Protein AF-A0A8X6MSG9-F1 (afdb_monomer)

Structure (mmCIF, N/CA/C/O backbone):
data_AF-A0A8X6MSG9-F1
#
_entry.id   AF-A0A8X6MSG9-F1
#
loop_
_atom_site.group_PDB
_atom_site.id
_atom_site.type_symbol
_atom_site.label_atom_id
_atom_site.label_alt_id
_atom_site.label_comp_id
_atom_site.label_asym_id
_atom_site.label_entity_id
_atom_site.label_seq_id
_atom_site.pdbx_PDB_ins_code
_atom_site.Cartn_x
_atom_site.Cartn_y
_atom_site.Cartn_z
_atom_site.occupancy
_atom_site.B_iso_or_equiv
_atom_site.auth_seq_id
_atom_site.auth_comp_id
_atom_site.auth_asym_id
_atom_site.auth_atom_id
_atom_site.pdbx_PDB_model_num
ATOM 1 N N . MET A 1 1 ? -26.545 15.794 -38.474 1.00 45.09 1 MET A N 1
ATOM 2 C CA . MET A 1 1 ? -25.992 14.425 -38.645 1.00 45.09 1 MET A CA 1
ATOM 3 C C . MET A 1 1 ? -26.317 13.505 -37.472 1.00 45.09 1 MET A C 1
ATOM 5 O O . MET A 1 1 ? -26.955 12.498 -37.731 1.00 45.09 1 MET A O 1
ATOM 9 N N . LYS A 1 2 ? -25.997 13.848 -36.207 1.00 40.12 2 LYS A N 1
ATOM 10 C CA . LYS A 1 2 ? -26.478 13.088 -35.025 1.00 40.12 2 LYS A CA 1
ATOM 11 C C . LYS A 1 2 ? -28.013 13.001 -34.936 1.00 40.12 2 LYS A C 1
ATOM 13 O O . LYS A 1 2 ? -28.530 11.943 -34.626 1.00 40.12 2 LYS A O 1
ATOM 18 N N . GLU A 1 3 ? -28.726 14.064 -35.308 1.00 49.69 3 GLU A N 1
ATOM 19 C CA . GLU A 1 3 ? -30.201 14.073 -35.383 1.00 49.69 3 GLU A CA 1
ATOM 20 C C . GLU A 1 3 ? -30.789 13.246 -36.543 1.00 49.69 3 GLU A C 1
ATOM 22 O O . GLU A 1 3 ? -31.981 12.975 -36.551 1.00 49.69 3 GLU A O 1
ATOM 27 N N . LEU A 1 4 ? -29.977 12.845 -37.533 1.00 50.94 4 LEU A N 1
ATOM 28 C CA . LEU A 1 4 ? -30.433 12.069 -38.699 1.00 50.94 4 LEU A CA 1
ATOM 29 C C . LEU A 1 4 ? -30.140 10.561 -38.567 1.00 50.94 4 LEU A C 1
ATOM 31 O O . LEU A 1 4 ? -30.465 9.798 -39.482 1.00 50.94 4 LEU A O 1
ATOM 35 N N . GLU A 1 5 ? -29.523 10.147 -37.451 1.00 64.94 5 GLU A N 1
ATOM 36 C CA . GLU A 1 5 ? -29.042 8.779 -37.183 1.00 64.94 5 GLU A CA 1
ATOM 37 C C . GLU A 1 5 ? -28.053 8.251 -38.242 1.00 64.94 5 GLU A C 1
ATOM 39 O O . GLU A 1 5 ? -28.002 7.061 -38.537 1.00 64.94 5 GLU A O 1
ATOM 44 N N . LEU A 1 6 ? -27.259 9.139 -38.853 1.00 53.81 6 LEU A N 1
ATOM 45 C CA . LEU A 1 6 ? -26.274 8.767 -39.874 1.00 53.81 6 LEU A CA 1
ATOM 46 C C . LEU A 1 6 ? -24.873 8.644 -39.270 1.00 53.81 6 LEU A C 1
ATOM 48 O O . LEU A 1 6 ? -24.395 9.572 -38.611 1.00 53.81 6 LEU A O 1
ATOM 52 N N . SER A 1 7 ? -24.191 7.538 -39.567 1.00 60.62 7 SER A N 1
ATOM 53 C CA . SER A 1 7 ? -22.793 7.311 -39.184 1.00 60.62 7 SER A CA 1
ATOM 54 C C . SER A 1 7 ? -21.848 7.580 -40.364 1.00 60.62 7 SER A C 1
ATOM 56 O O . SER A 1 7 ? -22.187 7.245 -41.503 1.00 60.62 7 SER A O 1
ATOM 58 N N . PRO A 1 8 ? -20.669 8.190 -40.135 1.00 54.91 8 PRO A N 1
ATOM 59 C CA . PRO A 1 8 ? -19.668 8.360 -41.177 1.00 54.91 8 PRO A CA 1
ATOM 60 C C . PRO A 1 8 ? -18.902 7.050 -41.375 1.00 54.91 8 PRO A C 1
ATOM 62 O O . PRO A 1 8 ? -18.200 6.590 -40.477 1.00 54.91 8 PRO A O 1
ATOM 65 N N . TYR A 1 9 ? -18.976 6.478 -42.570 1.00 54.78 9 TYR A N 1
ATOM 66 C CA . TYR A 1 9 ? -18.203 5.301 -42.949 1.00 54.78 9 TYR A CA 1
ATOM 67 C C . TYR A 1 9 ? -16.977 5.710 -43.769 1.00 54.78 9 TYR A C 1
ATOM 69 O O . TYR A 1 9 ? -17.084 6.410 -44.782 1.00 54.78 9 TYR A O 1
ATOM 77 N N . LYS A 1 10 ? -15.801 5.248 -43.330 1.00 57.44 10 LYS A N 1
ATOM 78 C CA . LYS A 1 10 ? -14.545 5.299 -44.090 1.00 57.44 10 LYS A CA 1
ATOM 79 C C . LYS A 1 10 ? -14.374 3.969 -44.821 1.00 57.44 10 LYS A C 1
ATOM 81 O O . LYS A 1 10 ? -14.613 2.917 -44.234 1.00 57.44 10 LYS A O 1
ATOM 86 N N . ILE A 1 11 ? -13.932 4.001 -46.078 1.00 52.94 11 ILE A N 1
ATOM 87 C CA . ILE A 1 11 ? -13.612 2.771 -46.814 1.00 52.94 11 ILE A CA 1
ATOM 88 C C . ILE A 1 11 ? -12.472 2.043 -46.084 1.00 52.94 11 ILE A C 1
ATOM 90 O O . ILE A 1 11 ? -11.333 2.518 -46.070 1.00 52.94 11 ILE A O 1
ATOM 94 N N . GLN A 1 12 ? -12.777 0.883 -45.503 1.00 44.88 12 GLN A N 1
ATOM 95 C CA . GLN A 1 12 ? -11.804 -0.052 -44.944 1.00 44.88 12 GLN A CA 1
ATOM 96 C C . GLN A 1 12 ? -11.732 -1.281 -45.850 1.00 44.88 12 GLN A C 1
ATOM 98 O O . GLN A 1 12 ? -12.734 -1.959 -46.070 1.00 44.88 12 GLN A O 1
ATOM 103 N N . VAL A 1 13 ? -10.546 -1.537 -46.398 1.00 50.19 13 VAL A N 1
ATOM 104 C CA . VAL A 1 13 ? -10.225 -2.779 -47.106 1.00 50.19 13 VAL A CA 1
ATOM 105 C C . VAL A 1 13 ? -9.331 -3.557 -46.160 1.00 50.19 13 VAL A C 1
ATOM 107 O O . VAL A 1 13 ? -8.194 -3.151 -45.936 1.00 50.19 13 VAL A O 1
ATOM 110 N N . THR A 1 14 ? -9.864 -4.613 -45.563 1.00 46.34 14 THR A N 1
ATOM 111 C CA . THR A 1 14 ? -9.112 -5.521 -44.699 1.00 46.34 14 THR A CA 1
ATOM 112 C C . THR A 1 14 ? -8.991 -6.863 -45.400 1.00 46.34 14 THR A C 1
ATOM 114 O O . THR A 1 14 ? -9.915 -7.299 -46.090 1.00 46.34 14 THR A O 1
ATOM 117 N N . GLN A 1 15 ? -7.839 -7.513 -45.256 1.00 49.56 15 GLN A N 1
ATOM 118 C CA . GLN A 1 15 ? -7.736 -8.923 -45.607 1.00 49.56 15 GLN A CA 1
ATOM 119 C C . GLN A 1 15 ? -8.300 -9.749 -44.441 1.00 49.56 15 GLN A C 1
ATOM 121 O O . GLN A 1 15 ? -8.051 -9.395 -43.286 1.00 49.56 15 GLN A O 1
ATOM 126 N N . PRO A 1 16 ? -9.084 -10.809 -44.699 1.00 55.53 16 PRO A N 1
ATOM 127 C CA . PRO A 1 16 ? -9.580 -11.673 -43.637 1.00 55.53 16 PRO A CA 1
ATOM 128 C C . PRO A 1 16 ? -8.399 -12.383 -42.965 1.00 55.53 16 PRO A C 1
ATOM 130 O O . PRO A 1 16 ? -7.709 -13.192 -43.588 1.00 55.53 16 PRO A O 1
ATOM 133 N N . LEU A 1 17 ? -8.155 -12.065 -41.693 1.00 67.06 17 LEU A N 1
ATOM 134 C CA . LEU A 1 17 ? -7.146 -12.743 -40.885 1.00 67.06 17 LEU A CA 1
ATOM 135 C C . LEU A 1 17 ? -7.717 -14.063 -40.363 1.00 67.06 17 LEU A C 1
ATOM 137 O O . LEU A 1 17 ? -8.848 -14.114 -39.879 1.00 67.06 17 LEU A O 1
ATOM 141 N N . LYS A 1 18 ? -6.927 -15.132 -40.470 1.00 77.50 18 LYS A N 1
ATOM 142 C CA . LYS A 1 18 ? -7.187 -16.395 -39.775 1.00 77.50 18 LYS A CA 1
ATOM 143 C C . LYS A 1 18 ? -6.597 -16.312 -38.367 1.00 77.50 18 LYS A C 1
ATOM 145 O O . LYS A 1 18 ? -5.691 -15.518 -38.135 1.00 77.50 18 LYS A O 1
ATOM 150 N N . GLU A 1 19 ? -7.080 -17.153 -37.460 1.00 73.44 19 GLU A N 1
ATOM 151 C CA . GLU A 1 19 ? -6.622 -17.212 -36.063 1.00 73.44 19 GLU A CA 1
ATOM 152 C C . GLU A 1 19 ? -5.094 -17.372 -35.947 1.00 73.44 19 GLU A C 1
ATOM 154 O O . GLU A 1 19 ? -4.453 -16.621 -35.218 1.00 73.44 19 GLU A O 1
ATOM 159 N N . ASP A 1 20 ? -4.505 -18.222 -36.794 1.00 81.00 20 ASP A N 1
ATOM 160 C CA . ASP A 1 20 ? -3.051 -18.394 -36.942 1.00 81.00 20 ASP A CA 1
ATOM 161 C C . ASP A 1 20 ? -2.309 -17.082 -37.275 1.00 81.00 20 ASP A C 1
ATOM 163 O O . ASP A 1 20 ? -1.271 -16.771 -36.695 1.00 81.00 20 ASP A O 1
ATOM 167 N N . HIS A 1 21 ? -2.863 -16.244 -38.159 1.00 79.25 21 HIS A N 1
ATOM 168 C CA . HIS A 1 21 ? -2.234 -14.966 -38.506 1.00 79.25 21 HIS A CA 1
ATOM 169 C C . HIS A 1 21 ? -2.276 -13.987 -37.328 1.00 79.25 21 HIS A C 1
ATOM 171 O O . HIS A 1 21 ? -1.327 -13.238 -37.112 1.00 79.25 21 HIS A O 1
ATOM 177 N N . THR A 1 22 ? -3.372 -13.983 -36.564 1.00 77.44 22 THR A N 1
ATOM 178 C CA . THR A 1 22 ? -3.517 -13.135 -35.374 1.00 77.44 22 THR A CA 1
ATOM 179 C C . THR A 1 22 ? -2.497 -13.517 -34.307 1.00 77.44 22 THR A C 1
ATOM 181 O O . THR A 1 22 ? -1.856 -12.632 -33.741 1.00 77.44 22 THR A O 1
ATOM 184 N N . GLN A 1 23 ? -2.302 -14.818 -34.080 1.00 85.88 23 GLN A N 1
ATOM 185 C CA . GLN A 1 23 ? -1.312 -15.319 -33.134 1.00 85.88 23 GLN A CA 1
ATOM 186 C C . GLN A 1 23 ? 0.110 -14.916 -33.545 1.00 85.88 23 GLN A C 1
ATOM 188 O O . GLN A 1 23 ? 0.790 -14.239 -32.776 1.00 85.88 23 GLN A O 1
ATOM 193 N N . ARG A 1 24 ? 0.520 -15.211 -34.787 1.00 86.44 24 ARG A N 1
ATOM 194 C CA . ARG A 1 24 ? 1.864 -14.866 -35.291 1.00 86.44 24 ARG A CA 1
ATOM 195 C C . ARG A 1 24 ? 2.153 -13.364 -35.239 1.00 86.44 24 ARG A C 1
ATOM 197 O O . ARG A 1 24 ? 3.268 -12.950 -34.938 1.00 86.44 24 ARG A O 1
ATOM 204 N N . ARG A 1 25 ? 1.146 -12.528 -35.508 1.00 85.69 25 ARG A N 1
ATOM 205 C CA . ARG A 1 25 ? 1.251 -11.064 -35.383 1.00 85.69 25 ARG A CA 1
ATOM 206 C C . ARG A 1 25 ? 1.436 -10.614 -33.934 1.00 85.69 25 ARG A C 1
ATOM 208 O O . ARG A 1 25 ? 2.217 -9.699 -33.688 1.00 85.69 25 ARG A O 1
ATOM 215 N N . SER A 1 26 ? 0.726 -11.236 -32.993 1.00 86.12 26 SER A N 1
ATOM 216 C CA 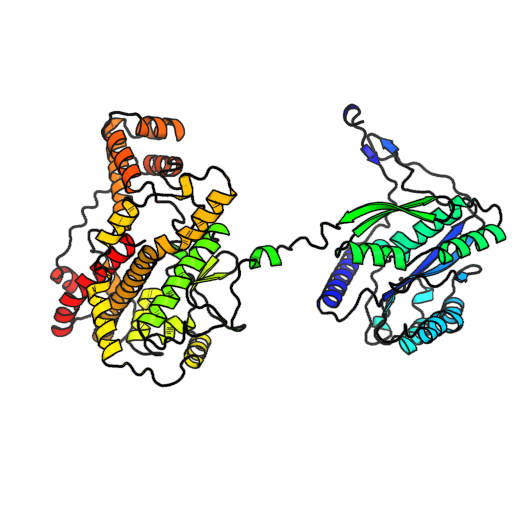. SER A 1 26 ? 0.859 -10.939 -31.562 1.00 86.12 26 SER A CA 1
ATOM 217 C C . SER A 1 26 ? 2.230 -11.346 -31.026 1.00 86.12 26 SER A C 1
ATOM 219 O O . SER A 1 26 ? 2.859 -10.564 -30.320 1.00 86.12 26 SER A O 1
ATOM 221 N N . GLU A 1 27 ? 2.705 -12.538 -31.390 1.00 90.50 27 GLU A N 1
ATOM 222 C CA . GLU A 1 27 ? 4.029 -13.048 -31.011 1.00 90.50 27 GLU A CA 1
ATOM 223 C C . GLU A 1 27 ? 5.140 -12.138 -31.545 1.00 90.50 27 GLU A C 1
ATOM 225 O O . GLU A 1 27 ? 6.017 -11.722 -30.790 1.00 90.50 27 GLU A O 1
ATOM 230 N N . PHE A 1 28 ? 5.052 -11.738 -32.818 1.00 90.19 28 PHE A N 1
ATOM 231 C CA . PHE A 1 28 ? 5.983 -10.773 -33.399 1.00 90.19 28 PHE A CA 1
ATOM 232 C C . PHE A 1 28 ? 5.979 -9.434 -32.650 1.00 90.19 28 PHE A C 1
ATOM 234 O O . PHE A 1 28 ? 7.040 -8.899 -32.335 1.00 90.19 28 PHE A O 1
ATOM 241 N N . ALA A 1 29 ? 4.798 -8.885 -32.349 1.00 86.25 29 ALA A N 1
ATOM 242 C CA . ALA A 1 29 ? 4.690 -7.603 -31.658 1.00 86.25 29 ALA A CA 1
ATOM 243 C C . ALA A 1 29 ? 5.281 -7.656 -30.238 1.00 86.25 29 ALA A C 1
ATOM 245 O O . ALA A 1 29 ? 5.968 -6.720 -29.834 1.00 86.25 29 ALA A O 1
ATOM 246 N N . GLN A 1 30 ? 5.051 -8.749 -29.502 1.00 89.75 30 GLN A N 1
ATOM 247 C CA . GLN A 1 30 ? 5.634 -8.963 -28.174 1.00 89.75 30 GLN A CA 1
ATOM 248 C C . GLN A 1 30 ? 7.158 -9.095 -28.239 1.00 89.75 30 GLN A C 1
ATOM 250 O O . GLN A 1 30 ? 7.852 -8.417 -27.486 1.00 89.75 30 GLN A O 1
ATOM 255 N N . LEU A 1 31 ? 7.675 -9.887 -29.183 1.00 89.81 31 LEU A N 1
ATOM 256 C CA . LEU A 1 31 ? 9.113 -10.058 -29.388 1.00 89.81 31 LEU A CA 1
ATOM 257 C C . LEU A 1 31 ? 9.802 -8.735 -29.743 1.00 89.81 31 LEU A C 1
ATOM 259 O O . LEU A 1 31 ? 10.837 -8.394 -29.174 1.00 89.81 31 LEU A O 1
ATOM 263 N N . MET A 1 32 ? 9.228 -7.967 -30.673 1.00 87.50 32 MET A N 1
ATOM 264 C CA . MET A 1 32 ? 9.768 -6.658 -31.044 1.00 87.50 32 MET A CA 1
ATOM 265 C C . MET A 1 32 ? 9.739 -5.685 -29.867 1.00 87.50 32 MET A C 1
ATOM 267 O O . MET A 1 32 ? 10.701 -4.948 -29.669 1.00 87.50 32 MET A O 1
ATOM 271 N N . LEU A 1 33 ? 8.670 -5.691 -29.066 1.00 85.56 33 LEU A N 1
ATOM 272 C CA . LEU A 1 33 ? 8.572 -4.847 -27.878 1.00 85.56 33 LEU A CA 1
ATOM 273 C C . LEU A 1 33 ? 9.668 -5.181 -26.856 1.00 85.56 33 LEU A C 1
ATOM 275 O O . LEU A 1 33 ? 10.352 -4.273 -26.391 1.00 85.56 33 LEU A O 1
ATOM 279 N N . GLU A 1 34 ? 9.875 -6.465 -26.562 1.00 91.12 34 GLU A N 1
ATOM 280 C CA . GLU A 1 34 ? 10.932 -6.935 -25.660 1.00 91.12 34 GLU A CA 1
ATOM 281 C C . GLU A 1 34 ? 12.324 -6.514 -26.156 1.00 91.12 34 GLU A C 1
ATOM 283 O O . GLU A 1 34 ? 13.113 -5.936 -25.404 1.00 91.12 34 GLU A O 1
ATOM 288 N N . LYS A 1 35 ? 12.620 -6.728 -27.443 1.00 87.19 35 LYS A N 1
ATOM 289 C CA . LYS A 1 35 ? 13.918 -6.373 -28.040 1.00 87.19 35 LYS A CA 1
ATOM 290 C C . LYS A 1 35 ? 14.182 -4.867 -28.073 1.00 87.19 35 LYS A C 1
ATOM 292 O O . LYS A 1 35 ? 15.325 -4.441 -27.924 1.00 87.19 35 LYS A O 1
ATOM 297 N N . LEU A 1 36 ? 13.138 -4.054 -28.235 1.00 82.50 36 LEU A N 1
ATOM 298 C CA . LEU A 1 36 ? 13.239 -2.595 -28.141 1.00 82.50 36 LEU A CA 1
ATOM 299 C C . LEU A 1 36 ? 13.467 -2.137 -26.691 1.00 82.50 36 LEU A C 1
ATOM 301 O O . LEU A 1 36 ? 14.275 -1.242 -26.453 1.00 82.50 36 LEU A O 1
ATOM 305 N N . GLN A 1 37 ? 12.789 -2.751 -25.716 1.00 78.94 37 GLN A N 1
ATOM 306 C CA . GLN A 1 37 ? 12.917 -2.405 -24.292 1.00 78.94 37 GLN A CA 1
ATOM 307 C C . GLN A 1 37 ? 14.273 -2.801 -23.702 1.00 78.94 37 GLN A C 1
ATOM 309 O O . GLN A 1 37 ? 14.857 -2.049 -22.926 1.00 78.94 37 GLN A O 1
ATOM 314 N N . THR A 1 38 ? 14.790 -3.964 -24.094 1.00 86.88 38 THR A N 1
ATOM 315 C CA . THR A 1 38 ? 16.117 -4.454 -23.686 1.00 86.88 38 THR A CA 1
ATOM 316 C C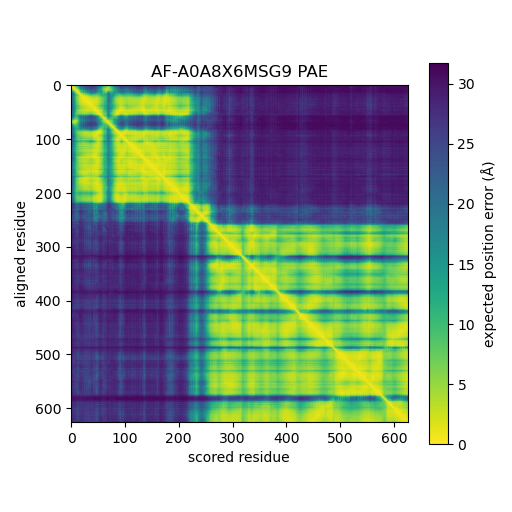 . THR A 1 38 ? 17.264 -3.718 -24.387 1.00 86.88 38 THR A C 1
ATOM 318 O O . THR A 1 38 ? 18.420 -3.865 -23.993 1.00 86.88 38 THR A O 1
ATOM 321 N N . GLY A 1 39 ? 16.960 -2.907 -25.407 1.00 85.94 39 GLY A N 1
ATOM 322 C CA . GLY A 1 39 ? 17.947 -2.188 -26.210 1.00 85.94 39 GLY A CA 1
ATOM 323 C C . GLY A 1 39 ? 18.718 -3.076 -27.191 1.00 85.94 39 GLY A C 1
ATOM 324 O O . GLY A 1 39 ? 19.706 -2.623 -27.766 1.00 85.94 39 GLY A O 1
ATOM 325 N N . GLU A 1 40 ? 18.280 -4.322 -27.394 1.00 87.31 40 GLU A N 1
ATOM 326 C CA . GLU A 1 40 ? 18.852 -5.241 -28.383 1.00 87.31 40 GLU A CA 1
ATOM 327 C C . GLU A 1 40 ? 18.622 -4.728 -29.815 1.00 87.31 40 GLU A C 1
ATOM 329 O O . GLU A 1 40 ? 19.486 -4.857 -30.685 1.00 87.31 40 GLU A O 1
ATOM 334 N N . ILE A 1 41 ? 17.472 -4.087 -30.048 1.00 87.25 41 ILE A N 1
ATOM 335 C CA . ILE A 1 41 ? 17.147 -3.399 -31.297 1.00 87.25 41 ILE A CA 1
ATOM 336 C C . ILE A 1 41 ? 16.922 -1.917 -31.019 1.00 87.25 41 ILE A C 1
ATOM 338 O O . ILE A 1 41 ? 16.169 -1.537 -30.128 1.00 87.25 41 ILE A O 1
ATOM 342 N N . ASP A 1 42 ? 17.531 -1.070 -31.845 1.00 85.75 42 ASP A N 1
ATOM 343 C CA . ASP A 1 42 ? 17.200 0.349 -31.929 1.00 85.75 42 ASP A CA 1
ATOM 344 C C . ASP A 1 42 ? 16.351 0.575 -33.183 1.00 85.75 42 ASP A C 1
ATOM 346 O O . ASP A 1 42 ? 16.818 0.348 -34.300 1.00 85.75 42 ASP A O 1
ATOM 350 N N . VAL A 1 43 ? 15.113 1.049 -33.010 1.00 80.31 43 VAL A N 1
ATOM 351 C CA . VAL A 1 43 ? 14.188 1.342 -34.120 1.00 80.31 43 VAL A CA 1
ATOM 352 C C . VAL A 1 43 ? 14.783 2.318 -35.142 1.00 80.31 43 VAL A C 1
ATOM 354 O O . VAL A 1 43 ? 14.467 2.246 -36.327 1.00 80.31 43 VAL A O 1
ATOM 357 N N . LYS A 1 44 ? 15.699 3.200 -34.716 1.00 82.88 44 LYS A N 1
ATOM 358 C CA . LYS A 1 44 ? 16.402 4.148 -35.599 1.00 82.88 44 LYS A CA 1
ATOM 359 C C . LYS A 1 44 ? 17.371 3.449 -36.554 1.00 82.88 44 LYS A C 1
ATOM 361 O O . LYS A 1 44 ? 17.765 4.006 -37.574 1.00 82.88 44 LYS A O 1
ATOM 366 N N . LYS A 1 45 ? 17.739 2.208 -36.250 1.00 88.81 45 LYS A N 1
ATOM 367 C CA . LYS A 1 45 ? 18.661 1.405 -37.049 1.00 88.81 45 LYS A CA 1
ATOM 368 C C . LYS A 1 45 ? 17.949 0.343 -37.880 1.00 88.81 45 LYS A C 1
ATOM 370 O O . LYS A 1 45 ? 18.602 -0.590 -38.327 1.00 88.81 45 LYS A O 1
ATOM 375 N N . ILE A 1 46 ? 16.640 0.464 -38.105 1.00 90.75 46 ILE A N 1
ATOM 376 C CA . ILE A 1 46 ? 15.886 -0.455 -38.967 1.00 90.75 46 ILE A CA 1
ATOM 377 C C . ILE A 1 46 ? 15.605 0.211 -40.317 1.00 90.75 46 ILE A C 1
ATOM 379 O O . ILE A 1 46 ? 15.054 1.312 -40.378 1.00 90.75 46 ILE A O 1
ATOM 383 N N . TRP A 1 47 ? 15.959 -0.482 -41.396 1.00 93.56 47 TRP A N 1
ATOM 384 C CA . TRP A 1 47 ? 15.524 -0.182 -42.754 1.00 93.56 47 TRP A CA 1
ATOM 385 C C . TRP A 1 47 ? 14.283 -0.999 -43.088 1.00 93.56 47 TRP A C 1
ATOM 387 O O . TRP A 1 47 ? 14.348 -2.222 -43.156 1.00 93.56 47 TRP A O 1
ATOM 397 N N . PHE A 1 48 ? 13.165 -0.318 -43.313 1.00 92.62 48 PHE A N 1
ATOM 398 C CA . PHE A 1 48 ? 11.919 -0.919 -43.783 1.00 92.62 48 PHE A CA 1
ATOM 399 C C . PHE A 1 48 ? 11.810 -0.759 -45.292 1.00 92.62 48 PHE A C 1
ATOM 401 O O . PHE A 1 48 ? 12.159 0.302 -45.804 1.00 92.62 48 PHE A O 1
ATOM 408 N N . SER A 1 49 ? 11.312 -1.769 -46.001 1.00 94.06 49 SER A N 1
ATOM 409 C CA . SER A 1 49 ? 11.173 -1.741 -47.460 1.00 94.06 49 SER A CA 1
ATOM 410 C C . SER A 1 49 ? 9.812 -2.257 -47.924 1.00 94.06 49 SER A C 1
ATOM 412 O O . SER A 1 49 ? 9.139 -2.985 -47.192 1.00 94.06 49 SER A O 1
ATOM 414 N N . ASP A 1 50 ? 9.375 -1.815 -49.105 1.00 91.69 50 ASP A N 1
ATOM 415 C CA . ASP A 1 50 ? 8.149 -2.289 -49.765 1.00 91.69 50 ASP A CA 1
ATOM 416 C C . ASP A 1 50 ? 8.113 -1.869 -51.247 1.00 91.69 50 ASP A C 1
ATOM 418 O O . ASP A 1 50 ? 8.794 -0.918 -51.656 1.00 91.69 50 ASP A O 1
ATOM 422 N N . GLU A 1 51 ? 7.255 -2.523 -52.036 1.00 91.56 51 GLU A N 1
ATOM 423 C CA . GLU A 1 51 ? 6.893 -2.101 -53.385 1.00 91.56 51 GLU A CA 1
ATOM 424 C C . GLU A 1 51 ? 5.463 -1.561 -53.494 1.00 91.56 51 GLU A C 1
ATOM 426 O O . GLU A 1 51 ? 4.468 -2.215 -53.182 1.00 91.56 51 GLU A O 1
ATOM 431 N N . ALA A 1 52 ? 5.321 -0.406 -54.145 1.00 88.06 52 ALA A N 1
ATOM 432 C CA . ALA A 1 52 ? 4.020 0.174 -54.437 1.00 88.06 52 ALA A CA 1
ATOM 433 C C . ALA A 1 52 ? 3.802 0.436 -55.930 1.00 88.06 52 ALA A C 1
ATOM 435 O O . ALA A 1 52 ? 4.644 0.989 -56.634 1.00 88.06 52 ALA A O 1
ATOM 436 N N . TYR A 1 53 ? 2.596 0.115 -56.413 1.00 86.38 53 TYR A N 1
ATOM 437 C CA . TYR A 1 53 ? 2.153 0.542 -57.742 1.00 86.38 53 TYR A CA 1
ATOM 438 C C . TYR A 1 53 ? 1.722 2.014 -57.756 1.00 86.38 53 TYR A C 1
ATOM 440 O O . TYR A 1 53 ? 0.848 2.417 -56.979 1.00 86.38 53 TYR A O 1
ATOM 448 N N . PHE A 1 54 ? 2.249 2.769 -58.719 1.00 83.75 54 PHE A N 1
ATOM 449 C CA . PHE A 1 54 ? 1.841 4.131 -59.063 1.00 83.75 54 PHE A CA 1
ATOM 450 C C . PHE A 1 54 ? 1.192 4.133 -60.447 1.00 83.75 54 PHE A C 1
ATOM 452 O O . PHE A 1 54 ? 1.798 3.675 -61.411 1.00 83.75 54 PHE A O 1
ATOM 459 N N . THR A 1 55 ? -0.047 4.617 -60.550 1.00 82.38 55 THR A N 1
ATOM 460 C CA . THR A 1 55 ? -0.877 4.566 -61.768 1.00 82.38 55 THR A CA 1
ATOM 461 C C . THR A 1 55 ? -1.197 5.969 -62.283 1.00 82.38 55 THR A C 1
ATOM 463 O O . THR A 1 55 ? -1.450 6.858 -61.471 1.00 82.38 55 THR A O 1
ATOM 466 N N . LEU A 1 56 ? -1.290 6.151 -63.608 1.00 77.06 56 LEU A N 1
ATOM 467 C CA . LEU A 1 56 ? -1.730 7.425 -64.214 1.00 77.06 56 LEU A CA 1
ATOM 468 C C . LEU A 1 56 ? -3.176 7.802 -63.855 1.00 77.06 56 LEU A C 1
ATOM 470 O O . LEU A 1 56 ? -3.475 8.975 -63.672 1.00 77.06 56 LEU A O 1
ATOM 474 N N . ASP A 1 57 ? -4.055 6.816 -63.661 1.00 64.69 57 ASP A N 1
ATOM 475 C CA . ASP A 1 57 ? -5.470 7.045 -63.318 1.00 64.69 57 ASP A CA 1
ATOM 476 C C . ASP A 1 57 ? -5.677 7.501 -61.849 1.00 64.69 57 ASP A C 1
ATOM 478 O O . ASP A 1 57 ? -6.807 7.583 -61.363 1.00 64.69 57 ASP A O 1
ATOM 482 N N . GLY A 1 58 ? -4.586 7.786 -61.124 1.00 56.94 58 GLY A N 1
ATOM 483 C CA . GLY A 1 58 ? -4.594 8.252 -59.739 1.00 56.94 58 GLY A CA 1
ATOM 484 C C . GLY A 1 58 ? -4.884 7.164 -58.696 1.00 56.94 58 GLY A C 1
ATOM 485 O O . GLY A 1 58 ? -5.236 6.023 -59.000 1.00 56.94 58 GLY A O 1
ATOM 486 N N . HIS A 1 59 ? -4.711 7.519 -57.419 1.00 57.50 59 HIS A N 1
ATOM 487 C CA . HIS A 1 59 ? -5.050 6.669 -56.276 1.00 57.50 59 HIS A CA 1
ATOM 488 C C . HIS A 1 59 ? -6.307 7.198 -55.574 1.00 57.50 59 HIS A C 1
ATOM 490 O O . HIS A 1 59 ? -6.474 8.403 -55.392 1.00 57.50 59 HIS A O 1
ATOM 496 N N . LEU A 1 60 ? -7.190 6.299 -55.131 1.00 53.06 60 LEU A N 1
ATOM 497 C CA . LEU A 1 60 ? -8.343 6.655 -54.298 1.00 53.06 60 LEU A CA 1
ATOM 498 C C . LEU A 1 60 ? -7.847 7.203 -52.947 1.00 53.06 60 LEU A C 1
ATOM 500 O O . LEU A 1 60 ? -7.411 6.437 -52.087 1.00 53.06 60 LEU A O 1
ATOM 504 N N . ASN A 1 61 ? -7.926 8.521 -52.744 1.00 49.44 61 ASN A N 1
ATOM 505 C CA . ASN A 1 61 ? -7.589 9.155 -51.469 1.00 49.44 61 ASN A CA 1
ATOM 506 C C . ASN A 1 61 ? -8.662 8.840 -50.409 1.00 49.44 61 ASN A C 1
ATOM 508 O O . ASN A 1 61 ? -9.637 9.571 -50.249 1.00 49.44 61 ASN A O 1
ATOM 512 N N . LYS A 1 62 ? -8.471 7.755 -49.651 1.00 51.44 62 LYS A N 1
ATOM 513 C CA . LYS A 1 62 ? -9.402 7.240 -48.623 1.00 51.44 62 LYS A CA 1
ATOM 514 C C . LYS A 1 62 ? -9.743 8.237 -47.502 1.00 51.44 62 LYS A C 1
ATOM 516 O O . LYS A 1 62 ? -10.654 7.972 -46.721 1.00 51.44 62 LYS A O 1
ATOM 521 N N . GLN A 1 63 ? -9.013 9.345 -47.375 1.00 43.12 63 GLN A N 1
ATOM 522 C CA . GLN A 1 63 ? -9.268 10.396 -46.386 1.00 43.12 63 GLN A CA 1
ATOM 523 C C . GLN A 1 63 ? -10.412 11.329 -46.826 1.00 43.12 63 GLN A C 1
ATOM 525 O O . GLN A 1 63 ? -11.160 11.810 -45.973 1.00 43.12 63 GLN A O 1
ATOM 530 N N . ASN A 1 64 ? -10.607 11.478 -48.144 1.00 40.12 64 ASN A N 1
ATOM 531 C CA . ASN A 1 64 ? -11.624 12.338 -48.760 1.00 40.12 64 ASN A CA 1
ATOM 532 C C . ASN A 1 64 ? -12.941 11.612 -49.101 1.00 40.12 64 ASN A C 1
ATOM 534 O O . ASN A 1 64 ? -13.943 12.268 -49.367 1.00 40.12 64 ASN A O 1
ATOM 538 N N . TYR A 1 65 ? -12.980 10.275 -49.061 1.00 47.88 65 TYR A N 1
ATOM 539 C CA . TYR A 1 65 ? -14.198 9.490 -49.313 1.00 47.88 65 TYR A CA 1
ATOM 540 C C . TYR A 1 65 ? -14.860 9.070 -47.993 1.00 47.88 65 TYR A C 1
ATOM 542 O O . TYR A 1 65 ? -14.535 8.024 -47.424 1.00 47.88 65 TYR A O 1
ATOM 550 N N . ARG A 1 66 ? -15.788 9.902 -47.502 1.00 56.84 66 ARG A N 1
ATOM 551 C CA . ARG A 1 66 ? -16.659 9.606 -46.352 1.00 56.84 66 ARG A CA 1
ATOM 552 C C . ARG A 1 66 ? -18.102 9.506 -46.826 1.00 56.84 66 ARG A C 1
ATOM 554 O O . ARG A 1 66 ? -18.628 10.465 -47.383 1.00 56.84 66 ARG A O 1
ATOM 561 N N . TYR A 1 67 ? -18.741 8.373 -46.566 1.00 60.94 67 TYR A N 1
ATOM 562 C CA . TYR A 1 67 ? -20.157 8.178 -46.869 1.00 60.94 67 TYR A CA 1
ATOM 563 C C . TYR A 1 67 ? -20.950 8.217 -45.574 1.00 60.94 67 TYR A C 1
ATOM 565 O O . TYR A 1 67 ? -20.556 7.604 -44.586 1.00 60.94 67 TYR A O 1
ATOM 573 N N . TRP A 1 68 ? -22.063 8.936 -45.574 1.00 55.16 68 TRP A N 1
ATOM 574 C CA . TRP A 1 68 ? -22.972 8.982 -44.437 1.00 55.16 68 TRP A CA 1
ATOM 575 C C . TRP A 1 68 ? -24.174 8.098 -44.746 1.00 55.16 68 TRP A C 1
ATOM 577 O O . TRP A 1 68 ? -24.872 8.335 -45.729 1.00 55.16 68 TRP A O 1
ATOM 587 N N . GLY A 1 69 ? -24.397 7.071 -43.932 1.00 63.44 69 GLY A N 1
ATOM 588 C CA . GLY A 1 69 ? -25.477 6.102 -44.122 1.00 63.44 69 GLY A CA 1
ATOM 589 C C . GLY A 1 69 ? -26.000 5.584 -42.786 1.00 63.44 69 GLY A C 1
ATOM 590 O O . GLY A 1 69 ? -25.360 5.784 -41.752 1.00 63.44 69 GLY A O 1
ATOM 591 N N . ARG A 1 70 ? -27.172 4.941 -42.805 1.00 58.19 70 ARG A N 1
ATOM 592 C CA . ARG A 1 70 ? -27.702 4.194 -41.646 1.00 58.19 70 ARG A CA 1
ATOM 593 C C . ARG A 1 70 ? -27.164 2.762 -41.585 1.00 58.19 70 ARG A C 1
ATOM 595 O O . ARG A 1 70 ? -27.077 2.188 -40.509 1.00 58.19 70 ARG A O 1
ATOM 602 N N . GLU A 1 71 ? -26.757 2.225 -42.733 1.00 57.28 71 GLU A N 1
ATOM 603 C CA . GLU A 1 71 ? -26.170 0.895 -42.895 1.00 57.28 71 GLU A CA 1
ATOM 604 C C . GLU A 1 71 ? -24.949 0.975 -43.825 1.00 57.28 71 GLU A C 1
ATOM 606 O O . GLU A 1 71 ? -24.780 1.943 -44.578 1.00 57.28 71 GLU A O 1
ATOM 611 N N . ARG A 1 72 ? -24.066 -0.028 -43.760 1.00 48.97 72 ARG A N 1
ATOM 612 C CA . ARG A 1 72 ? -22.834 -0.081 -44.560 1.00 48.97 72 ARG A CA 1
ATOM 613 C C . ARG A 1 72 ? -23.184 -0.248 -46.046 1.00 48.97 72 ARG A C 1
ATOM 615 O O . ARG A 1 72 ? -23.667 -1.296 -46.450 1.00 48.97 72 ARG A O 1
ATOM 622 N N . LEU A 1 73 ? -22.902 0.772 -46.857 1.00 50.59 73 LEU A N 1
ATOM 623 C CA . LEU A 1 73 ? -23.109 0.736 -48.309 1.00 50.59 73 LEU A CA 1
ATOM 624 C C . LEU A 1 73 ? -22.079 -0.174 -49.007 1.00 50.59 73 LEU A C 1
ATOM 626 O O . LEU A 1 73 ? -20.871 0.022 -48.856 1.00 50.59 73 LEU A O 1
ATOM 630 N N . GLU A 1 74 ? -22.552 -1.110 -49.830 1.00 45.72 74 GLU A N 1
ATOM 631 C CA . GLU A 1 74 ? -21.733 -1.887 -50.770 1.00 45.72 74 GLU A CA 1
ATOM 632 C C . GLU A 1 74 ? -21.700 -1.186 -52.138 1.00 45.72 74 GLU A C 1
ATOM 634 O O . GLU A 1 74 ? -22.547 -1.410 -52.999 1.00 45.72 74 GLU A O 1
ATOM 639 N N . ILE A 1 75 ? -20.735 -0.284 -52.345 1.00 46.97 75 ILE A N 1
ATOM 640 C CA . ILE A 1 75 ? -20.563 0.426 -53.624 1.00 46.97 75 ILE A CA 1
ATOM 641 C C . ILE A 1 75 ? -19.420 -0.216 -54.408 1.00 46.97 75 ILE A C 1
ATOM 643 O O . ILE A 1 75 ? -18.296 -0.317 -53.915 1.00 46.97 75 ILE A O 1
ATOM 647 N N . THR A 1 76 ? -19.691 -0.591 -55.659 1.00 38.88 76 THR A N 1
ATOM 648 C CA . THR A 1 76 ? -18.677 -1.090 -56.596 1.00 38.88 76 THR A CA 1
ATOM 649 C C . THR A 1 76 ? -18.131 0.064 -57.432 1.00 38.88 76 THR A C 1
ATOM 651 O O . THR A 1 76 ? -18.885 0.760 -58.108 1.00 38.88 76 THR A O 1
ATOM 654 N N . VAL A 1 77 ? -16.812 0.266 -57.398 1.00 44.88 77 VAL A N 1
ATOM 655 C CA . VAL A 1 77 ? -16.116 1.266 -58.221 1.00 44.88 77 VAL A CA 1
ATOM 656 C C . VAL A 1 77 ? -15.476 0.564 -59.413 1.00 44.88 77 VAL A C 1
ATOM 658 O O . VAL A 1 77 ? -14.639 -0.321 -59.236 1.00 44.88 77 VAL A O 1
ATOM 661 N N . VAL A 1 78 ? -15.841 0.980 -60.625 1.00 40.53 78 VAL A N 1
ATOM 662 C CA . VAL A 1 78 ? -15.211 0.499 -61.861 1.00 40.53 78 VAL A CA 1
ATOM 663 C C . VAL A 1 78 ? -13.833 1.147 -61.988 1.00 40.53 78 VAL A C 1
ATOM 665 O O . VAL A 1 78 ? -13.712 2.370 -62.007 1.00 40.53 78 VAL A O 1
ATOM 668 N N . ARG A 1 79 ? -12.784 0.324 -62.053 1.00 51.44 79 ARG A N 1
ATOM 669 C CA . ARG A 1 79 ? -11.410 0.748 -62.352 1.00 51.44 79 ARG A CA 1
ATOM 670 C C . ARG A 1 79 ? -11.004 0.226 -63.725 1.00 51.44 79 ARG A C 1
ATOM 672 O O . ARG A 1 79 ? -11.504 -0.808 -64.162 1.00 51.44 79 ARG A O 1
ATOM 679 N N . SER A 1 80 ? -10.070 0.914 -64.376 1.00 50.47 80 SER A N 1
ATOM 680 C CA . SER A 1 80 ? -9.410 0.385 -65.570 1.00 50.47 80 SER A CA 1
ATOM 681 C C . SER A 1 80 ? -8.746 -0.959 -65.240 1.00 50.47 80 SER A C 1
ATOM 683 O O . SER A 1 80 ? -8.037 -1.067 -64.239 1.00 50.47 80 SER A O 1
ATOM 685 N N . LEU A 1 81 ? -8.984 -1.989 -66.060 1.00 48.22 81 LEU A N 1
ATOM 686 C CA . LEU A 1 81 ? -8.393 -3.326 -65.887 1.00 48.22 81 LEU A CA 1
ATOM 687 C C . LEU A 1 81 ? -6.876 -3.337 -66.155 1.00 48.22 81 LEU A C 1
ATOM 689 O O . LEU A 1 81 ? -6.166 -4.192 -65.627 1.00 48.22 81 LEU A O 1
ATOM 693 N N . HIS A 1 82 ? -6.370 -2.374 -66.936 1.00 63.31 82 HIS A N 1
ATOM 694 C CA . HIS A 1 82 ? -4.967 -2.300 -67.358 1.00 63.31 82 HIS A CA 1
ATOM 695 C C . HIS A 1 82 ? -4.419 -0.859 -67.293 1.00 63.31 82 HIS A C 1
ATOM 697 O O . HIS A 1 82 ? -4.111 -0.270 -68.332 1.00 63.31 82 HIS A O 1
ATOM 703 N N . PRO A 1 83 ? -4.298 -0.255 -66.095 1.00 69.56 83 PRO A N 1
ATOM 704 C CA . PRO A 1 83 ? -3.746 1.087 -65.963 1.00 69.56 83 PRO A CA 1
ATOM 705 C C . PRO A 1 83 ? -2.247 1.085 -66.292 1.00 69.56 83 PRO A C 1
ATOM 707 O O . PRO A 1 83 ? -1.506 0.192 -65.868 1.00 69.56 83 PRO A O 1
ATOM 710 N N . LYS A 1 84 ? -1.784 2.117 -67.009 1.00 79.12 84 LYS A N 1
ATOM 711 C CA . LYS A 1 84 ? -0.347 2.386 -67.172 1.00 79.12 84 LYS A CA 1
ATOM 712 C C . LYS A 1 84 ? 0.239 2.735 -65.803 1.00 79.12 84 LYS A C 1
ATOM 714 O O . LYS A 1 84 ? -0.276 3.628 -65.123 1.00 79.12 84 LYS A O 1
ATOM 719 N N . LYS A 1 85 ? 1.275 2.004 -65.389 1.00 82.94 85 LYS A N 1
ATOM 720 C CA . LYS A 1 85 ? 1.786 2.033 -64.017 1.00 82.94 85 LYS A CA 1
ATOM 721 C C . LYS A 1 85 ? 3.277 1.734 -63.928 1.00 82.94 85 LYS A C 1
ATOM 723 O O . LYS A 1 85 ? 3.796 1.013 -64.774 1.00 82.94 85 LYS A O 1
ATOM 728 N N . PHE A 1 86 ? 3.904 2.216 -62.862 1.00 86.56 86 PHE A N 1
ATOM 729 C CA . PHE A 1 86 ? 5.200 1.732 -62.387 1.00 86.56 86 PHE A CA 1
ATOM 730 C C . PHE A 1 86 ? 5.012 0.933 -61.103 1.00 86.56 86 PHE A C 1
ATOM 732 O O . PHE A 1 86 ? 4.168 1.292 -60.279 1.00 86.56 86 PHE A O 1
ATOM 739 N N . LEU A 1 87 ? 5.783 -0.140 -60.944 1.00 89.62 87 LEU A N 1
ATOM 740 C CA . LEU A 1 87 ? 6.063 -0.716 -59.635 1.00 89.62 87 LEU A CA 1
ATOM 741 C C . LEU A 1 87 ? 7.325 -0.030 -59.115 1.00 89.62 87 LEU A C 1
ATOM 743 O O . LEU A 1 87 ? 8.319 0.040 -59.836 1.00 89.62 87 LEU A O 1
ATOM 747 N N . VAL A 1 88 ? 7.257 0.528 -57.914 1.00 91.06 88 VAL A N 1
ATOM 748 C CA . VAL A 1 88 ? 8.352 1.301 -57.331 1.00 91.06 88 VAL A CA 1
ATOM 749 C C . VAL A 1 88 ? 8.716 0.692 -55.995 1.00 91.06 88 VAL A C 1
ATOM 751 O O . VAL A 1 88 ? 7.833 0.539 -55.154 1.00 91.06 88 VAL A O 1
ATOM 754 N N . TRP A 1 89 ? 9.993 0.377 -55.819 1.00 94.00 89 TRP A N 1
ATOM 755 C CA . TRP A 1 89 ? 10.557 -0.041 -54.545 1.00 94.00 89 TRP A CA 1
ATOM 756 C C . TRP A 1 89 ? 11.224 1.140 -53.848 1.00 94.00 89 TRP A C 1
ATOM 758 O O . TRP A 1 89 ? 11.952 1.915 -54.481 1.00 94.00 89 TRP A O 1
ATOM 768 N N . CYS A 1 90 ? 10.975 1.263 -52.548 1.00 91.75 90 CYS A N 1
ATOM 769 C CA . CYS A 1 90 ? 11.642 2.222 -51.677 1.00 9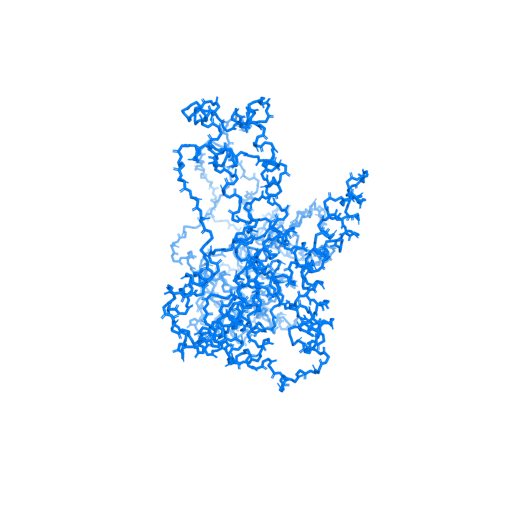1.75 90 CYS A CA 1
ATOM 770 C C . CYS A 1 90 ? 11.976 1.561 -50.338 1.00 91.75 90 CYS A C 1
ATOM 772 O O . CYS A 1 90 ? 11.248 0.682 -49.871 1.00 91.75 90 CYS A O 1
ATOM 774 N N . ALA A 1 91 ? 13.015 2.070 -49.680 1.00 92.31 91 ALA A N 1
ATOM 775 C CA . ALA A 1 91 ? 13.322 1.749 -48.294 1.00 92.31 91 ALA A CA 1
ATOM 776 C C . ALA A 1 91 ? 13.383 3.017 -47.436 1.00 92.31 91 ALA A C 1
ATOM 778 O O . ALA A 1 91 ? 13.819 4.063 -47.906 1.00 92.31 91 ALA A O 1
ATOM 779 N N . THR A 1 92 ? 12.960 2.949 -46.176 1.00 87.81 92 THR A N 1
ATOM 780 C CA . THR A 1 92 ? 12.991 4.077 -45.235 1.00 87.81 92 THR A CA 1
ATOM 781 C C . THR A 1 92 ? 13.596 3.670 -43.898 1.00 87.81 92 THR A C 1
ATOM 783 O O . THR A 1 92 ? 13.344 2.580 -43.388 1.00 87.81 92 THR A O 1
ATOM 786 N N . SER A 1 93 ? 14.361 4.582 -43.304 1.00 86.19 93 SER A N 1
ATOM 787 C CA . SER A 1 93 ? 14.853 4.500 -41.925 1.00 86.19 93 SER A CA 1
ATOM 788 C C . SER A 1 93 ? 14.854 5.894 -41.288 1.00 86.19 93 SER A C 1
ATOM 790 O O . SER A 1 93 ? 14.456 6.875 -41.923 1.00 86.19 93 SER A O 1
ATOM 792 N N . SER A 1 94 ? 15.345 6.033 -40.051 1.00 77.88 94 SER A N 1
ATOM 793 C CA . SER A 1 94 ? 15.566 7.369 -39.476 1.00 77.88 94 SER A CA 1
ATOM 794 C C . SER A 1 94 ? 16.643 8.179 -40.208 1.00 77.88 94 SER A C 1
ATOM 796 O O . SER A 1 94 ? 16.767 9.374 -39.958 1.00 77.88 94 SER A O 1
ATOM 798 N N . HIS A 1 95 ? 17.432 7.541 -41.079 1.00 78.56 95 HIS A N 1
ATOM 799 C CA . HIS A 1 95 ? 18.471 8.186 -41.883 1.00 78.56 95 HIS A CA 1
ATOM 800 C C . HIS A 1 95 ? 17.943 8.712 -43.226 1.00 78.56 95 HIS A C 1
ATOM 802 O O . HIS A 1 95 ? 18.705 9.307 -43.981 1.00 78.56 95 HIS A O 1
ATOM 808 N N . GLY A 1 96 ? 16.651 8.522 -43.514 1.00 80.94 96 GLY A N 1
ATOM 809 C CA . GLY A 1 96 ? 15.997 9.016 -44.722 1.00 80.94 96 GLY A CA 1
ATOM 810 C C . GLY A 1 96 ? 15.366 7.902 -45.552 1.00 80.94 96 GLY A C 1
ATOM 811 O O . GLY A 1 96 ? 15.110 6.799 -45.062 1.00 80.94 96 GLY A O 1
ATOM 812 N N . VAL A 1 97 ? 15.096 8.220 -46.817 1.00 85.81 97 VAL A N 1
ATOM 813 C CA . VAL A 1 97 ? 14.491 7.313 -47.797 1.00 85.81 97 VAL A CA 1
ATOM 814 C C . VAL A 1 97 ? 15.524 6.979 -48.869 1.00 85.81 97 VAL A C 1
ATOM 816 O O . VAL A 1 97 ? 16.187 7.870 -49.390 1.00 85.81 97 VAL A O 1
ATOM 819 N N . PHE A 1 98 ? 15.644 5.699 -49.204 1.00 88.62 98 PHE A N 1
ATOM 820 C CA . PHE A 1 98 ? 16.375 5.206 -50.363 1.00 88.62 98 PHE A CA 1
ATOM 821 C C . PHE A 1 98 ? 15.388 4.777 -51.455 1.00 88.62 98 PHE A C 1
ATOM 823 O O . PHE A 1 98 ? 14.348 4.174 -51.173 1.00 88.62 98 PHE A O 1
ATOM 830 N N . GLY A 1 99 ? 15.728 5.071 -52.708 1.00 88.69 99 GLY A N 1
ATOM 831 C CA . GLY A 1 99 ? 14.855 4.920 -53.870 1.00 88.69 99 GLY A CA 1
ATOM 832 C C . GLY A 1 99 ? 14.538 6.280 -54.505 1.00 88.69 99 GLY A C 1
ATOM 833 O O . GLY A 1 99 ? 15.145 7.281 -54.132 1.00 88.69 99 GLY A O 1
ATOM 834 N N . PRO A 1 100 ? 13.599 6.347 -55.463 1.00 91.62 100 PRO A N 1
ATOM 835 C CA . PRO A 1 100 ? 12.763 5.252 -55.955 1.00 91.62 100 PRO A CA 1
ATOM 836 C C . PRO A 1 100 ? 13.499 4.335 -56.944 1.00 91.62 100 PRO A C 1
ATOM 838 O O . PRO A 1 100 ? 14.093 4.812 -57.911 1.00 91.62 100 PRO A O 1
ATOM 841 N N . ILE A 1 101 ? 13.374 3.016 -56.766 1.00 92.25 101 ILE A N 1
ATOM 842 C CA . ILE A 1 101 ? 13.813 2.012 -57.748 1.00 92.25 101 ILE A CA 1
ATOM 843 C C . ILE A 1 101 ? 12.613 1.590 -58.596 1.00 92.25 101 ILE A C 1
ATOM 845 O O . ILE A 1 101 ? 11.614 1.082 -58.087 1.00 92.25 101 ILE A O 1
ATOM 849 N N . PHE A 1 102 ? 12.690 1.818 -59.907 1.00 91.00 102 PHE A N 1
ATOM 850 C CA . PHE A 1 102 ? 11.608 1.490 -60.836 1.00 91.00 102 PHE A CA 1
ATOM 851 C C . PHE A 1 102 ? 11.764 0.060 -61.352 1.00 91.00 102 PHE A C 1
ATOM 853 O O . PHE A 1 102 ? 12.736 -0.255 -62.034 1.00 91.00 102 PHE A O 1
ATOM 860 N N . ILE A 1 103 ? 10.778 -0.787 -61.065 1.00 86.75 103 ILE A N 1
ATOM 861 C CA . ILE A 1 103 ? 10.762 -2.186 -61.490 1.00 86.75 103 ILE A CA 1
ATOM 862 C C . ILE A 1 103 ? 9.930 -2.309 -62.769 1.00 86.75 103 ILE A C 1
ATOM 864 O O . ILE A 1 103 ? 8.713 -2.091 -62.772 1.00 86.75 103 ILE A O 1
ATOM 868 N N . ASP A 1 104 ? 10.588 -2.700 -63.860 1.00 79.38 104 ASP A N 1
ATOM 869 C CA . ASP A 1 104 ? 9.926 -2.979 -65.131 1.00 79.38 104 ASP A CA 1
ATOM 870 C C . ASP A 1 104 ? 9.214 -4.342 -65.082 1.00 79.38 104 ASP A C 1
ATOM 872 O O . ASP A 1 104 ? 9.832 -5.405 -65.008 1.00 79.38 104 ASP A O 1
ATOM 876 N N . GLY A 1 105 ? 7.881 -4.321 -65.148 1.00 77.56 105 GLY A N 1
ATOM 877 C CA . GLY A 1 105 ? 7.060 -5.532 -65.169 1.00 77.56 105 GLY A CA 1
ATOM 878 C C . GLY A 1 105 ? 6.757 -6.094 -63.776 1.00 77.56 105 GLY A C 1
ATOM 879 O O . GLY A 1 105 ? 6.191 -5.402 -62.931 1.00 77.56 105 GLY A O 1
ATOM 880 N N . THR A 1 106 ? 7.022 -7.387 -63.571 1.00 79.38 106 THR A N 1
ATOM 881 C CA . THR A 1 106 ? 6.778 -8.082 -62.292 1.00 79.38 106 THR A CA 1
ATOM 882 C C . THR A 1 106 ? 8.103 -8.290 -61.575 1.00 79.38 106 THR A C 1
ATOM 884 O O . THR A 1 106 ? 9.066 -8.726 -62.204 1.00 79.38 106 THR A O 1
ATOM 887 N N . LEU A 1 107 ? 8.141 -8.024 -60.269 1.00 86.19 107 LEU A N 1
ATOM 888 C CA . LEU A 1 107 ? 9.319 -8.299 -59.456 1.00 86.19 107 LEU A CA 1
ATOM 889 C C . LEU A 1 107 ? 9.606 -9.809 -59.429 1.00 86.19 107 LEU A C 1
ATOM 891 O O . LEU A 1 107 ? 8.759 -10.610 -59.032 1.00 86.19 107 LEU A O 1
ATOM 895 N N . SER A 1 108 ? 10.800 -10.193 -59.877 1.00 90.88 108 SER A N 1
ATOM 896 C CA . SER A 1 108 ? 11.332 -11.553 -59.781 1.00 90.88 108 SER A CA 1
ATOM 897 C C . SER A 1 108 ? 12.444 -11.592 -58.737 1.00 90.88 108 SER A C 1
ATOM 899 O O . SER A 1 108 ? 13.097 -10.577 -58.504 1.00 90.88 108 SER A O 1
ATOM 901 N N . ALA A 1 109 ? 12.700 -12.759 -58.142 1.00 90.69 109 ALA A N 1
ATOM 902 C CA . ALA A 1 109 ? 13.795 -12.923 -57.183 1.00 90.69 109 ALA A CA 1
ATOM 903 C C . ALA A 1 109 ? 15.157 -12.525 -57.780 1.00 90.69 109 ALA A C 1
ATOM 905 O O . ALA A 1 109 ? 15.942 -11.849 -57.128 1.00 90.69 109 ALA A O 1
ATOM 906 N N . ALA A 1 110 ? 15.402 -12.868 -59.051 1.00 90.50 110 ALA A N 1
ATOM 907 C CA . ALA A 1 110 ? 16.636 -12.513 -59.750 1.00 90.50 110 ALA A CA 1
ATOM 908 C C . ALA A 1 110 ? 16.812 -10.993 -59.893 1.00 90.50 110 ALA A C 1
ATOM 910 O O . ALA A 1 110 ? 17.897 -10.477 -59.639 1.00 90.50 110 ALA A O 1
ATOM 911 N N . ASN A 1 111 ? 15.749 -10.268 -60.262 1.00 88.81 111 ASN A N 1
ATOM 912 C CA . ASN A 1 111 ? 15.815 -8.811 -60.386 1.00 88.81 111 ASN A CA 1
ATOM 913 C C . ASN A 1 111 ? 15.885 -8.130 -59.012 1.00 88.81 111 ASN A C 1
ATOM 915 O O . ASN A 1 111 ? 16.590 -7.136 -58.885 1.00 88.81 111 ASN A O 1
ATOM 919 N N . TYR A 1 112 ? 15.196 -8.677 -58.003 1.00 93.56 112 TYR A N 1
ATOM 920 C CA . TYR A 1 112 ? 15.254 -8.197 -56.622 1.00 93.56 112 TYR A CA 1
ATOM 921 C C . TYR A 1 112 ? 16.672 -8.311 -56.055 1.00 93.56 112 TYR A C 1
ATOM 923 O O . TYR A 1 112 ? 17.278 -7.313 -55.678 1.00 93.56 112 TYR A O 1
ATOM 931 N N . ARG A 1 113 ? 17.257 -9.514 -56.123 1.00 93.25 113 ARG A N 1
ATOM 932 C CA . ARG A 1 113 ? 18.650 -9.776 -55.738 1.00 93.25 113 ARG A CA 1
ATOM 933 C C . ARG A 1 113 ? 19.622 -8.840 -56.453 1.00 93.25 113 ARG A C 1
ATOM 935 O O . ARG A 1 113 ? 20.511 -8.285 -55.823 1.00 93.25 113 ARG A O 1
ATOM 942 N N . LYS A 1 114 ? 19.437 -8.653 -57.764 1.00 91.62 114 LYS A N 1
ATOM 943 C CA . LYS A 1 114 ? 20.316 -7.814 -58.578 1.00 91.62 114 LYS A CA 1
ATOM 944 C C . LYS A 1 114 ? 20.387 -6.372 -58.067 1.00 91.62 114 LYS A C 1
ATOM 946 O O . LYS A 1 114 ? 21.488 -5.867 -57.906 1.00 91.62 114 LYS A O 1
ATOM 951 N N . PHE A 1 115 ? 19.258 -5.707 -57.807 1.00 90.25 115 PHE A N 1
ATOM 952 C CA . PHE A 1 115 ? 19.325 -4.318 -57.329 1.00 90.25 115 PHE A CA 1
ATOM 953 C C . PHE A 1 115 ? 19.748 -4.226 -55.857 1.00 90.25 115 PHE A C 1
ATOM 955 O O . PHE A 1 115 ? 20.342 -3.222 -55.464 1.00 90.25 115 PHE A O 1
ATOM 962 N N . LEU A 1 116 ? 19.480 -5.253 -55.037 1.00 94.12 116 LEU A N 1
ATOM 963 C CA . LEU A 1 116 ? 20.048 -5.315 -53.690 1.00 94.12 116 LEU A CA 1
ATOM 964 C C . LEU A 1 116 ? 21.581 -5.277 -53.763 1.00 94.12 116 LEU A C 1
ATOM 966 O O . LEU A 1 116 ? 22.182 -4.417 -53.123 1.00 94.12 116 LEU A O 1
ATOM 970 N N . ASP A 1 117 ? 22.178 -6.138 -54.594 1.00 92.81 117 ASP A N 1
ATOM 971 C CA . ASP A 1 117 ? 23.631 -6.244 -54.797 1.00 92.81 117 ASP A CA 1
ATOM 972 C C . ASP A 1 117 ? 24.241 -4.997 -55.457 1.00 92.81 117 ASP A C 1
ATOM 974 O O . ASP A 1 117 ? 25.330 -4.565 -55.084 1.00 92.81 117 ASP A O 1
ATOM 978 N N . GLU A 1 118 ? 23.575 -4.436 -56.469 1.00 92.94 118 GLU A N 1
ATOM 979 C CA . GLU A 1 118 ? 24.152 -3.387 -57.320 1.00 92.94 118 GLU A CA 1
ATOM 980 C C . GLU A 1 118 ? 23.864 -1.962 -56.825 1.00 92.94 118 GLU A C 1
ATOM 982 O O . GLU A 1 118 ? 24.635 -1.052 -57.131 1.00 92.94 118 GLU A O 1
ATOM 987 N N . GLU A 1 119 ? 22.784 -1.744 -56.065 1.00 93.06 119 GLU A N 1
ATOM 988 C CA . GLU A 1 119 ? 22.312 -0.398 -55.712 1.00 93.06 119 GLU A CA 1
ATOM 989 C C . GLU A 1 119 ? 22.135 -0.211 -54.199 1.00 93.06 119 GLU A C 1
ATOM 991 O O . GLU A 1 119 ? 22.788 0.647 -53.602 1.00 93.06 119 GLU A O 1
ATOM 996 N N . PHE A 1 120 ? 21.277 -1.009 -53.556 1.00 94.44 120 PHE A N 1
ATOM 997 C CA . PHE A 1 120 ? 20.883 -0.764 -52.162 1.00 94.44 120 PHE A CA 1
ATOM 998 C C . PHE A 1 120 ? 21.998 -1.068 -51.156 1.00 94.44 120 PHE A C 1
ATOM 1000 O O . PHE A 1 120 ? 22.340 -0.220 -50.332 1.00 94.44 120 PHE A O 1
ATOM 1007 N N . ILE A 1 121 ? 22.596 -2.258 -51.220 1.00 95.25 121 ILE A N 1
ATOM 1008 C CA . ILE A 1 121 ? 23.659 -2.660 -50.292 1.00 95.25 121 ILE A CA 1
ATOM 1009 C C . ILE A 1 121 ? 24.915 -1.789 -50.470 1.00 95.25 121 ILE A C 1
ATOM 1011 O O . ILE A 1 121 ? 25.432 -1.305 -49.457 1.00 95.25 121 ILE A O 1
ATOM 1015 N N . PRO A 1 122 ? 25.394 -1.502 -51.700 1.00 95.38 122 PRO A N 1
ATOM 1016 C CA . PRO A 1 122 ? 26.491 -0.559 -51.903 1.00 95.38 122 PRO A CA 1
ATOM 1017 C C . PRO A 1 122 ? 26.212 0.835 -51.336 1.00 95.38 122 PRO A C 1
ATOM 1019 O O . PRO A 1 122 ? 27.108 1.428 -50.736 1.00 95.38 122 PRO A O 1
ATOM 1022 N N . PHE A 1 123 ? 24.980 1.345 -51.468 1.00 93.44 123 PHE A N 1
ATOM 1023 C CA . PHE A 1 123 ? 24.584 2.609 -50.846 1.00 93.44 123 PHE A CA 1
ATOM 1024 C C . PHE A 1 123 ? 24.727 2.550 -49.322 1.00 93.44 123 PHE A C 1
ATOM 1026 O O . PHE A 1 123 ? 25.357 3.424 -48.729 1.00 93.44 123 PHE A O 1
ATOM 1033 N N . LEU A 1 124 ? 24.211 1.501 -48.678 1.00 93.81 124 LEU A N 1
ATOM 1034 C CA . LEU A 1 124 ? 24.308 1.378 -47.225 1.00 93.81 124 LEU A CA 1
ATOM 1035 C C . LEU A 1 124 ? 25.756 1.266 -46.741 1.00 93.81 124 LEU A C 1
ATOM 1037 O O . LEU A 1 124 ? 26.101 1.898 -45.744 1.00 93.81 124 LEU A O 1
ATOM 1041 N N . HIS A 1 125 ? 26.614 0.518 -47.442 1.00 92.81 125 HIS A N 1
ATOM 1042 C CA . HIS A 1 125 ? 28.048 0.466 -47.125 1.00 92.81 125 HIS A CA 1
ATOM 1043 C C . HIS A 1 125 ? 28.721 1.825 -47.304 1.00 92.81 125 HIS A C 1
ATOM 1045 O O . HIS A 1 125 ? 29.496 2.234 -46.448 1.00 92.81 125 HIS A O 1
ATOM 1051 N N . GLY A 1 126 ? 28.392 2.557 -48.373 1.00 90.50 126 GLY A N 1
ATOM 1052 C CA . GLY A 1 126 ? 28.931 3.896 -48.630 1.00 90.50 126 GLY A CA 1
ATOM 1053 C C . GLY A 1 126 ? 28.566 4.945 -47.571 1.00 90.50 126 GLY A C 1
ATOM 1054 O O . GLY A 1 126 ? 29.207 5.994 -47.515 1.00 90.50 126 GLY A O 1
ATOM 1055 N N . HIS A 1 127 ? 27.568 4.661 -46.730 1.00 87.31 127 HIS A N 1
ATOM 1056 C CA . HIS A 1 127 ? 27.082 5.540 -45.666 1.00 87.31 127 HIS A CA 1
ATOM 1057 C C . HIS A 1 127 ? 27.250 4.959 -44.246 1.00 87.31 127 HIS A C 1
ATOM 1059 O O . HIS A 1 127 ? 26.725 5.540 -43.299 1.00 87.31 127 HIS A O 1
ATOM 1065 N N . ASP A 1 128 ? 27.961 3.836 -44.080 1.00 89.94 128 ASP A N 1
ATOM 1066 C CA . ASP A 1 128 ? 28.129 3.119 -42.801 1.00 89.94 128 ASP A CA 1
ATOM 1067 C C . ASP A 1 128 ? 26.800 2.662 -42.148 1.00 89.94 128 ASP A C 1
ATOM 1069 O O . ASP A 1 128 ? 26.677 2.542 -40.927 1.00 89.94 128 ASP A O 1
ATOM 1073 N N . LEU A 1 129 ? 25.785 2.365 -42.966 1.00 91.38 129 LEU A N 1
ATOM 1074 C CA . LEU A 1 129 ? 24.420 2.016 -42.536 1.00 91.38 129 LEU A CA 1
ATOM 1075 C C . LEU A 1 129 ? 24.118 0.510 -42.583 1.00 91.38 129 LEU A C 1
ATOM 1077 O O . LEU A 1 129 ? 22.955 0.113 -42.536 1.00 91.38 129 LEU A O 1
ATOM 1081 N N . VAL A 1 130 ? 25.150 -0.334 -42.671 1.00 92.19 130 VAL A N 1
ATOM 1082 C CA . VAL A 1 130 ? 25.028 -1.804 -42.584 1.00 92.19 130 VAL A CA 1
ATOM 1083 C C . VAL A 1 130 ? 25.341 -2.297 -41.171 1.00 92.19 130 VAL A C 1
ATOM 1085 O O . VAL A 1 130 ? 24.605 -3.102 -40.592 1.00 92.19 130 VAL A O 1
ATOM 1088 N N . GLN A 1 131 ? 26.426 -1.803 -40.566 1.00 89.94 131 GLN A N 1
ATOM 1089 C CA . GLN A 1 131 ? 26.848 -2.259 -39.244 1.00 89.94 131 GLN A CA 1
ATOM 1090 C C . GLN A 1 131 ? 25.839 -1.828 -38.171 1.00 89.94 131 GLN A C 1
ATOM 1092 O O . GLN A 1 131 ? 25.485 -0.655 -38.047 1.00 89.94 131 GLN A O 1
ATOM 1097 N N . GLY A 1 132 ? 25.362 -2.796 -37.384 1.00 89.25 132 GLY A N 1
ATOM 1098 C CA . GLY A 1 132 ? 24.382 -2.562 -36.320 1.00 89.25 132 GLY A CA 1
ATOM 1099 C C . GLY A 1 132 ? 22.987 -2.153 -36.806 1.00 89.25 132 GLY A C 1
ATOM 1100 O O . GLY A 1 132 ? 22.152 -1.814 -35.970 1.00 89.25 132 GLY A O 1
ATOM 1101 N N . HIS A 1 133 ? 22.741 -2.179 -38.119 1.00 94.00 133 HIS A N 1
ATOM 1102 C CA . HIS A 1 133 ? 21.431 -1.938 -38.705 1.00 94.00 133 HIS A CA 1
ATOM 1103 C C . HIS A 1 133 ? 20.719 -3.251 -39.016 1.00 94.00 133 HIS A C 1
ATOM 1105 O O . HIS A 1 133 ? 21.356 -4.271 -39.290 1.00 94.00 133 HIS A O 1
ATOM 1111 N N . TRP A 1 134 ? 19.395 -3.190 -38.948 1.00 96.62 134 TRP A N 1
ATOM 1112 C CA . TRP A 1 134 ? 18.472 -4.254 -39.302 1.00 96.62 134 TRP A CA 1
ATOM 1113 C C . TRP A 1 134 ? 17.825 -3.951 -40.645 1.00 96.62 134 TRP A C 1
ATOM 1115 O O . TRP A 1 134 ? 17.520 -2.794 -40.937 1.00 96.62 134 TRP A O 1
ATOM 1125 N N . PHE A 1 135 ? 17.573 -4.987 -41.439 1.00 97.06 135 PHE A N 1
ATOM 1126 C CA . PHE A 1 135 ? 16.820 -4.868 -42.682 1.00 97.06 135 PHE A CA 1
ATOM 1127 C C . PHE A 1 135 ? 15.517 -5.657 -42.599 1.00 97.06 135 PHE A C 1
ATOM 1129 O O . PHE A 1 135 ? 15.502 -6.818 -42.187 1.00 97.06 135 PHE A O 1
ATOM 1136 N N . MET A 1 136 ? 14.422 -5.008 -42.982 1.00 96.06 136 MET A N 1
ATOM 1137 C CA . MET A 1 136 ? 13.080 -5.561 -42.990 1.00 96.06 136 MET A CA 1
ATOM 1138 C C . MET A 1 136 ? 12.530 -5.599 -44.419 1.00 96.06 136 MET A C 1
ATOM 1140 O O . MET A 1 136 ? 12.557 -4.595 -45.141 1.00 96.06 136 MET A O 1
ATOM 1144 N N . GLN A 1 137 ? 11.988 -6.759 -44.791 1.00 94.25 137 GLN A N 1
ATOM 1145 C CA . GLN A 1 137 ? 11.234 -6.968 -46.027 1.00 94.25 137 GLN A CA 1
ATOM 1146 C C . GLN A 1 137 ? 9.990 -7.823 -45.766 1.00 94.25 137 GLN A C 1
ATOM 1148 O O . GLN A 1 137 ? 9.942 -8.617 -44.822 1.00 94.25 137 GLN A O 1
ATOM 1153 N N . ASP A 1 138 ? 8.965 -7.648 -46.598 1.00 89.31 138 ASP A N 1
ATOM 1154 C CA . ASP A 1 138 ? 7.694 -8.348 -46.445 1.00 89.31 138 ASP A CA 1
ATOM 1155 C C . ASP A 1 138 ? 7.770 -9.839 -46.862 1.00 89.31 138 ASP A C 1
ATOM 1157 O O . ASP A 1 138 ? 8.822 -10.398 -47.182 1.00 89.31 138 ASP A O 1
ATOM 1161 N N . GLY A 1 139 ? 6.618 -10.512 -46.846 1.00 88.62 139 GLY A N 1
ATOM 1162 C CA . GLY A 1 139 ? 6.506 -11.930 -47.178 1.00 88.62 139 GLY A CA 1
ATOM 1163 C C . GLY A 1 139 ? 6.324 -12.268 -48.661 1.00 88.62 139 GLY A C 1
ATOM 1164 O O . GLY A 1 139 ? 5.878 -13.387 -48.950 1.00 88.62 139 GLY A O 1
ATOM 1165 N N . ALA A 1 140 ? 6.588 -11.354 -49.602 1.00 88.38 140 ALA A N 1
ATOM 1166 C CA . ALA A 1 140 ? 6.407 -11.626 -51.025 1.00 88.38 140 ALA A CA 1
ATOM 1167 C C . ALA A 1 140 ? 7.314 -12.770 -51.515 1.00 88.38 140 ALA A C 1
ATOM 1169 O O . ALA A 1 140 ? 8.430 -12.980 -51.044 1.00 88.38 140 ALA A O 1
ATOM 1170 N N . ARG A 1 141 ? 6.842 -13.541 -52.507 1.00 90.88 141 ARG A N 1
ATOM 1171 C CA . ARG A 1 141 ? 7.587 -14.708 -53.026 1.00 90.88 141 ARG A CA 1
ATOM 1172 C C . ARG A 1 141 ? 9.015 -14.377 -53.498 1.00 90.88 141 ARG A C 1
ATOM 1174 O O . ARG A 1 141 ? 9.892 -15.182 -53.200 1.00 90.88 141 ARG A O 1
ATOM 1181 N N . PRO A 1 142 ? 9.276 -13.255 -54.201 1.00 92.56 142 PRO A N 1
ATOM 1182 C CA . PRO A 1 142 ? 10.636 -12.873 -54.583 1.00 92.56 142 PRO A CA 1
ATOM 1183 C C . PRO A 1 142 ? 11.583 -12.657 -53.398 1.00 92.56 142 PRO A C 1
ATOM 1185 O O . PRO A 1 142 ? 12.770 -12.905 -53.544 1.00 92.56 142 PRO A O 1
ATOM 1188 N N . HIS A 1 143 ? 11.071 -12.245 -52.234 1.00 93.81 143 HIS A N 1
ATOM 1189 C CA . HIS A 1 143 ? 11.877 -11.904 -51.053 1.00 93.81 143 HIS A CA 1
ATOM 1190 C C . HIS A 1 143 ? 12.361 -13.138 -50.288 1.00 93.81 143 HIS A C 1
ATOM 1192 O O . HIS A 1 143 ? 13.302 -13.063 -49.507 1.00 93.81 143 HIS A O 1
ATOM 1198 N N . ARG A 1 144 ? 11.722 -14.286 -50.527 1.00 93.69 144 ARG A N 1
ATOM 1199 C CA . ARG A 1 144 ? 11.868 -15.509 -49.728 1.00 93.69 144 ARG A CA 1
ATOM 1200 C C . ARG A 1 144 ? 12.708 -16.600 -50.386 1.00 93.69 144 ARG A C 1
ATOM 1202 O O . ARG A 1 144 ? 12.716 -17.740 -49.931 1.00 93.69 144 ARG A O 1
ATOM 1209 N N . THR A 1 145 ? 13.330 -16.315 -51.524 1.00 94.00 145 THR A N 1
ATOM 1210 C CA . THR A 1 145 ? 14.191 -17.297 -52.194 1.00 94.00 145 THR A CA 1
ATOM 1211 C C . THR A 1 145 ? 15.538 -17.394 -51.490 1.00 94.00 145 THR A C 1
ATOM 1213 O O . THR A 1 145 ? 16.041 -16.375 -51.018 1.00 94.00 145 THR A O 1
ATOM 1216 N N . ALA A 1 146 ? 16.152 -18.582 -51.501 1.00 92.25 146 ALA A N 1
ATOM 1217 C CA . ALA A 1 146 ? 17.476 -18.809 -50.918 1.00 92.25 146 ALA A CA 1
ATOM 1218 C C . ALA A 1 146 ? 18.501 -17.768 -51.396 1.00 92.25 146 ALA A C 1
ATOM 1220 O O . ALA A 1 146 ? 19.088 -17.089 -50.566 1.00 92.25 146 ALA A O 1
ATOM 1221 N N . ASP A 1 147 ? 18.592 -17.531 -52.708 1.00 92.88 147 ASP A N 1
ATOM 1222 C CA . ASP A 1 147 ? 19.545 -16.585 -53.305 1.00 92.88 147 ASP A CA 1
ATOM 1223 C C . ASP A 1 147 ? 19.415 -15.138 -52.785 1.00 92.88 147 ASP A C 1
ATOM 1225 O O . ASP A 1 147 ? 20.393 -14.391 -52.777 1.00 92.88 147 ASP A O 1
ATOM 1229 N N . VAL A 1 148 ? 18.208 -14.718 -52.383 1.00 95.38 148 VAL A N 1
ATOM 1230 C CA . VAL A 1 148 ? 17.950 -13.377 -51.824 1.00 95.38 148 VAL A CA 1
ATOM 1231 C C . VAL A 1 148 ? 18.333 -13.339 -50.351 1.00 95.38 148 VAL A C 1
ATOM 1233 O O . VAL A 1 148 ? 18.995 -12.402 -49.912 1.00 95.38 148 VAL A O 1
ATOM 1236 N N . PHE A 1 149 ? 17.957 -14.365 -49.586 1.00 95.88 149 PHE A N 1
ATOM 1237 C CA . PHE A 1 149 ? 18.361 -14.454 -48.188 1.00 95.88 149 PHE A CA 1
ATOM 1238 C C . PHE A 1 149 ? 19.867 -14.663 -48.016 1.00 95.88 149 PHE A C 1
ATOM 1240 O O . PHE A 1 149 ? 20.414 -14.144 -47.053 1.00 95.88 149 PHE A O 1
ATOM 1247 N N . GLU A 1 150 ? 20.548 -15.345 -48.939 1.00 94.94 150 GLU A N 1
ATOM 1248 C CA . GLU A 1 150 ? 22.009 -15.485 -48.940 1.00 94.94 150 GLU A CA 1
ATOM 1249 C C . GLU A 1 150 ? 22.704 -14.123 -49.022 1.00 94.94 150 GLU A C 1
ATOM 1251 O O . GLU A 1 150 ? 23.540 -13.818 -48.172 1.00 94.94 150 GLU A O 1
ATOM 1256 N N . VAL A 1 151 ? 22.295 -13.278 -49.976 1.00 95.31 151 VAL A N 1
ATOM 1257 C CA . VAL A 1 151 ? 22.811 -11.906 -50.122 1.00 95.31 151 VAL A CA 1
ATOM 1258 C C . VAL A 1 151 ? 22.545 -11.079 -48.864 1.00 95.31 151 VAL A C 1
ATOM 1260 O O . VAL A 1 151 ? 23.435 -10.414 -48.342 1.00 95.31 151 VAL A O 1
ATOM 1263 N N . LEU A 1 152 ? 21.326 -11.130 -48.327 1.00 95.50 152 LEU A N 1
ATOM 1264 C CA . LEU A 1 152 ? 20.985 -10.371 -47.123 1.00 95.50 152 LEU A CA 1
ATOM 1265 C C . LEU A 1 152 ? 21.760 -10.860 -45.891 1.00 95.50 152 LEU A C 1
ATOM 1267 O O . LEU A 1 152 ? 22.256 -10.044 -45.113 1.00 95.50 152 LEU A O 1
ATOM 1271 N N . ASN A 1 153 ? 21.911 -12.173 -45.728 1.00 95.25 153 ASN A N 1
ATOM 1272 C CA . ASN A 1 153 ? 22.654 -12.773 -44.625 1.00 95.25 153 ASN A CA 1
ATOM 1273 C C . ASN A 1 153 ? 24.155 -12.438 -44.693 1.00 95.25 153 ASN A C 1
ATOM 1275 O O . ASN A 1 153 ? 24.766 -12.208 -43.649 1.00 95.25 153 ASN A O 1
ATOM 1279 N N . GLU A 1 154 ? 24.744 -12.347 -45.892 1.00 95.44 154 GLU A N 1
ATOM 1280 C CA . GLU A 1 154 ? 26.147 -11.941 -46.080 1.00 95.44 154 GLU A CA 1
ATOM 1281 C C . GLU A 1 154 ? 26.442 -10.565 -45.457 1.00 95.44 154 GLU A C 1
ATOM 1283 O O . GLU A 1 154 ? 27.501 -10.367 -44.859 1.00 95.44 154 GLU A O 1
ATOM 1288 N N . HIS A 1 155 ? 25.492 -9.629 -45.529 1.00 95.25 155 HIS A N 1
ATOM 1289 C CA . HIS A 1 155 ? 25.700 -8.253 -45.069 1.00 95.25 155 HIS A CA 1
ATOM 1290 C C . HIS A 1 155 ? 25.090 -7.943 -43.696 1.00 95.25 155 HIS A C 1
ATOM 1292 O O . HIS A 1 155 ? 25.687 -7.212 -42.900 1.00 95.25 155 HIS A O 1
ATOM 1298 N N . PHE A 1 156 ? 23.919 -8.497 -43.385 1.00 94.56 156 PHE A N 1
ATOM 1299 C CA . PHE A 1 156 ? 23.186 -8.199 -42.150 1.00 94.56 156 PHE A CA 1
ATOM 1300 C C . PHE A 1 156 ? 23.224 -9.334 -41.126 1.00 94.56 156 PHE A C 1
ATOM 1302 O O . PHE A 1 156 ? 22.942 -9.090 -39.953 1.00 94.56 156 PHE A O 1
ATOM 1309 N N . SER A 1 157 ? 23.623 -10.545 -41.521 1.00 94.00 157 SER A N 1
ATOM 1310 C CA . SER A 1 157 ? 23.681 -11.719 -40.641 1.00 94.00 157 SER A CA 1
ATOM 1311 C C . SER A 1 157 ? 22.341 -11.971 -39.930 1.00 94.00 157 SER A C 1
ATOM 1313 O O . SER A 1 157 ? 21.298 -12.065 -40.568 1.00 94.00 157 SER A O 1
ATOM 1315 N N . ASP A 1 158 ? 22.323 -12.042 -38.603 1.00 93.38 158 ASP A N 1
ATOM 1316 C CA . ASP A 1 158 ? 21.124 -12.226 -37.787 1.00 93.38 158 ASP A CA 1
ATOM 1317 C C . ASP A 1 158 ? 20.217 -10.985 -37.702 1.00 93.38 158 ASP A C 1
ATOM 1319 O O . ASP A 1 158 ? 19.158 -11.057 -37.084 1.00 93.38 158 ASP A O 1
ATOM 1323 N N . ARG A 1 159 ? 20.576 -9.860 -38.336 1.00 95.44 159 ARG A N 1
ATOM 1324 C CA . ARG A 1 159 ? 19.811 -8.601 -38.295 1.00 95.44 159 ARG A CA 1
ATOM 1325 C C . ARG A 1 159 ? 18.806 -8.466 -39.440 1.00 95.44 159 ARG A C 1
ATOM 1327 O O . ARG A 1 159 ? 18.660 -7.400 -40.039 1.00 95.44 159 ARG A O 1
ATOM 1334 N N . ILE A 1 160 ? 18.111 -9.553 -39.757 1.00 96.75 160 ILE A N 1
ATOM 1335 C CA . ILE A 1 160 ? 17.073 -9.590 -40.792 1.00 96.75 160 ILE A CA 1
ATOM 1336 C C . ILE A 1 160 ? 15.707 -9.827 -40.158 1.00 96.75 160 ILE A C 1
ATOM 1338 O O . ILE A 1 160 ? 15.541 -10.718 -39.327 1.00 96.75 160 ILE A O 1
ATOM 1342 N N . ILE A 1 161 ? 14.724 -9.040 -40.590 1.00 96.69 161 ILE A N 1
ATOM 1343 C CA . ILE A 1 161 ? 13.310 -9.227 -40.280 1.00 96.69 161 ILE A CA 1
ATOM 1344 C C . ILE A 1 161 ? 12.605 -9.638 -41.575 1.00 96.69 161 ILE A C 1
ATOM 1346 O O . ILE A 1 161 ? 12.399 -8.816 -42.467 1.00 96.69 161 ILE A O 1
ATOM 1350 N N . GLY A 1 162 ? 12.257 -10.916 -41.703 1.00 95.62 162 GLY A N 1
ATOM 1351 C CA . GLY A 1 162 ? 11.705 -11.459 -42.944 1.00 95.62 162 GLY A CA 1
ATOM 1352 C C . GLY A 1 162 ? 10.917 -12.741 -42.719 1.00 95.62 162 GLY A C 1
ATOM 1353 O O . GLY A 1 162 ? 11.245 -13.542 -41.846 1.00 95.62 162 GLY A O 1
ATOM 1354 N N . LEU A 1 163 ? 9.849 -12.931 -43.495 1.00 94.44 163 LEU A N 1
ATOM 1355 C CA . LEU A 1 163 ? 9.012 -14.132 -43.414 1.00 94.44 163 LEU A CA 1
ATOM 1356 C C . LEU A 1 163 ? 9.809 -15.337 -43.927 1.00 94.44 163 LEU A C 1
ATOM 1358 O O . LEU A 1 163 ? 10.351 -15.277 -45.026 1.00 94.44 163 LEU A O 1
ATOM 1362 N N . ASP A 1 164 ? 9.835 -16.422 -43.161 1.00 93.31 164 ASP A N 1
ATOM 1363 C CA . ASP A 1 164 ? 10.623 -17.642 -43.357 1.00 93.31 164 ASP A CA 1
ATOM 1364 C C . ASP A 1 164 ? 12.151 -17.486 -43.212 1.00 93.31 164 ASP A C 1
ATOM 1366 O O . ASP A 1 164 ? 12.855 -18.491 -43.290 1.00 93.31 164 ASP A O 1
ATOM 1370 N N . TYR A 1 165 ? 12.706 -16.298 -42.947 1.00 94.50 165 TYR A N 1
ATOM 1371 C CA . TYR A 1 165 ? 14.165 -16.131 -42.819 1.00 94.50 165 TYR A CA 1
ATOM 1372 C C . TYR A 1 165 ? 14.803 -17.043 -41.746 1.00 94.50 165 TYR A C 1
ATOM 1374 O O . TYR A 1 165 ? 15.753 -17.762 -42.080 1.00 94.50 165 TYR A O 1
ATOM 1382 N N . PRO A 1 166 ? 14.259 -17.131 -40.510 1.00 92.94 166 PRO A N 1
ATOM 1383 C CA . PRO A 1 166 ? 14.788 -18.024 -39.473 1.00 92.94 166 PRO A CA 1
ATOM 1384 C C . PRO A 1 166 ? 14.734 -19.519 -39.826 1.00 92.94 166 PRO A C 1
ATOM 1386 O O . PRO A 1 166 ? 15.360 -20.339 -39.157 1.00 92.94 166 PRO A O 1
ATOM 1389 N N . SER A 1 167 ? 13.979 -19.906 -40.863 1.00 90.19 167 SER A N 1
ATOM 1390 C CA . SER A 1 167 ? 13.959 -21.287 -41.364 1.00 90.19 167 SER A CA 1
ATOM 1391 C C . SER A 1 167 ? 15.116 -21.603 -42.323 1.00 90.19 167 SER A C 1
ATOM 1393 O O . SER A 1 167 ? 15.446 -22.773 -42.514 1.00 90.19 167 SER A O 1
ATOM 1395 N N . HIS A 1 168 ? 15.748 -20.575 -42.901 1.00 88.88 168 HIS A N 1
ATOM 1396 C CA . HIS A 1 168 ? 16.894 -20.697 -43.806 1.00 88.88 168 HIS A CA 1
ATOM 1397 C C . HIS A 1 168 ? 18.239 -20.490 -43.092 1.00 88.88 168 HIS A C 1
ATOM 1399 O O . HIS A 1 168 ? 19.215 -21.156 -43.434 1.00 88.88 168 HIS A O 1
ATOM 1405 N N . PHE A 1 169 ? 18.293 -19.599 -42.097 1.00 90.44 169 PHE A N 1
ATOM 1406 C CA . PHE A 1 169 ? 19.508 -19.248 -41.356 1.00 90.44 169 PHE A CA 1
ATOM 1407 C C . PHE A 1 169 ? 19.245 -19.211 -39.847 1.00 90.44 169 PHE A C 1
ATOM 1409 O O . PHE A 1 169 ? 18.138 -18.925 -39.402 1.00 90.44 169 PHE A O 1
ATOM 1416 N N . GLN A 1 170 ? 20.271 -19.490 -39.038 1.00 84.94 170 GLN A N 1
ATOM 1417 C CA . GLN A 1 170 ? 20.160 -19.411 -37.582 1.00 84.94 170 GLN A CA 1
ATOM 1418 C C . GLN A 1 170 ? 20.235 -17.944 -37.128 1.00 84.94 170 GLN A C 1
ATOM 1420 O O . GLN A 1 170 ? 21.305 -17.343 -37.166 1.00 84.94 170 GLN A O 1
ATOM 1425 N N . GLY A 1 171 ? 19.108 -17.385 -36.681 1.00 87.62 171 GLY A N 1
ATOM 1426 C CA . GLY A 1 171 ? 18.989 -15.991 -36.236 1.00 87.62 171 GLY A CA 1
ATOM 1427 C C . GLY A 1 171 ? 17.882 -15.238 -36.979 1.00 87.62 171 GLY A C 1
ATOM 1428 O O . GLY A 1 171 ? 17.071 -15.846 -37.676 1.00 87.62 171 GLY A O 1
ATOM 1429 N N . GLY A 1 172 ? 17.841 -13.912 -36.836 1.00 91.44 172 GLY A N 1
ATOM 1430 C CA . GLY A 1 172 ? 16.797 -13.084 -37.444 1.00 91.44 172 GLY A CA 1
ATOM 1431 C C . GLY A 1 172 ? 15.445 -13.152 -36.741 1.00 91.44 172 GLY A C 1
ATOM 1432 O O . GLY A 1 172 ? 15.254 -13.846 -35.742 1.00 91.44 172 GLY A O 1
ATOM 1433 N N . ILE A 1 173 ? 14.499 -12.379 -37.271 1.00 94.75 173 ILE A N 1
ATOM 1434 C CA . ILE A 1 173 ? 13.137 -12.261 -36.752 1.00 94.75 173 ILE A CA 1
ATOM 1435 C C . ILE A 1 173 ? 12.146 -12.622 -37.855 1.00 94.75 173 ILE A C 1
ATOM 1437 O O . ILE A 1 173 ? 12.185 -12.090 -38.964 1.00 94.75 173 ILE A O 1
ATOM 1441 N N . GLU A 1 174 ? 11.227 -13.522 -37.523 1.00 94.88 174 GLU A N 1
ATOM 1442 C CA . GLU A 1 174 ? 10.146 -13.960 -38.399 1.00 94.88 174 GLU A CA 1
ATOM 1443 C C . GLU A 1 174 ? 9.142 -12.815 -38.620 1.00 94.88 174 GLU A C 1
ATOM 1445 O O . GLU A 1 174 ? 8.442 -12.410 -37.689 1.00 94.88 174 GLU A O 1
ATOM 1450 N N . TRP A 1 175 ? 9.036 -12.292 -39.847 1.00 94.88 175 TRP A N 1
ATOM 1451 C CA . TRP A 1 175 ? 8.026 -11.274 -40.162 1.00 94.88 175 TRP A CA 1
ATOM 1452 C C . TRP A 1 175 ? 6.622 -11.902 -40.246 1.00 94.88 175 TRP A C 1
ATOM 1454 O O . TRP A 1 175 ? 6.433 -12.887 -40.966 1.00 94.88 175 TRP A O 1
ATOM 1464 N N . PRO A 1 176 ? 5.598 -11.351 -39.571 1.00 92.44 176 PRO A N 1
ATOM 1465 C CA . PRO A 1 176 ? 4.273 -11.949 -39.552 1.00 92.44 176 PRO A CA 1
ATOM 1466 C C . PRO A 1 176 ? 3.521 -11.710 -40.872 1.00 92.44 176 PRO A C 1
ATOM 1468 O O . PRO A 1 176 ? 3.452 -10.575 -41.358 1.00 92.44 176 PRO A O 1
ATOM 1471 N N . PRO A 1 177 ? 2.864 -12.737 -41.440 1.00 86.25 177 PRO A N 1
ATOM 1472 C CA . PRO A 1 177 ? 2.130 -12.591 -42.691 1.00 86.25 177 PRO A CA 1
ATOM 1473 C C . PRO A 1 177 ? 0.954 -11.610 -42.547 1.00 86.25 177 PRO A C 1
ATOM 1475 O O . PRO A 1 177 ? 0.324 -11.522 -41.494 1.00 86.25 177 PRO A O 1
ATOM 1478 N N . TYR A 1 178 ? 0.619 -10.911 -43.638 1.00 80.62 178 TYR A N 1
ATOM 1479 C CA . TYR A 1 178 ? -0.493 -9.948 -43.708 1.00 80.62 178 TYR A CA 1
ATOM 1480 C C . TYR A 1 178 ? -0.375 -8.768 -42.729 1.00 80.62 178 TYR A C 1
ATOM 1482 O O . TYR A 1 178 ? -1.367 -8.394 -42.100 1.00 80.62 178 TYR A O 1
ATOM 1490 N N . SER A 1 179 ? 0.815 -8.166 -42.618 1.00 83.81 179 SER A N 1
ATOM 1491 C CA . SER A 1 179 ? 1.107 -7.101 -41.637 1.00 83.81 179 SER A CA 1
ATOM 1492 C C . SER A 1 179 ? 1.529 -5.742 -42.215 1.00 83.81 179 SER A C 1
ATOM 1494 O O . SER A 1 179 ? 2.509 -5.167 -41.746 1.00 83.81 179 SER A O 1
ATOM 1496 N N . PRO A 1 180 ? 0.788 -5.174 -43.189 1.00 77.81 180 PRO A N 1
ATOM 1497 C CA . PRO A 1 180 ? 1.121 -3.861 -43.756 1.00 77.81 180 PRO A CA 1
ATOM 1498 C C . PRO A 1 180 ? 1.001 -2.717 -42.733 1.00 77.81 180 PRO A C 1
ATOM 1500 O O . PRO A 1 180 ? 1.581 -1.653 -42.891 1.00 77.81 180 PRO A O 1
ATOM 1503 N N . ASP A 1 181 ? 0.251 -2.907 -41.650 1.00 74.44 181 ASP A N 1
ATOM 1504 C CA . ASP A 1 181 ? 0.128 -1.936 -40.562 1.00 74.44 181 ASP A CA 1
ATOM 1505 C C . ASP A 1 181 ? 1.365 -1.862 -39.653 1.00 74.44 181 ASP A C 1
ATOM 1507 O O . ASP A 1 181 ? 1.486 -0.913 -38.884 1.00 74.44 181 ASP A O 1
ATOM 1511 N N . LEU A 1 182 ? 2.288 -2.822 -39.762 1.00 79.38 182 LEU A N 1
ATOM 1512 C CA . LEU A 1 182 ? 3.557 -2.828 -39.030 1.00 79.38 182 LEU A CA 1
ATOM 1513 C C . LEU A 1 182 ? 4.728 -2.290 -39.872 1.00 79.38 182 LEU A C 1
ATOM 1515 O O . LEU A 1 182 ? 5.814 -2.086 -39.335 1.00 79.38 182 LEU A O 1
ATOM 1519 N N . ASN A 1 183 ? 4.522 -2.055 -41.173 1.00 82.75 183 ASN A N 1
ATOM 1520 C CA . ASN A 1 183 ? 5.546 -1.570 -42.097 1.00 82.75 183 ASN A CA 1
ATOM 1521 C C . ASN A 1 183 ? 5.309 -0.083 -42.450 1.00 82.75 183 ASN A C 1
ATOM 1523 O O . ASN A 1 183 ? 4.308 0.236 -43.099 1.00 82.75 183 ASN A O 1
ATOM 1527 N N . PRO A 1 184 ? 6.204 0.852 -42.078 1.00 77.94 184 PRO A N 1
ATOM 1528 C CA . PRO A 1 184 ? 6.056 2.273 -42.403 1.00 77.94 184 PRO A CA 1
ATOM 1529 C C . PRO A 1 184 ? 6.028 2.558 -43.905 1.00 77.94 184 PRO A C 1
ATOM 1531 O O . PRO A 1 184 ? 5.444 3.567 -44.317 1.00 77.94 184 PRO A O 1
ATOM 1534 N N . CYS A 1 185 ? 6.597 1.683 -44.739 1.00 79.94 185 CYS A N 1
ATOM 1535 C CA . CYS A 1 185 ? 6.485 1.833 -46.184 1.00 79.94 185 CYS A CA 1
ATOM 1536 C C . CYS A 1 185 ? 5.032 1.665 -46.667 1.00 79.94 185 CYS A C 1
ATOM 1538 O O . CYS A 1 185 ? 4.553 2.466 -47.477 1.00 79.94 185 CYS A O 1
ATOM 1540 N N . ASP A 1 186 ? 4.307 0.704 -46.094 1.00 75.25 186 ASP A N 1
ATOM 1541 C CA . ASP A 1 186 ? 2.905 0.405 -46.387 1.00 75.25 186 ASP A CA 1
ATOM 1542 C C . ASP A 1 186 ? 1.942 1.441 -45.785 1.00 75.25 186 ASP A C 1
ATOM 1544 O O . ASP A 1 186 ? 1.109 2.024 -46.494 1.00 75.25 186 ASP A O 1
ATOM 1548 N N . TYR A 1 187 ? 2.020 1.677 -44.467 1.00 69.56 187 TYR A N 1
ATOM 1549 C CA . TYR A 1 187 ? 1.029 2.510 -43.774 1.00 69.56 187 TYR A CA 1
ATOM 1550 C C . TYR A 1 187 ? 1.255 4.017 -43.960 1.00 69.56 187 TYR A C 1
ATOM 1552 O O . TYR A 1 187 ? 0.320 4.795 -43.742 1.00 69.56 187 TYR A O 1
ATOM 1560 N N . TYR A 1 188 ? 2.460 4.440 -44.362 1.00 75.88 188 TYR A N 1
ATOM 1561 C CA . TYR A 1 188 ? 2.829 5.851 -44.494 1.00 75.88 188 TYR A CA 1
ATOM 1562 C C . TYR A 1 188 ? 3.443 6.202 -45.858 1.00 75.88 188 TYR A C 1
ATOM 1564 O O . TYR A 1 188 ? 2.790 6.900 -46.641 1.00 75.88 188 TYR A O 1
ATOM 1572 N N . LEU A 1 189 ? 4.666 5.743 -46.161 1.00 76.62 189 LEU A N 1
ATOM 1573 C CA . LEU A 1 189 ? 5.490 6.271 -47.264 1.00 76.62 189 LEU A CA 1
ATOM 1574 C C . LEU A 1 189 ? 4.781 6.170 -48.618 1.00 76.62 189 LEU A C 1
ATOM 1576 O O . LEU A 1 189 ? 4.649 7.160 -49.338 1.00 76.62 189 LEU A O 1
ATOM 1580 N N . SER A 1 190 ? 4.253 4.992 -48.943 1.00 78.00 190 SER A N 1
ATOM 1581 C CA . SER A 1 190 ? 3.558 4.739 -50.204 1.00 78.00 190 SER A CA 1
ATOM 1582 C C . SER A 1 190 ? 2.314 5.611 -50.376 1.00 78.00 190 SER A C 1
ATOM 1584 O O . SER A 1 190 ? 2.026 6.092 -51.474 1.00 78.00 190 SER A O 1
ATOM 1586 N N . GLY A 1 191 ? 1.556 5.835 -49.299 1.00 70.50 191 GLY A N 1
ATOM 1587 C CA . GLY A 1 191 ? 0.392 6.723 -49.307 1.00 70.50 191 GLY A CA 1
ATOM 1588 C C . GLY A 1 191 ? 0.789 8.187 -49.492 1.00 70.50 191 GLY A C 1
ATOM 1589 O O . GLY A 1 191 ? 0.189 8.895 -50.307 1.00 70.50 191 GLY A O 1
ATOM 1590 N N . TYR A 1 192 ? 1.834 8.612 -48.781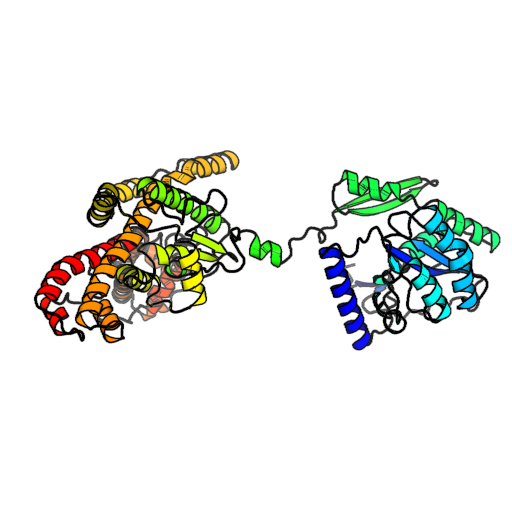 1.00 74.19 192 TYR A N 1
ATOM 1591 C CA . TYR A 1 192 ? 2.394 9.953 -48.870 1.00 74.19 192 TYR A CA 1
ATOM 1592 C C . TYR A 1 192 ? 2.882 10.274 -50.291 1.00 74.19 192 TYR A C 1
ATOM 1594 O O . TYR A 1 192 ? 2.399 11.231 -50.902 1.00 74.19 192 TYR A O 1
ATOM 1602 N N . LEU A 1 193 ? 3.742 9.429 -50.863 1.00 77.25 193 LEU A N 1
ATOM 1603 C CA . LEU A 1 193 ? 4.273 9.604 -52.216 1.00 77.25 193 LEU A CA 1
ATOM 1604 C C . LEU A 1 193 ? 3.154 9.646 -53.263 1.00 77.25 193 LEU A C 1
ATOM 1606 O O . LEU A 1 193 ? 3.147 10.515 -54.132 1.00 77.25 193 LEU A O 1
ATOM 1610 N N . LYS A 1 194 ? 2.141 8.772 -53.157 1.00 76.31 194 LYS A N 1
ATOM 1611 C CA . LYS A 1 194 ? 0.979 8.796 -54.067 1.00 76.31 194 LYS A CA 1
ATOM 1612 C C . LYS A 1 194 ? 0.206 10.108 -53.980 1.00 76.31 194 LYS A C 1
ATOM 1614 O O . LYS A 1 194 ? -0.288 10.582 -54.999 1.00 76.31 194 LYS A O 1
ATOM 1619 N N . SER A 1 195 ? 0.102 10.701 -52.790 1.00 67.81 195 SER A N 1
ATOM 1620 C CA . SER A 1 195 ? -0.556 11.999 -52.614 1.00 67.81 195 SER A CA 1
ATOM 1621 C C . SER A 1 195 ? 0.225 13.141 -53.274 1.00 67.81 195 SER A C 1
ATOM 1623 O O . SER A 1 195 ? -0.386 13.991 -53.918 1.00 67.81 195 SER A O 1
ATOM 1625 N N . LYS A 1 196 ? 1.563 13.120 -53.185 1.00 74.62 196 LYS A N 1
ATOM 1626 C CA . LYS A 1 196 ? 2.469 14.086 -53.824 1.00 74.62 196 LYS A CA 1
ATOM 1627 C C . LYS A 1 196 ? 2.415 14.000 -55.342 1.00 74.62 196 LYS A C 1
ATOM 1629 O O . LYS A 1 196 ? 2.174 14.996 -56.012 1.00 74.62 196 LYS A O 1
ATOM 1634 N N . VAL A 1 197 ? 2.548 12.787 -55.867 1.00 79.81 197 VAL A N 1
ATOM 1635 C CA . VAL A 1 197 ? 2.482 12.504 -57.305 1.00 79.81 197 VAL A CA 1
ATOM 1636 C C . VAL A 1 197 ? 1.121 12.890 -57.886 1.00 79.81 197 VAL A C 1
ATOM 1638 O O . VAL A 1 197 ? 1.040 13.372 -59.008 1.00 79.81 197 VAL A O 1
ATOM 1641 N N . LEU A 1 198 ? 0.033 12.731 -57.127 1.00 71.38 198 LEU A N 1
ATOM 1642 C CA . LEU A 1 198 ? -1.289 13.157 -57.586 1.00 71.38 198 LEU A CA 1
ATOM 1643 C C . LEU A 1 198 ? -1.405 14.687 -57.712 1.00 71.38 198 LEU A C 1
ATOM 1645 O O . LEU A 1 198 ? -2.100 15.162 -58.604 1.00 71.38 198 LEU A O 1
ATOM 1649 N N . GLN A 1 199 ? -0.727 15.463 -56.857 1.00 68.31 199 GLN A N 1
ATOM 1650 C CA . GLN A 1 199 ? -0.760 16.934 -56.907 1.00 68.31 199 GLN A CA 1
ATOM 1651 C C . GLN A 1 199 ? -0.134 17.487 -58.193 1.00 68.31 199 GLN A C 1
ATOM 1653 O O . GLN A 1 199 ? -0.617 18.488 -58.716 1.00 68.31 199 GLN A O 1
ATOM 1658 N N . THR A 1 200 ? 0.883 16.817 -58.738 1.00 76.31 200 THR A N 1
ATOM 1659 C CA . THR A 1 200 ? 1.538 17.224 -59.991 1.00 76.31 200 THR A CA 1
ATOM 1660 C C . THR A 1 200 ? 0.768 16.795 -61.242 1.00 76.31 200 THR A C 1
ATOM 1662 O O . THR A 1 200 ? 1.085 17.257 -62.333 1.00 76.31 200 THR A O 1
ATOM 1665 N N . SER A 1 201 ? -0.274 15.963 -61.088 1.00 78.19 201 SER A N 1
ATOM 1666 C CA . SER A 1 201 ? -1.181 15.517 -62.159 1.00 78.19 201 SER A CA 1
ATOM 1667 C C . SER A 1 201 ? -0.461 15.015 -63.430 1.00 78.19 201 SER A C 1
ATOM 1669 O O . SER A 1 201 ? -0.729 15.525 -64.520 1.00 78.19 201 SER A O 1
ATOM 1671 N N . PRO A 1 202 ? 0.445 14.021 -63.326 1.00 83.81 202 PRO A N 1
ATOM 1672 C CA . PRO A 1 202 ? 1.203 13.525 -64.471 1.00 83.81 202 PRO A CA 1
ATOM 1673 C C . PRO A 1 202 ? 0.279 12.900 -65.522 1.00 83.81 202 PRO A C 1
ATOM 1675 O O . PRO A 1 202 ? -0.581 12.077 -65.207 1.00 83.81 202 PRO A O 1
ATOM 1678 N N . THR A 1 203 ? 0.486 13.250 -66.790 1.00 84.38 203 THR A N 1
ATOM 1679 C CA . THR A 1 203 ? -0.377 12.821 -67.906 1.00 84.38 203 THR A CA 1
ATOM 1680 C C . THR A 1 203 ? 0.212 11.668 -68.721 1.00 84.38 203 THR A C 1
ATOM 1682 O O . THR A 1 203 ? -0.481 11.032 -69.518 1.00 84.38 203 THR A O 1
ATOM 1685 N N . ASN A 1 204 ? 1.495 11.360 -68.520 1.00 87.50 204 ASN A N 1
ATOM 1686 C CA . ASN A 1 204 ? 2.219 10.298 -69.214 1.00 87.50 204 ASN A CA 1
ATOM 1687 C C . ASN A 1 204 ? 3.270 9.626 -68.308 1.00 87.50 204 ASN A C 1
ATOM 1689 O O . ASN A 1 204 ? 3.575 10.105 -67.219 1.00 87.50 204 ASN A O 1
ATOM 1693 N N . LEU A 1 205 ? 3.802 8.472 -68.738 1.00 87.56 205 LEU A N 1
ATOM 1694 C CA . LEU A 1 205 ? 4.756 7.687 -67.939 1.00 87.56 205 LEU A CA 1
ATOM 1695 C C . LEU A 1 205 ? 6.055 8.454 -67.613 1.00 87.56 205 LEU A C 1
ATOM 1697 O O . LEU A 1 205 ? 6.466 8.404 -66.458 1.00 87.56 205 LEU A O 1
ATOM 1701 N N . PRO A 1 206 ? 6.696 9.184 -68.546 1.00 92.31 206 PRO A N 1
ATOM 1702 C CA . PRO A 1 206 ? 7.842 10.028 -68.204 1.00 92.31 206 PRO A CA 1
ATOM 1703 C C . PRO A 1 206 ? 7.545 11.054 -67.100 1.00 92.31 206 PRO A C 1
ATOM 1705 O O . PRO A 1 206 ? 8.294 11.128 -66.131 1.00 92.31 206 PRO A O 1
ATOM 1708 N N . GLU A 1 207 ? 6.429 11.781 -67.192 1.00 89.19 207 GLU A N 1
ATOM 1709 C CA . GLU A 1 207 ? 6.004 12.733 -66.153 1.00 89.19 207 GLU A CA 1
ATOM 1710 C C . GLU A 1 207 ? 5.728 12.046 -64.815 1.00 89.19 207 GLU A C 1
ATOM 1712 O O . GLU A 1 207 ? 6.119 12.558 -63.768 1.00 89.19 207 GLU A O 1
ATOM 1717 N N . LEU A 1 208 ? 5.096 10.868 -64.839 1.00 88.94 208 LEU A N 1
ATOM 1718 C CA . LEU A 1 208 ? 4.844 10.077 -63.637 1.00 88.94 208 LEU A CA 1
ATOM 1719 C C . LEU A 1 208 ? 6.156 9.652 -62.968 1.00 88.94 208 LEU A C 1
ATOM 1721 O O . LEU A 1 208 ? 6.273 9.746 -61.750 1.00 88.94 208 LEU A O 1
ATOM 1725 N N . LYS A 1 209 ? 7.146 9.223 -63.759 1.00 91.12 209 LYS A N 1
ATOM 1726 C CA . LYS A 1 209 ? 8.476 8.847 -63.268 1.00 91.12 209 LYS A CA 1
ATOM 1727 C C . LYS A 1 209 ? 9.161 10.034 -62.586 1.00 91.12 209 LYS A C 1
ATOM 1729 O O . LYS A 1 209 ? 9.574 9.905 -61.439 1.00 91.12 209 LYS A O 1
ATOM 1734 N N . THR A 1 210 ? 9.195 11.192 -63.249 1.00 91.25 210 THR A N 1
ATOM 1735 C CA . THR A 1 210 ? 9.762 12.430 -62.689 1.00 91.25 210 THR A CA 1
ATOM 1736 C C . THR A 1 210 ? 9.045 12.849 -61.407 1.00 91.25 210 THR A C 1
ATOM 1738 O O . THR A 1 210 ? 9.699 13.135 -60.411 1.00 91.25 210 THR A O 1
ATOM 1741 N N . ALA A 1 211 ? 7.709 12.825 -61.393 1.00 87.56 211 ALA A N 1
ATOM 1742 C CA . ALA A 1 211 ? 6.922 13.189 -60.219 1.00 87.56 211 ALA A CA 1
ATOM 1743 C C . ALA A 1 211 ? 7.205 12.283 -59.009 1.00 87.56 211 ALA A C 1
ATOM 1745 O O . ALA A 1 211 ? 7.246 12.772 -57.883 1.00 87.56 211 ALA A O 1
ATOM 1746 N N . ILE A 1 212 ? 7.400 10.978 -59.231 1.00 88.69 212 ILE A N 1
ATOM 1747 C CA . ILE A 1 212 ? 7.753 10.027 -58.167 1.00 88.69 212 ILE A CA 1
ATOM 1748 C C . ILE A 1 212 ? 9.151 10.334 -57.624 1.00 88.69 212 ILE A C 1
ATOM 1750 O O . ILE A 1 212 ? 9.304 10.426 -56.410 1.00 88.69 212 ILE A O 1
ATOM 1754 N N . THR A 1 213 ? 10.143 10.540 -58.496 1.00 90.75 213 THR A N 1
ATOM 1755 C CA . THR A 1 213 ? 11.514 10.892 -58.089 1.00 90.75 213 THR A CA 1
ATOM 1756 C C . THR A 1 213 ? 11.537 12.176 -57.263 1.00 90.75 213 THR A C 1
ATOM 1758 O O . THR A 1 213 ? 11.988 12.153 -56.124 1.00 90.75 213 THR A O 1
ATOM 1761 N N . THR A 1 214 ? 10.921 13.256 -57.748 1.00 86.50 214 THR A N 1
ATOM 1762 C CA . THR A 1 214 ? 10.842 14.521 -56.998 1.00 86.50 214 THR A CA 1
ATOM 1763 C C . THR A 1 214 ? 10.107 14.370 -55.660 1.00 86.50 214 THR A C 1
ATOM 1765 O O . THR A 1 214 ? 10.488 14.982 -54.664 1.00 86.50 214 THR A O 1
ATOM 1768 N N . ALA A 1 215 ? 9.055 13.549 -55.598 1.00 84.00 215 ALA A N 1
ATOM 1769 C CA . ALA A 1 215 ? 8.326 13.313 -54.353 1.00 84.00 215 ALA A CA 1
ATOM 1770 C C . ALA A 1 215 ? 9.163 12.575 -53.295 1.00 84.00 215 ALA A C 1
ATOM 1772 O O . ALA A 1 215 ? 8.941 12.794 -52.106 1.00 84.00 215 ALA A O 1
ATOM 1773 N N . VAL A 1 216 ? 10.095 11.714 -53.712 1.00 84.06 216 VAL A N 1
ATOM 1774 C CA . VAL A 1 216 ? 11.042 11.047 -52.806 1.00 84.06 216 VAL A CA 1
ATOM 1775 C C . VAL A 1 216 ? 12.142 12.016 -52.371 1.00 84.06 216 VAL A C 1
ATOM 1777 O O . VAL A 1 216 ? 12.385 12.139 -51.173 1.00 84.06 216 VAL A O 1
ATOM 1780 N N . ASP A 1 217 ? 12.720 12.776 -53.307 1.00 81.75 217 ASP A N 1
ATOM 1781 C CA . ASP A 1 217 ? 13.818 13.723 -53.042 1.00 81.75 217 ASP A CA 1
ATOM 1782 C C . ASP A 1 217 ? 13.430 14.858 -52.074 1.00 81.75 217 ASP A C 1
ATOM 1784 O O . ASP A 1 217 ? 14.282 15.465 -51.431 1.00 81.75 217 ASP A O 1
ATOM 1788 N N . THR A 1 218 ? 12.134 15.163 -51.965 1.00 75.38 218 THR A N 1
ATOM 1789 C CA . THR A 1 218 ? 11.596 16.236 -51.108 1.00 75.38 218 THR A CA 1
ATOM 1790 C C . THR A 1 218 ? 11.260 15.787 -49.682 1.00 75.38 218 THR A C 1
ATOM 1792 O O . THR A 1 218 ? 10.785 16.595 -48.881 1.00 75.38 218 THR A O 1
ATOM 1795 N N . ILE A 1 219 ? 11.480 14.514 -49.331 1.00 71.81 219 ILE A N 1
ATOM 1796 C CA . ILE A 1 219 ? 11.260 14.017 -47.967 1.00 71.81 219 ILE A CA 1
ATOM 1797 C C . ILE A 1 219 ? 12.402 14.497 -47.061 1.00 71.81 219 ILE A C 1
ATOM 1799 O O . ILE A 1 219 ? 13.459 13.878 -46.979 1.00 71.81 219 ILE A O 1
ATOM 1803 N N . ASP A 1 220 ? 12.171 15.602 -46.350 1.00 63.41 220 ASP A N 1
ATOM 1804 C CA . ASP A 1 220 ? 13.111 16.136 -45.362 1.00 63.41 220 ASP A CA 1
ATOM 1805 C C . ASP A 1 220 ? 13.051 15.346 -44.036 1.00 63.41 220 ASP A C 1
ATOM 1807 O O . ASP A 1 220 ? 12.136 15.507 -43.219 1.00 63.41 220 ASP A O 1
ATOM 1811 N N . SER A 1 221 ? 14.055 14.496 -43.797 1.00 57.19 221 SER A N 1
ATOM 1812 C CA . SER A 1 221 ? 14.252 13.769 -42.531 1.00 57.19 221 SER A CA 1
ATOM 1813 C C . SER A 1 221 ? 14.596 14.683 -41.343 1.00 57.19 221 SER A C 1
ATOM 1815 O O . SER A 1 221 ? 14.441 14.297 -40.176 1.00 57.19 221 SER A O 1
ATOM 1817 N N . GLU A 1 222 ? 15.059 15.908 -41.606 1.00 57.56 222 GLU A N 1
ATOM 1818 C CA . GLU A 1 222 ? 15.514 16.842 -40.581 1.00 57.56 222 GLU A CA 1
ATOM 1819 C C . GLU A 1 222 ? 14.339 17.534 -39.874 1.00 57.56 222 GLU A C 1
ATOM 1821 O O . GLU A 1 222 ? 14.374 17.712 -38.654 1.00 57.56 222 GLU A O 1
ATOM 1826 N N . ALA A 1 223 ? 13.259 17.862 -40.591 1.00 56.88 223 ALA A N 1
ATOM 1827 C CA . ALA A 1 223 ? 12.089 18.546 -40.035 1.00 56.88 223 ALA A CA 1
ATOM 1828 C C . ALA A 1 223 ? 11.407 17.764 -38.894 1.00 56.88 223 ALA A C 1
ATOM 1830 O O . ALA A 1 223 ? 11.168 18.324 -37.819 1.00 56.88 223 ALA A O 1
ATOM 1831 N N . CYS A 1 224 ? 11.145 16.464 -39.076 1.00 56.47 224 CYS A N 1
ATOM 1832 C CA . CYS A 1 224 ? 10.522 15.628 -38.039 1.00 56.47 224 CYS A CA 1
ATOM 1833 C C . CYS A 1 224 ? 11.429 15.493 -36.804 1.00 56.47 224 CYS A C 1
ATOM 1835 O O . CYS A 1 224 ? 10.982 15.688 -35.670 1.00 56.47 224 CYS A O 1
ATOM 1837 N N . SER A 1 225 ? 12.728 15.271 -37.033 1.00 59.34 225 SER A N 1
ATOM 1838 C CA . SER A 1 225 ? 13.746 15.180 -35.980 1.00 59.34 225 SER A CA 1
ATOM 1839 C C . SER A 1 225 ? 13.897 16.490 -35.195 1.00 59.34 225 SER A C 1
ATOM 1841 O O . SER A 1 225 ? 14.086 16.480 -33.977 1.00 59.34 225 SER A O 1
ATOM 1843 N N . ARG A 1 226 ? 13.795 17.645 -35.865 1.00 60.09 226 ARG A N 1
ATOM 1844 C CA . ARG A 1 226 ? 13.852 18.974 -35.233 1.00 60.09 226 ARG A CA 1
ATOM 1845 C C . ARG A 1 226 ? 12.636 19.242 -34.350 1.00 60.09 226 ARG A C 1
ATOM 1847 O O . ARG A 1 226 ? 12.799 19.790 -33.262 1.00 60.09 226 ARG A O 1
ATOM 1854 N N . ILE A 1 227 ? 11.443 18.838 -34.782 1.00 55.75 227 ILE A N 1
ATOM 1855 C CA . ILE A 1 227 ? 10.200 19.016 -34.018 1.00 55.75 227 ILE A CA 1
ATOM 1856 C C . ILE A 1 227 ? 10.214 18.147 -32.754 1.00 55.75 227 ILE A C 1
ATOM 1858 O O . ILE A 1 227 ? 9.917 18.646 -31.669 1.00 55.75 227 ILE A O 1
ATOM 1862 N N . GLU A 1 228 ? 10.627 16.883 -32.856 1.00 60.94 228 GLU A N 1
ATOM 1863 C CA . GLU A 1 228 ? 10.756 16.002 -31.690 1.00 60.94 228 GLU A CA 1
ATOM 1864 C C . GLU A 1 228 ? 11.815 16.517 -30.699 1.00 60.94 228 GLU A C 1
ATOM 1866 O O . GLU A 1 228 ? 11.543 16.613 -29.501 1.00 60.94 228 GLU A O 1
ATOM 1871 N N . ARG A 1 229 ? 12.991 16.949 -31.183 1.00 64.44 229 ARG A N 1
ATOM 1872 C CA . ARG A 1 229 ? 14.034 17.557 -30.330 1.00 64.44 229 ARG A CA 1
ATOM 1873 C C . ARG A 1 229 ? 13.563 18.839 -29.643 1.00 64.44 229 ARG A C 1
ATOM 1875 O O . ARG A 1 229 ? 13.912 19.063 -28.485 1.00 64.44 229 ARG A O 1
ATOM 1882 N N . PHE A 1 230 ? 12.785 19.673 -30.332 1.00 64.44 230 PHE A N 1
ATOM 1883 C CA . PHE A 1 230 ? 12.246 20.912 -29.772 1.00 64.44 230 PHE A CA 1
ATOM 1884 C C . PHE A 1 230 ? 11.242 20.639 -28.644 1.00 64.44 230 PHE A C 1
ATOM 1886 O O . PHE A 1 230 ? 11.338 21.243 -27.576 1.00 64.44 230 PHE A O 1
ATOM 1893 N N . TYR A 1 231 ? 10.311 19.702 -28.850 1.00 62.53 231 TYR A N 1
ATOM 1894 C CA . TYR A 1 231 ? 9.283 19.360 -27.860 1.00 62.53 231 TYR A CA 1
ATOM 1895 C C . TYR A 1 231 ? 9.718 18.311 -26.827 1.00 62.53 231 TYR A C 1
ATOM 1897 O O . TYR A 1 231 ? 8.962 18.052 -25.888 1.00 62.53 231 TYR A O 1
ATOM 1905 N N . LYS A 1 232 ? 10.903 17.703 -26.990 1.00 66.19 232 LYS A N 1
ATOM 1906 C CA . LYS A 1 232 ? 11.467 16.646 -26.126 1.00 66.19 232 LYS A CA 1
ATOM 1907 C C . LYS A 1 232 ? 10.484 15.505 -25.824 1.00 66.19 232 LYS A C 1
ATOM 1909 O O . LYS A 1 232 ? 10.493 14.943 -24.735 1.00 66.19 232 LYS A O 1
ATOM 1914 N N . SER A 1 233 ? 9.592 15.215 -26.763 1.00 59.03 233 SER A N 1
ATOM 1915 C CA . SER A 1 233 ? 8.532 14.214 -26.640 1.00 59.03 233 SER A CA 1
ATOM 1916 C C . SER A 1 233 ? 8.068 13.804 -28.029 1.00 59.03 233 SER A C 1
ATOM 1918 O O . SER A 1 233 ? 8.094 14.628 -28.947 1.00 59.03 233 SER A O 1
ATOM 1920 N N . SER A 1 234 ? 7.623 12.557 -28.185 1.00 69.56 234 SER A N 1
ATOM 1921 C CA . SER A 1 234 ? 7.090 12.066 -29.456 1.00 69.56 234 SER A CA 1
ATOM 1922 C C . SER A 1 234 ? 5.840 12.848 -29.861 1.00 69.56 234 SER A C 1
ATOM 1924 O O . SER A 1 234 ? 4.970 13.155 -29.035 1.00 69.56 234 SER A O 1
ATOM 1926 N N . ARG A 1 235 ? 5.757 13.199 -31.148 1.00 71.25 235 ARG A N 1
ATOM 1927 C CA . ARG A 1 235 ? 4.727 14.096 -31.684 1.00 71.25 235 ARG A CA 1
ATOM 1928 C C . ARG A 1 235 ? 3.908 13.415 -32.772 1.00 71.25 235 ARG A C 1
ATOM 1930 O O . ARG A 1 235 ? 4.463 12.843 -33.699 1.00 71.25 235 ARG A O 1
ATOM 1937 N N . ASP A 1 236 ? 2.595 13.560 -32.672 1.00 72.00 236 ASP A N 1
ATOM 1938 C CA . ASP A 1 236 ? 1.661 13.424 -33.784 1.00 72.00 236 ASP A CA 1
ATOM 1939 C C . ASP A 1 236 ? 1.633 14.767 -34.532 1.00 72.00 236 ASP A C 1
ATOM 1941 O O . ASP A 1 236 ? 1.342 15.812 -33.937 1.00 72.00 236 ASP A O 1
ATOM 1945 N N . ILE A 1 237 ? 2.037 14.774 -35.802 1.00 70.31 237 ILE A N 1
ATOM 1946 C CA . ILE A 1 237 ? 2.270 15.994 -36.583 1.00 70.31 237 ILE A CA 1
ATOM 1947 C C . ILE A 1 237 ? 1.335 16.001 -37.789 1.00 70.31 237 ILE A C 1
ATOM 1949 O O . ILE A 1 237 ? 1.422 15.143 -38.663 1.00 70.31 237 ILE A O 1
ATOM 1953 N N . GLU A 1 238 ? 0.497 17.031 -37.874 1.00 67.62 238 GLU A N 1
ATOM 1954 C CA . GLU A 1 238 ? -0.228 17.366 -39.094 1.00 67.62 238 GLU A CA 1
ATOM 1955 C C . GLU A 1 238 ? 0.546 18.433 -39.854 1.00 67.62 238 GLU A C 1
ATOM 1957 O O . GLU A 1 238 ? 0.988 19.443 -39.298 1.00 67.62 238 GLU A O 1
ATOM 1962 N N . TRP A 1 239 ? 0.698 18.228 -41.149 1.00 67.81 239 TRP A N 1
ATOM 1963 C CA . TRP A 1 239 ? 1.490 19.097 -41.995 1.00 67.81 239 TRP A CA 1
ATOM 1964 C C . TRP A 1 239 ? 0.887 19.160 -43.394 1.00 67.81 239 TRP A C 1
ATOM 1966 O O . TRP A 1 239 ? 0.108 18.299 -43.806 1.00 67.81 239 TRP A O 1
ATOM 1976 N N . GLY A 1 240 ? 1.211 20.229 -44.107 1.00 45.03 240 GLY A N 1
ATOM 1977 C CA . GLY A 1 240 ? 0.777 20.487 -45.470 1.00 45.03 240 GLY A CA 1
ATOM 1978 C C . GLY A 1 240 ? 1.943 20.988 -46.305 1.00 45.03 240 GLY A C 1
ATOM 1979 O O . GLY A 1 240 ? 2.988 21.347 -45.773 1.00 45.03 240 GLY A O 1
ATOM 1980 N N . ILE A 1 241 ? 1.764 21.007 -47.622 1.00 50.38 241 ILE A N 1
ATOM 1981 C CA . ILE A 1 241 ? 2.740 21.594 -48.541 1.00 50.38 241 ILE A CA 1
ATOM 1982 C C . ILE A 1 241 ? 2.031 22.633 -49.389 1.00 50.38 241 ILE A C 1
ATOM 1984 O O . ILE A 1 241 ? 0.955 22.363 -49.926 1.00 50.38 241 ILE A O 1
ATOM 1988 N N . LEU A 1 242 ? 2.656 23.796 -49.511 1.00 54.72 242 LEU A N 1
ATOM 1989 C CA . LEU A 1 242 ? 2.232 24.879 -50.383 1.00 54.72 242 LEU A CA 1
ATOM 1990 C C . LEU A 1 242 ? 3.477 25.428 -51.082 1.00 54.72 242 LEU A C 1
ATOM 1992 O O . LEU A 1 242 ? 4.444 25.754 -50.405 1.00 54.72 242 LEU A O 1
ATOM 1996 N N . ASN A 1 243 ? 3.443 25.538 -52.414 1.00 56.91 243 ASN A N 1
ATOM 1997 C CA . ASN A 1 243 ? 4.560 26.042 -53.228 1.00 56.91 243 ASN A CA 1
ATOM 1998 C C . ASN A 1 243 ? 5.900 25.345 -52.923 1.00 56.91 243 ASN A C 1
ATOM 2000 O O . ASN A 1 243 ? 6.903 26.012 -52.697 1.00 56.91 243 ASN A O 1
ATOM 2004 N N . ASP A 1 244 ? 5.889 24.012 -52.867 1.00 46.91 244 ASP A N 1
ATOM 2005 C CA . ASP A 1 244 ? 7.063 23.172 -52.579 1.00 46.91 244 ASP A CA 1
ATOM 2006 C C . ASP A 1 244 ? 7.714 23.376 -51.195 1.00 46.91 244 ASP A C 1
ATOM 2008 O O . ASP A 1 244 ? 8.751 22.786 -50.906 1.00 46.91 244 ASP A O 1
ATOM 2012 N N . GLU A 1 245 ? 7.072 24.119 -50.289 1.00 44.31 245 GLU A N 1
ATOM 2013 C CA . GLU A 1 245 ? 7.503 24.272 -48.897 1.00 44.31 245 GLU A CA 1
ATOM 2014 C C . GLU A 1 245 ? 6.610 23.475 -47.931 1.00 44.31 245 GLU A C 1
ATOM 2016 O O . GLU A 1 245 ? 5.386 23.415 -48.091 1.00 44.31 245 GLU A O 1
ATOM 2021 N N . ILE A 1 246 ? 7.219 22.874 -46.900 1.00 55.19 246 ILE A N 1
ATOM 2022 C CA . ILE A 1 246 ? 6.522 22.133 -45.836 1.00 55.19 246 ILE A CA 1
ATOM 2023 C C . ILE A 1 246 ? 6.061 23.098 -44.742 1.00 55.19 246 ILE A C 1
ATOM 2025 O O . ILE A 1 246 ? 6.858 23.803 -44.127 1.00 55.19 246 ILE A O 1
ATOM 2029 N N . TYR A 1 247 ? 4.769 23.051 -44.430 1.00 58.03 247 TYR A N 1
ATOM 2030 C CA . TYR A 1 247 ? 4.143 23.797 -43.345 1.00 58.03 247 TYR A CA 1
ATOM 2031 C C . TYR A 1 247 ? 3.640 22.834 -42.275 1.00 58.03 247 TYR A C 1
ATOM 2033 O O . TYR A 1 247 ? 2.861 21.924 -42.558 1.00 58.03 247 TYR A O 1
ATOM 2041 N N . ILE A 1 248 ? 4.034 23.060 -41.023 1.00 63.28 248 ILE A N 1
ATOM 2042 C CA . ILE A 1 248 ? 3.467 22.340 -39.881 1.00 63.28 248 ILE A CA 1
ATOM 2043 C C . ILE A 1 248 ? 2.138 22.996 -39.525 1.00 63.28 248 ILE A C 1
ATOM 2045 O O . ILE A 1 248 ? 2.097 24.154 -39.118 1.00 63.28 248 ILE A O 1
ATOM 2049 N N . LEU A 1 249 ? 1.051 22.254 -39.701 1.00 67.06 249 LEU A N 1
ATOM 2050 C CA . LEU A 1 249 ? -0.307 22.735 -39.463 1.00 67.06 249 LEU A CA 1
ATOM 2051 C C . LEU A 1 249 ? -0.747 22.438 -38.027 1.00 67.06 249 LEU A C 1
ATOM 2053 O O . LEU A 1 249 ? -1.484 23.219 -37.428 1.00 67.06 249 LEU A O 1
ATOM 2057 N N . GLN A 1 250 ? -0.261 21.333 -37.454 1.00 63.53 250 GLN A N 1
ATOM 2058 C CA . GLN A 1 250 ? -0.512 20.963 -36.070 1.00 63.53 250 GLN A CA 1
ATOM 2059 C C . GLN A 1 250 ? 0.604 20.062 -35.533 1.00 63.53 250 GLN A C 1
ATOM 2061 O O . GLN A 1 250 ? 1.154 19.230 -36.243 1.00 63.53 250 GLN A O 1
ATOM 2066 N N . SER A 1 251 ? 0.918 20.184 -34.245 1.00 73.50 251 SER A N 1
ATOM 2067 C CA . SER A 1 251 ? 1.775 19.230 -33.540 1.00 73.50 251 SER A CA 1
ATOM 2068 C C . SER A 1 251 ? 1.158 18.933 -32.180 1.00 73.50 251 SER A C 1
ATOM 2070 O O . SER A 1 251 ? 0.921 19.854 -31.396 1.00 73.50 251 SER A O 1
ATOM 2072 N N . ARG A 1 252 ? 0.893 17.660 -31.891 1.00 75.12 252 ARG A N 1
ATOM 2073 C CA . ARG A 1 252 ? 0.289 17.176 -30.645 1.00 75.12 252 ARG A CA 1
ATOM 2074 C C . ARG A 1 252 ? 1.199 16.128 -29.998 1.00 75.12 252 ARG A C 1
ATOM 2076 O O . ARG A 1 252 ? 1.853 15.385 -30.718 1.00 75.12 252 ARG A O 1
ATOM 2083 N N . PRO A 1 253 ? 1.295 16.063 -28.662 1.00 63.12 253 PRO A N 1
ATOM 2084 C CA . PRO A 1 253 ? 2.019 14.978 -28.007 1.00 63.12 253 PRO A CA 1
ATOM 2085 C C . PRO A 1 253 ? 1.296 13.650 -28.251 1.00 63.12 253 PRO A C 1
ATOM 2087 O O . PRO A 1 253 ? 0.066 13.597 -28.188 1.00 63.12 253 PRO A O 1
ATOM 2090 N N . VAL A 1 254 ? 2.048 12.579 -28.507 1.00 69.56 254 VAL A N 1
ATOM 2091 C CA . VAL A 1 254 ? 1.488 11.222 -28.525 1.00 69.56 254 VAL A CA 1
ATOM 2092 C C . VAL A 1 254 ? 1.183 10.826 -27.081 1.00 69.56 254 VAL A C 1
ATOM 2094 O O . VAL A 1 254 ? 2.086 10.530 -26.305 1.00 69.56 254 VAL A O 1
ATOM 2097 N N . THR A 1 255 ? -0.093 10.845 -26.701 1.00 58.91 255 THR A N 1
ATOM 2098 C CA . THR A 1 255 ? -0.518 10.711 -25.296 1.00 58.91 255 THR A CA 1
ATOM 2099 C C . THR A 1 255 ? -0.313 9.316 -24.706 1.00 58.91 255 THR A C 1
ATOM 2101 O O . THR A 1 255 ? -0.244 9.190 -23.491 1.00 58.91 255 THR A O 1
ATOM 2104 N N . ASN A 1 256 ? -0.178 8.283 -25.544 1.00 57.72 256 ASN A N 1
ATOM 2105 C CA . ASN A 1 256 ? 0.016 6.898 -25.095 1.00 57.72 256 ASN A CA 1
ATOM 2106 C C . ASN A 1 256 ? 1.493 6.482 -25.027 1.00 57.72 256 ASN A C 1
ATOM 2108 O O . ASN A 1 256 ? 1.804 5.435 -24.480 1.00 57.72 256 ASN A O 1
ATOM 2112 N N . ALA A 1 257 ? 2.413 7.271 -25.592 1.00 53.56 257 ALA A N 1
ATOM 2113 C CA . ALA A 1 257 ? 3.843 6.955 -25.535 1.00 53.56 257 ALA A CA 1
ATOM 2114 C C . ALA A 1 257 ? 4.448 7.253 -24.149 1.00 53.56 257 ALA A C 1
ATOM 2116 O O . ALA A 1 257 ? 5.541 6.797 -23.838 1.00 53.56 257 ALA A O 1
ATOM 2117 N N . SER A 1 258 ? 3.742 8.044 -23.335 1.00 54.97 258 SER A N 1
ATOM 2118 C CA . SER A 1 258 ? 4.131 8.446 -21.976 1.00 54.97 258 SER A CA 1
ATOM 2119 C C . SER A 1 258 ? 3.059 8.105 -20.941 1.00 54.97 258 SER A C 1
ATOM 2121 O O . SER A 1 258 ? 3.139 8.583 -19.814 1.00 54.97 258 SER A O 1
ATOM 2123 N N . SER A 1 259 ? 2.017 7.358 -21.325 1.00 59.38 259 SER A N 1
ATOM 2124 C CA . SER A 1 259 ? 1.052 6.865 -20.349 1.00 59.38 259 SER A CA 1
ATOM 2125 C C . SER A 1 259 ? 1.761 5.839 -19.483 1.00 59.38 259 SER A C 1
ATOM 2127 O O . SER A 1 259 ? 2.222 4.826 -20.010 1.00 59.38 259 SER A O 1
ATOM 2129 N N . GLU A 1 260 ? 1.841 6.119 -18.187 1.00 66.31 260 GLU A N 1
ATOM 2130 C CA . GLU A 1 260 ? 2.247 5.139 -17.188 1.00 66.31 260 GLU A CA 1
ATOM 2131 C C . GLU A 1 260 ? 1.404 3.881 -17.400 1.00 66.31 260 GLU A C 1
ATOM 2133 O O . GLU A 1 260 ? 0.172 3.938 -17.481 1.00 66.31 260 GLU A O 1
ATOM 2138 N N . THR A 1 261 ? 2.072 2.751 -17.596 1.00 76.81 261 THR A N 1
ATOM 2139 C CA . THR A 1 261 ? 1.393 1.468 -17.667 1.00 76.81 261 THR A CA 1
ATOM 2140 C C . THR A 1 261 ? 0.874 1.115 -16.276 1.00 76.81 261 THR A C 1
ATOM 2142 O O . THR A 1 261 ? 1.266 1.694 -15.258 1.00 76.81 261 THR A O 1
ATOM 2145 N N . ASP A 1 262 ? 0.024 0.094 -16.204 1.00 77.00 262 ASP A N 1
ATOM 2146 C CA . ASP A 1 262 ? -0.388 -0.472 -14.922 1.00 77.00 262 ASP A CA 1
ATOM 2147 C C . ASP A 1 262 ? 0.810 -0.869 -14.045 1.00 77.00 262 ASP A C 1
ATOM 2149 O O . ASP A 1 262 ? 0.662 -0.936 -12.826 1.00 77.00 262 ASP A O 1
ATOM 2153 N N . PHE A 1 263 ? 1.976 -1.158 -14.639 1.00 78.44 263 PHE A N 1
ATOM 2154 C CA . PHE A 1 263 ? 3.196 -1.422 -13.890 1.00 78.44 263 PHE A CA 1
ATOM 2155 C C . PHE A 1 263 ? 3.695 -0.154 -13.191 1.00 78.44 263 PHE A C 1
ATOM 2157 O O . PHE A 1 263 ? 3.779 -0.171 -11.966 1.00 78.44 263 PHE A O 1
ATOM 2164 N N . GLU A 1 264 ? 3.966 0.946 -13.905 1.00 79.38 264 GLU A N 1
ATOM 2165 C CA . GLU A 1 264 ? 4.459 2.173 -13.264 1.00 79.38 264 GLU A CA 1
ATOM 2166 C C . GLU A 1 264 ? 3.467 2.699 -12.218 1.00 79.38 264 GLU A C 1
ATOM 2168 O O . GLU A 1 264 ? 3.878 3.012 -11.106 1.00 79.38 264 GLU A O 1
ATOM 2173 N N . ILE A 1 265 ? 2.159 2.673 -12.501 1.00 79.88 265 ILE A N 1
ATOM 2174 C CA . ILE A 1 265 ? 1.125 3.135 -11.555 1.00 79.88 265 ILE A CA 1
ATOM 2175 C C . ILE A 1 265 ? 1.101 2.283 -10.275 1.00 79.88 265 ILE A C 1
ATOM 2177 O O . ILE A 1 265 ? 0.901 2.796 -9.173 1.00 79.88 265 ILE A O 1
ATOM 2181 N N . LYS A 1 266 ? 1.275 0.959 -10.386 1.00 78.69 266 LYS A N 1
ATOM 2182 C CA . LYS A 1 266 ? 1.252 0.067 -9.212 1.00 78.69 266 LYS A CA 1
ATOM 2183 C C . LYS A 1 266 ? 2.497 0.200 -8.339 1.00 78.69 266 LYS A C 1
ATOM 2185 O O . LYS A 1 266 ? 2.376 -0.040 -7.141 1.00 78.69 266 LYS A O 1
ATOM 2190 N N . HIS A 1 267 ? 3.633 0.567 -8.932 1.00 85.25 267 HIS A N 1
ATOM 2191 C CA . HIS A 1 267 ? 4.935 0.630 -8.262 1.00 85.25 267 HIS A CA 1
ATOM 2192 C C . HIS A 1 267 ? 5.417 2.068 -8.009 1.00 85.25 267 HIS A C 1
ATOM 2194 O O . HIS A 1 267 ? 6.526 2.254 -7.519 1.00 85.25 267 HIS A O 1
ATOM 2200 N N . GLU A 1 268 ? 4.607 3.090 -8.316 1.00 86.19 268 GLU A N 1
ATOM 2201 C CA . GLU A 1 268 ? 4.959 4.514 -8.172 1.00 86.19 268 GLU A CA 1
ATOM 2202 C C . GLU A 1 268 ? 5.478 4.849 -6.764 1.00 86.19 268 GLU A C 1
ATOM 2204 O O . GLU A 1 268 ? 6.412 5.635 -6.598 1.00 86.19 268 GLU A O 1
ATOM 2209 N N . PHE A 1 269 ? 4.887 4.217 -5.748 1.00 88.81 269 PHE A N 1
ATOM 2210 C CA . PHE A 1 269 ? 5.218 4.425 -4.342 1.00 88.81 269 PHE A CA 1
ATOM 2211 C C . PHE A 1 269 ? 6.080 3.315 -3.744 1.00 88.81 269 PHE A C 1
ATOM 2213 O O . PHE A 1 269 ? 6.273 3.320 -2.533 1.00 88.81 269 PHE A O 1
ATOM 2220 N N . ASP A 1 270 ? 6.586 2.368 -4.534 1.00 89.38 270 ASP A N 1
ATOM 2221 C CA . ASP A 1 270 ? 7.373 1.263 -3.993 1.00 89.38 270 ASP A CA 1
ATOM 2222 C C . ASP A 1 270 ? 8.705 1.759 -3.428 1.00 89.38 270 ASP A C 1
ATOM 2224 O O . ASP A 1 270 ? 9.439 2.541 -4.042 1.00 89.38 2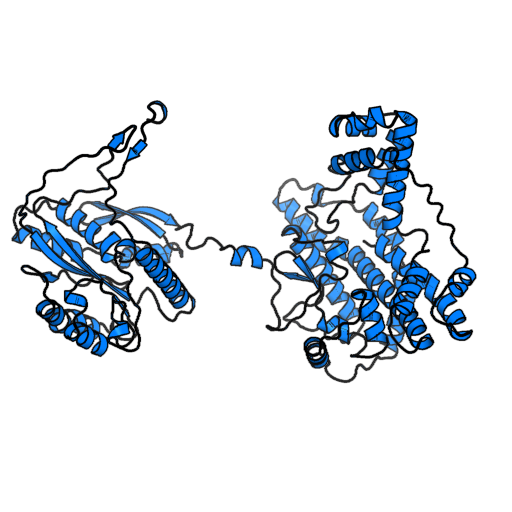70 ASP A O 1
ATOM 2228 N N . ALA A 1 271 ? 9.039 1.290 -2.228 1.00 85.94 271 ALA A N 1
ATOM 2229 C CA . ALA A 1 271 ? 10.336 1.568 -1.641 1.00 85.94 271 ALA A CA 1
ATOM 2230 C C . ALA A 1 271 ? 11.452 0.851 -2.425 1.00 85.94 271 ALA A C 1
ATOM 2232 O O . ALA A 1 271 ? 11.264 -0.268 -2.906 1.00 85.94 271 ALA A O 1
ATOM 2233 N N . PRO A 1 272 ? 12.658 1.440 -2.522 1.00 81.25 272 PRO A N 1
ATOM 2234 C CA . PRO A 1 272 ? 13.774 0.773 -3.176 1.00 81.25 272 PRO A CA 1
ATOM 2235 C C . PRO A 1 272 ? 14.144 -0.511 -2.425 1.00 81.25 272 PRO A C 1
ATOM 2237 O O . PRO A 1 272 ? 14.427 -0.486 -1.223 1.00 81.25 272 PRO A O 1
ATOM 2240 N N . LEU A 1 273 ? 14.193 -1.627 -3.151 1.00 78.06 273 LEU A N 1
ATOM 2241 C CA . LEU A 1 273 ? 14.692 -2.892 -2.625 1.00 78.06 273 LEU A CA 1
ATOM 2242 C C . LEU A 1 273 ? 16.212 -2.835 -2.465 1.00 78.06 273 LEU A C 1
ATOM 2244 O O . LEU A 1 273 ? 16.934 -2.357 -3.341 1.00 78.06 273 LEU A O 1
ATOM 2248 N N . ARG A 1 274 ? 16.715 -3.355 -1.342 1.00 75.06 274 ARG A N 1
ATOM 2249 C CA . ARG A 1 274 ? 18.160 -3.489 -1.112 1.00 75.06 274 ARG A CA 1
ATOM 2250 C C . ARG A 1 274 ? 18.762 -4.621 -1.953 1.00 75.06 274 ARG A C 1
ATOM 2252 O O . ARG A 1 274 ? 19.898 -4.508 -2.406 1.00 75.06 274 ARG A O 1
ATOM 2259 N N . CYS A 1 275 ? 18.018 -5.711 -2.122 1.00 76.44 275 CYS A N 1
ATOM 2260 C CA . CYS A 1 275 ? 18.332 -6.850 -2.981 1.00 76.44 275 CYS A CA 1
ATOM 2261 C C . CYS A 1 275 ? 17.036 -7.583 -3.371 1.00 76.44 275 CYS A C 1
ATOM 2263 O O . CYS A 1 275 ? 15.974 -7.306 -2.819 1.00 76.44 275 CYS A O 1
ATOM 2265 N N . GLU A 1 276 ? 17.136 -8.534 -4.300 1.00 73.31 276 GLU A N 1
ATOM 2266 C CA . GLU A 1 276 ? 15.996 -9.316 -4.812 1.00 73.31 276 GLU A CA 1
ATOM 2267 C C . GLU A 1 276 ? 15.335 -10.222 -3.756 1.00 73.31 276 GLU A C 1
ATOM 2269 O O . GLU A 1 276 ? 14.180 -10.600 -3.910 1.00 73.31 276 GLU A O 1
ATOM 2274 N N . HIS A 1 277 ? 16.046 -10.543 -2.670 1.00 78.25 277 HIS A N 1
ATOM 2275 C CA . HIS A 1 277 ? 15.621 -11.495 -1.635 1.00 78.25 277 HIS A CA 1
ATOM 2276 C C . HIS A 1 277 ? 15.316 -10.797 -0.294 1.00 78.25 277 HIS A C 1
ATOM 2278 O O . HIS A 1 277 ? 15.715 -11.270 0.770 1.00 78.25 277 HIS A O 1
ATOM 2284 N N . GLU A 1 278 ? 14.666 -9.630 -0.329 1.00 84.69 278 GLU A N 1
ATOM 2285 C CA . GLU A 1 278 ? 14.169 -8.975 0.889 1.00 84.69 278 GLU A CA 1
ATOM 2286 C C . GLU A 1 278 ? 12.824 -9.570 1.331 1.00 84.69 278 GLU A C 1
ATOM 2288 O O . GLU A 1 278 ? 11.950 -9.871 0.518 1.00 84.69 278 GLU A O 1
ATOM 2293 N N . TYR A 1 279 ? 12.644 -9.701 2.646 1.00 89.62 279 TYR A N 1
ATOM 2294 C CA . TYR A 1 279 ? 11.435 -10.263 3.245 1.00 89.62 279 TYR A CA 1
ATOM 2295 C C . TYR A 1 279 ? 10.620 -9.170 3.927 1.00 89.62 279 TYR A C 1
ATOM 2297 O O . TYR A 1 279 ? 11.128 -8.439 4.786 1.00 89.62 279 TYR A O 1
ATOM 2305 N N . PHE A 1 280 ? 9.331 -9.118 3.600 1.00 90.06 280 PHE A N 1
ATOM 2306 C CA . PHE A 1 280 ? 8.390 -8.137 4.130 1.00 90.06 280 PHE A CA 1
ATOM 2307 C C . PHE A 1 280 ? 7.189 -8.816 4.781 1.00 90.06 280 PHE A C 1
ATOM 2309 O O . PHE A 1 280 ? 6.811 -9.934 4.434 1.00 90.06 280 PHE A O 1
ATOM 2316 N N . THR A 1 281 ? 6.576 -8.133 5.742 1.00 90.31 281 THR A N 1
ATOM 2317 C CA . THR A 1 281 ? 5.390 -8.625 6.443 1.00 90.31 281 THR A CA 1
ATOM 2318 C C . THR A 1 281 ? 4.343 -7.538 6.609 1.00 90.31 281 THR A C 1
ATOM 2320 O O . THR A 1 281 ? 4.663 -6.362 6.762 1.00 90.31 281 THR A O 1
ATOM 2323 N N . VAL A 1 282 ? 3.081 -7.951 6.658 1.00 90.81 282 VAL A N 1
ATOM 2324 C CA . VAL A 1 282 ? 1.960 -7.115 7.109 1.00 90.81 282 VAL A CA 1
ATOM 2325 C C . VAL A 1 282 ? 1.581 -7.406 8.565 1.00 90.81 282 VAL A C 1
ATOM 2327 O O . VAL A 1 282 ? 0.563 -6.918 9.045 1.00 90.81 282 VAL A O 1
ATOM 2330 N N . ALA A 1 283 ? 2.362 -8.211 9.294 1.00 88.25 283 ALA A N 1
ATOM 2331 C CA . ALA A 1 283 ? 2.122 -8.471 10.712 1.00 88.25 283 ALA A CA 1
ATOM 2332 C C . ALA A 1 283 ? 2.065 -7.150 11.501 1.00 88.25 283 ALA A C 1
ATOM 2334 O O . ALA A 1 283 ? 2.880 -6.256 11.275 1.00 88.25 283 ALA A O 1
ATOM 2335 N N . ASN A 1 284 ? 1.086 -7.019 12.400 1.00 82.50 284 ASN A N 1
ATOM 2336 C CA . ASN A 1 284 ? 0.698 -5.795 13.123 1.00 82.50 284 ASN A CA 1
ATOM 2337 C C . ASN A 1 284 ? 0.212 -4.619 12.248 1.00 82.50 284 ASN A C 1
ATOM 2339 O O . ASN A 1 284 ? -0.744 -3.946 12.625 1.00 82.50 284 ASN A O 1
ATOM 2343 N N . VAL A 1 285 ? 0.806 -4.377 11.077 1.00 85.50 285 VAL A N 1
ATOM 2344 C CA . VAL A 1 285 ? 0.413 -3.288 10.163 1.00 85.50 285 VAL A CA 1
ATOM 2345 C C . VAL A 1 285 ? -0.933 -3.549 9.497 1.00 85.50 285 VAL A C 1
ATOM 2347 O O . VAL A 1 285 ? -1.758 -2.644 9.414 1.00 85.50 285 VAL A O 1
ATOM 2350 N N . GLY A 1 286 ? -1.205 -4.789 9.095 1.00 83.25 286 GLY A N 1
ATOM 2351 C CA . GLY A 1 286 ? -2.446 -5.175 8.427 1.00 83.25 286 GLY A CA 1
ATOM 2352 C C . GLY A 1 286 ? -3.699 -5.018 9.294 1.00 83.25 286 GLY A C 1
ATOM 2353 O O . GLY A 1 286 ? -4.796 -4.952 8.750 1.00 83.25 286 GLY A O 1
ATOM 2354 N N . GLU A 1 287 ? -3.556 -4.921 10.623 1.00 81.56 287 GLU A N 1
ATOM 2355 C CA . GLU A 1 287 ? -4.667 -4.623 11.539 1.00 81.56 287 GLU A CA 1
ATOM 2356 C C . GLU A 1 287 ? -5.170 -3.183 11.354 1.00 81.56 287 GLU A C 1
ATOM 2358 O O . GLU A 1 287 ? -6.372 -2.947 11.249 1.00 81.56 287 GLU A O 1
ATOM 2363 N N . VAL A 1 288 ? -4.246 -2.220 11.292 1.00 78.75 288 VAL A N 1
ATOM 2364 C CA . VAL A 1 288 ? -4.558 -0.780 11.239 1.00 78.75 288 VAL A CA 1
ATOM 2365 C C . VAL A 1 288 ? -4.611 -0.234 9.809 1.00 78.75 288 VAL A C 1
ATOM 2367 O O . VAL A 1 288 ? -5.302 0.750 9.539 1.00 78.75 288 VAL A O 1
ATOM 2370 N N . MET A 1 289 ? -3.929 -0.903 8.877 1.00 85.12 289 MET A N 1
ATOM 2371 C CA . MET A 1 289 ? -3.859 -0.578 7.451 1.00 85.12 289 MET A CA 1
ATOM 2372 C C . MET A 1 289 ? -4.169 -1.820 6.594 1.00 85.12 289 MET A C 1
ATOM 2374 O O . MET A 1 289 ? -3.285 -2.354 5.923 1.00 85.12 289 MET A O 1
ATOM 2378 N N . PRO A 1 290 ? -5.413 -2.335 6.621 1.00 85.62 290 PRO A N 1
ATOM 2379 C CA . PRO A 1 290 ? -5.772 -3.509 5.836 1.00 85.62 290 PRO A CA 1
ATOM 2380 C C . PRO A 1 290 ? -5.862 -3.196 4.334 1.00 85.62 290 PRO A C 1
ATOM 2382 O O . PRO A 1 290 ? -6.786 -2.510 3.875 1.00 85.62 290 PRO A O 1
ATOM 2385 N N . GLY A 1 291 ? -4.961 -3.799 3.556 1.00 88.19 291 GLY A N 1
ATOM 2386 C CA . GLY A 1 291 ? -4.900 -3.689 2.097 1.00 88.19 291 GLY A CA 1
ATOM 2387 C C . GLY A 1 291 ? -4.225 -2.401 1.622 1.00 88.19 291 GLY A C 1
ATOM 2388 O O . GLY A 1 291 ? -3.415 -1.816 2.333 1.00 88.19 291 GLY A O 1
ATOM 2389 N N . ALA A 1 292 ? -4.572 -1.960 0.410 1.00 90.12 292 ALA A N 1
ATOM 2390 C CA . ALA A 1 292 ? -3.957 -0.782 -0.191 1.00 90.12 292 ALA A CA 1
ATOM 2391 C C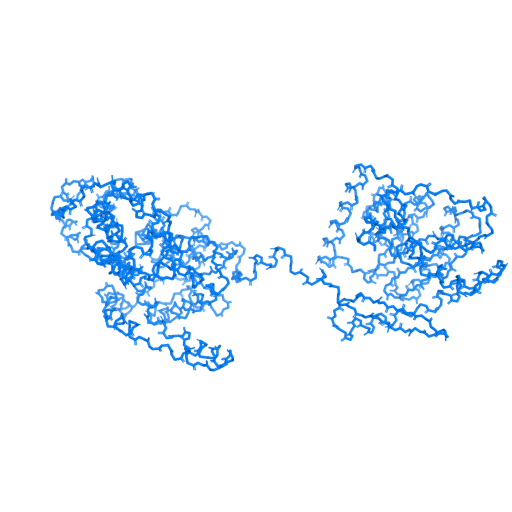 . ALA A 1 292 ? -4.313 0.516 0.561 1.00 90.12 292 ALA A C 1
ATOM 2393 O O . ALA A 1 292 ? -5.491 0.806 0.805 1.00 90.12 292 ALA A O 1
ATOM 2394 N N . THR A 1 293 ? -3.281 1.299 0.857 1.00 91.88 293 THR A N 1
ATOM 2395 C CA . THR A 1 293 ? -3.298 2.641 1.437 1.00 91.88 293 THR A CA 1
ATOM 2396 C C . THR A 1 293 ? -3.302 3.682 0.320 1.00 91.88 293 THR A C 1
ATOM 2398 O O . THR A 1 293 ? -2.690 3.496 -0.732 1.00 91.88 293 THR A O 1
ATOM 2401 N N . SER A 1 294 ? -4.003 4.796 0.522 1.00 93.06 294 SER A N 1
ATOM 2402 C CA . SER A 1 294 ? -4.015 5.885 -0.452 1.00 93.06 294 SER A CA 1
ATOM 2403 C C . SER A 1 294 ? -2.627 6.526 -0.636 1.00 93.06 294 SER A C 1
ATOM 2405 O O . SER A 1 294 ? -1.854 6.569 0.321 1.00 93.06 294 SER A O 1
ATOM 2407 N N . PRO A 1 295 ? -2.323 7.119 -1.809 1.00 91.56 295 PRO A N 1
ATOM 2408 C CA . PRO A 1 295 ? -1.068 7.849 -2.032 1.00 91.56 295 PRO A CA 1
ATOM 2409 C C . PRO A 1 295 ? -0.765 8.908 -0.963 1.00 91.56 295 PRO A C 1
ATOM 2411 O O . PRO A 1 295 ? 0.357 9.019 -0.477 1.00 91.56 295 PRO A O 1
ATOM 2414 N N . LEU A 1 296 ? -1.789 9.656 -0.530 1.00 89.06 296 LEU A N 1
ATOM 2415 C CA . LEU A 1 296 ? -1.644 10.645 0.540 1.00 89.06 296 LEU A CA 1
ATOM 2416 C C . LEU A 1 296 ? -1.353 9.980 1.894 1.00 89.06 296 LEU A C 1
ATOM 2418 O O . LEU A 1 296 ? -0.533 10.486 2.656 1.00 89.06 296 LEU A O 1
ATOM 2422 N N . GLY A 1 297 ? -1.999 8.847 2.183 1.00 90.75 297 GLY A N 1
ATOM 2423 C CA . GLY A 1 297 ? -1.717 8.043 3.369 1.00 90.75 297 GLY A CA 1
ATOM 2424 C C . GLY A 1 297 ? -0.278 7.530 3.380 1.00 90.75 297 GLY A C 1
ATOM 2425 O O . GLY A 1 297 ? 0.419 7.725 4.371 1.00 90.75 297 GLY A O 1
ATOM 2426 N N . ILE A 1 298 ? 0.197 6.958 2.269 1.00 91.94 298 ILE A N 1
ATOM 2427 C CA . ILE A 1 298 ? 1.579 6.475 2.123 1.00 91.94 298 ILE A CA 1
ATOM 2428 C C . ILE A 1 298 ? 2.575 7.611 2.368 1.00 91.94 298 ILE A C 1
ATOM 2430 O O . ILE A 1 298 ? 3.512 7.442 3.148 1.00 91.94 298 ILE A O 1
ATOM 2434 N N . GLU A 1 299 ? 2.356 8.775 1.756 1.00 87.62 299 GLU A N 1
ATOM 2435 C CA . GLU A 1 299 ? 3.245 9.933 1.873 1.00 87.62 299 GLU A CA 1
ATOM 2436 C C . GLU A 1 299 ? 3.334 10.460 3.316 1.00 87.62 299 GLU A C 1
ATOM 2438 O O . GLU A 1 299 ? 4.426 10.755 3.811 1.00 87.62 299 GLU A O 1
ATOM 2443 N N . VAL A 1 300 ? 2.199 10.561 4.017 1.00 86.38 300 VAL A N 1
ATOM 2444 C CA . VAL A 1 300 ? 2.154 11.017 5.417 1.00 86.38 300 VAL A CA 1
ATOM 2445 C C . VAL A 1 300 ? 2.798 9.985 6.340 1.00 86.38 300 VAL A C 1
ATOM 2447 O O . VAL A 1 300 ? 3.710 10.314 7.099 1.00 86.38 300 VAL A O 1
ATOM 2450 N N . LEU A 1 301 ? 2.370 8.724 6.246 1.00 87.62 301 LEU A N 1
ATOM 2451 C CA . LEU A 1 301 ? 2.822 7.655 7.133 1.00 87.62 301 LEU A CA 1
ATOM 2452 C C . LEU A 1 301 ? 4.312 7.376 6.960 1.00 87.62 301 LEU A C 1
ATOM 2454 O O . LEU A 1 301 ? 5.044 7.328 7.948 1.00 87.62 301 LEU A O 1
ATOM 2458 N N . THR A 1 302 ? 4.789 7.248 5.720 1.00 86.75 302 THR A N 1
ATOM 2459 C CA . THR A 1 302 ? 6.202 6.953 5.457 1.00 86.75 302 THR A CA 1
ATOM 2460 C C . THR A 1 302 ? 7.089 8.033 6.059 1.00 86.75 302 THR A C 1
ATOM 2462 O O . THR A 1 302 ? 8.067 7.703 6.726 1.00 86.75 302 THR A O 1
ATOM 2465 N N . LYS A 1 303 ? 6.741 9.318 5.917 1.00 84.00 303 LYS A N 1
ATOM 2466 C CA . LYS A 1 303 ? 7.525 10.420 6.495 1.00 84.00 303 LYS A CA 1
ATOM 2467 C C . LYS A 1 303 ? 7.513 10.407 8.020 1.00 84.00 303 LYS A C 1
ATOM 2469 O O . LYS A 1 303 ? 8.588 10.425 8.622 1.00 84.00 303 LYS A O 1
ATOM 2474 N N . SER A 1 304 ? 6.334 10.339 8.639 1.00 85.44 304 SER A N 1
ATOM 2475 C CA . SER A 1 304 ? 6.211 10.391 10.099 1.00 85.44 304 SER A CA 1
ATOM 2476 C C . SER A 1 304 ? 6.886 9.192 10.772 1.00 85.44 304 SER A C 1
ATOM 2478 O O . SER A 1 304 ? 7.709 9.367 11.672 1.00 85.44 304 SER A O 1
ATOM 2480 N N . PHE A 1 305 ? 6.636 7.969 10.291 1.00 86.31 305 PHE A N 1
ATOM 2481 C CA . PHE A 1 305 ? 7.267 6.770 10.851 1.00 86.31 305 PHE A CA 1
ATOM 2482 C C . PHE A 1 305 ? 8.772 6.721 10.575 1.00 86.31 305 PHE A C 1
ATOM 2484 O O . PHE A 1 305 ? 9.537 6.393 11.480 1.00 86.31 305 PHE A O 1
ATOM 2491 N N . SER A 1 306 ? 9.230 7.094 9.375 1.00 81.44 306 SER A N 1
ATOM 2492 C CA . SER A 1 306 ? 10.666 7.083 9.049 1.00 81.44 306 SER A CA 1
ATOM 2493 C C . SER A 1 306 ? 11.476 8.031 9.923 1.00 81.44 306 SER A C 1
ATOM 2495 O O . SER A 1 306 ? 12.573 7.675 10.358 1.00 81.44 306 SER A O 1
ATOM 2497 N N . ASN A 1 307 ? 10.962 9.237 10.175 1.00 80.75 307 ASN A N 1
ATOM 2498 C CA . ASN A 1 307 ? 11.639 10.226 11.010 1.00 80.75 307 ASN A CA 1
ATOM 2499 C C . ASN A 1 307 ? 11.790 9.716 12.446 1.00 80.75 307 ASN A C 1
ATOM 2501 O O . ASN A 1 307 ? 12.891 9.736 13.003 1.00 80.75 307 ASN A O 1
ATOM 2505 N N . VAL A 1 308 ? 10.699 9.198 13.014 1.00 85.38 308 VAL A N 1
ATOM 2506 C CA . VAL A 1 308 ? 10.673 8.667 14.380 1.00 85.38 308 VAL A CA 1
ATOM 2507 C C . VAL A 1 308 ? 11.558 7.433 14.522 1.00 85.38 308 VAL A C 1
ATOM 2509 O O . VAL A 1 308 ? 12.363 7.375 15.448 1.00 85.38 308 VAL A O 1
ATOM 2512 N N . LEU A 1 309 ? 11.477 6.478 13.595 1.00 80.69 309 LEU A N 1
ATOM 2513 C CA . LEU A 1 309 ? 12.283 5.257 13.633 1.00 80.69 309 LEU A CA 1
ATOM 2514 C C . LEU A 1 309 ? 13.787 5.554 13.562 1.00 80.69 309 LEU A C 1
ATOM 2516 O O . LEU A 1 309 ? 14.558 5.040 14.373 1.00 80.69 309 LEU A O 1
ATOM 2520 N N . LYS A 1 310 ? 14.212 6.446 12.655 1.00 77.19 310 LYS A N 1
ATOM 2521 C CA . LYS A 1 310 ? 15.616 6.885 12.559 1.00 77.19 310 LYS A CA 1
ATOM 2522 C C . LYS A 1 310 ? 16.081 7.576 13.837 1.00 77.19 310 LYS A C 1
ATOM 2524 O O . LYS A 1 310 ? 17.190 7.323 14.310 1.00 77.19 310 LYS A O 1
ATOM 2529 N N . ARG A 1 311 ? 15.232 8.434 14.410 1.00 79.44 311 ARG A N 1
ATOM 2530 C CA . ARG A 1 311 ? 15.510 9.115 15.675 1.00 79.44 311 ARG A CA 1
ATOM 2531 C C . ARG A 1 311 ? 15.666 8.116 16.821 1.00 79.44 311 ARG A C 1
ATOM 2533 O O . ARG A 1 311 ? 16.666 8.185 17.528 1.00 79.44 311 ARG A O 1
ATOM 2540 N N . GLN A 1 312 ? 14.738 7.173 16.974 1.00 76.81 312 GLN A N 1
ATOM 2541 C CA . GLN A 1 312 ? 14.799 6.139 18.010 1.00 76.81 312 GLN A CA 1
ATOM 2542 C C . GLN A 1 312 ? 16.052 5.274 17.877 1.00 76.81 312 GLN A C 1
ATOM 2544 O O . GLN A 1 312 ? 16.705 4.996 18.881 1.00 76.81 312 GLN A O 1
ATOM 2549 N N . ALA A 1 313 ? 16.417 4.882 16.655 1.00 72.69 313 ALA A N 1
ATOM 2550 C CA . ALA A 1 313 ? 17.628 4.109 16.408 1.00 72.69 313 ALA A CA 1
ATOM 2551 C C . ALA A 1 313 ? 18.890 4.865 16.848 1.00 72.69 313 ALA A C 1
ATOM 2553 O O . ALA A 1 313 ? 19.728 4.320 17.566 1.00 72.69 313 ALA A O 1
ATOM 2554 N N . PHE A 1 314 ? 18.987 6.148 16.487 1.00 72.25 314 PHE A N 1
ATOM 2555 C CA . PHE A 1 314 ? 20.089 7.011 16.906 1.00 72.25 314 PHE A CA 1
ATOM 2556 C C . PHE A 1 314 ? 20.123 7.209 18.430 1.00 72.25 314 PHE A C 1
ATOM 2558 O O . PHE A 1 314 ? 21.162 7.028 19.065 1.00 72.25 314 PHE A O 1
ATOM 2565 N N . GLU A 1 315 ? 18.985 7.554 19.039 1.00 71.31 315 GLU A N 1
ATOM 2566 C CA . GLU A 1 315 ? 18.886 7.870 20.465 1.00 71.31 315 GLU A CA 1
ATOM 2567 C C . GLU A 1 315 ? 19.131 6.654 21.351 1.00 71.31 315 GLU A C 1
ATOM 2569 O O . GLU A 1 315 ? 19.835 6.778 22.355 1.00 71.31 315 GLU A O 1
ATOM 2574 N N . LYS A 1 316 ? 18.598 5.476 20.997 1.00 68.88 316 LYS A N 1
ATOM 2575 C CA . LYS A 1 316 ? 18.751 4.256 21.800 1.00 68.88 316 LYS A CA 1
ATOM 2576 C C . LYS A 1 316 ? 20.191 3.753 21.815 1.00 68.88 316 LYS A C 1
ATOM 2578 O O . LYS A 1 316 ? 20.551 3.023 22.737 1.00 68.88 316 LYS A O 1
ATOM 2583 N N . GLY A 1 317 ? 21.047 4.204 20.893 1.00 55.78 317 GLY A N 1
ATOM 2584 C CA . GLY A 1 317 ? 22.451 3.788 20.829 1.00 55.78 317 GLY A CA 1
ATOM 2585 C C . GLY A 1 317 ? 22.607 2.291 20.563 1.00 55.78 317 GLY A C 1
ATOM 2586 O O . GLY A 1 317 ? 23.706 1.753 20.682 1.00 55.78 317 GLY A O 1
ATOM 2587 N N . ILE A 1 318 ? 21.509 1.619 20.201 1.00 52.78 318 ILE A N 1
ATOM 2588 C CA . ILE A 1 318 ? 21.585 0.359 19.494 1.00 52.78 318 ILE A CA 1
ATOM 2589 C C . ILE A 1 318 ? 22.272 0.755 18.195 1.00 52.78 318 ILE A C 1
ATOM 2591 O O . ILE A 1 318 ? 21.770 1.590 17.443 1.00 52.78 318 ILE A O 1
ATOM 2595 N N . VAL A 1 319 ? 23.456 0.205 17.962 1.00 50.66 319 VAL A N 1
ATOM 2596 C CA . VAL A 1 319 ? 24.050 0.111 16.630 1.00 50.66 319 VAL A CA 1
ATOM 2597 C C . VAL A 1 319 ? 23.115 -0.828 15.862 1.00 50.66 319 VAL A C 1
ATOM 2599 O O . VAL A 1 319 ? 23.399 -2.002 15.673 1.00 50.66 319 VAL A O 1
ATOM 2602 N N . ASP A 1 320 ? 21.900 -0.348 15.602 1.00 49.81 320 ASP A N 1
ATOM 2603 C CA . ASP A 1 320 ? 20.833 -1.119 15.013 1.00 49.81 320 ASP A CA 1
ATOM 2604 C C . ASP A 1 320 ? 21.130 -1.115 13.530 1.00 49.81 320 ASP A C 1
ATOM 2606 O O . ASP A 1 320 ? 21.000 -0.083 12.861 1.00 49.81 320 ASP A O 1
ATOM 2610 N N . ASN A 1 321 ? 21.598 -2.254 13.031 1.00 50.38 321 ASN A N 1
ATOM 2611 C CA . ASN A 1 321 ? 21.890 -2.419 11.617 1.00 50.38 321 ASN A CA 1
ATOM 2612 C C . ASN A 1 321 ? 20.648 -2.130 10.748 1.00 50.38 321 ASN A C 1
ATOM 2614 O O . ASN A 1 321 ? 20.837 -1.877 9.559 1.00 50.38 321 ASN A O 1
ATOM 2618 N N . LEU A 1 322 ? 19.423 -2.082 11.321 1.00 49.94 322 LEU A N 1
ATOM 2619 C CA . LEU A 1 322 ? 18.231 -1.541 10.655 1.00 49.94 322 LEU A CA 1
ATOM 2620 C C . LEU A 1 322 ? 18.511 -0.164 10.042 1.00 49.94 322 LEU A C 1
ATOM 2622 O O . LEU A 1 322 ? 18.461 0.008 8.830 1.00 49.94 322 LEU A O 1
ATOM 2626 N N . PHE A 1 323 ? 18.840 0.832 10.859 1.00 54.81 323 PHE A N 1
ATOM 2627 C CA . PHE A 1 323 ? 18.661 2.237 10.469 1.00 54.81 323 PHE A CA 1
ATOM 2628 C C . PHE A 1 323 ? 19.963 2.974 10.139 1.00 54.81 323 PHE A C 1
ATOM 2630 O O . PHE A 1 323 ? 19.961 4.192 9.955 1.00 54.81 323 PHE A O 1
ATOM 2637 N N . GLN A 1 324 ? 21.087 2.258 10.048 1.00 52.16 324 GLN A N 1
ATOM 2638 C CA . GLN A 1 324 ? 22.379 2.842 9.664 1.00 52.16 324 GLN A CA 1
ATOM 2639 C C . GLN A 1 324 ? 22.557 3.013 8.158 1.00 52.16 324 GLN A C 1
ATOM 2641 O O . GLN A 1 324 ? 23.444 3.752 7.719 1.00 52.16 324 GLN A O 1
ATOM 2646 N N . SER A 1 325 ? 21.738 2.332 7.357 1.00 60.53 325 SER A N 1
ATOM 2647 C CA . SER A 1 325 ? 21.812 2.454 5.909 1.00 60.53 325 SER A CA 1
ATOM 2648 C C . SER A 1 325 ? 21.458 3.879 5.484 1.00 60.53 325 SER A C 1
ATOM 2650 O O . SER A 1 325 ? 20.325 4.335 5.621 1.00 60.53 325 SER A O 1
ATOM 2652 N N . LYS A 1 326 ? 22.442 4.593 4.929 1.00 59.56 326 LYS A N 1
ATOM 2653 C CA . LYS A 1 326 ? 22.233 5.929 4.350 1.00 59.56 326 LYS A CA 1
ATOM 2654 C C . LYS A 1 326 ? 21.394 5.892 3.071 1.00 59.56 326 LYS A C 1
ATOM 2656 O O . LYS A 1 326 ? 20.829 6.915 2.702 1.00 59.56 326 LYS A O 1
ATOM 2661 N N . TYR A 1 327 ? 21.354 4.741 2.400 1.00 63.06 327 TYR A N 1
ATOM 2662 C CA . TYR A 1 327 ? 20.835 4.603 1.036 1.00 63.06 327 TYR A CA 1
ATOM 2663 C C . TYR A 1 327 ? 19.525 3.817 0.952 1.00 63.06 327 TYR A C 1
ATOM 2665 O O . TYR A 1 327 ? 18.818 3.935 -0.040 1.00 63.06 327 TYR A O 1
ATOM 2673 N N . PHE A 1 328 ? 19.186 3.047 1.988 1.00 70.38 328 PHE A N 1
ATOM 2674 C CA . PHE A 1 328 ? 17.984 2.213 2.019 1.00 70.38 328 PHE A CA 1
ATOM 2675 C C . PHE A 1 328 ? 17.229 2.450 3.315 1.00 70.38 328 PHE A C 1
ATOM 2677 O O . PHE A 1 328 ? 17.816 2.396 4.395 1.00 70.38 328 PHE A O 1
ATOM 2684 N N . LEU A 1 329 ? 15.934 2.710 3.192 1.00 70.75 329 LEU A N 1
ATOM 2685 C CA . LEU A 1 329 ? 15.038 2.822 4.328 1.00 70.75 329 LEU A CA 1
ATOM 2686 C C . LEU A 1 329 ? 14.685 1.409 4.826 1.00 70.75 329 LEU A C 1
ATOM 2688 O O . LEU A 1 329 ? 14.532 0.492 4.027 1.00 70.75 329 LEU A O 1
ATOM 2692 N N . THR A 1 330 ? 14.571 1.230 6.138 1.00 74.56 330 THR A N 1
ATOM 2693 C CA . THR A 1 330 ? 14.134 -0.019 6.786 1.00 74.56 330 THR A CA 1
ATOM 2694 C C . THR A 1 330 ? 12.994 0.275 7.748 1.00 74.56 330 THR A C 1
ATOM 2696 O O . THR A 1 330 ? 12.750 1.434 8.091 1.00 74.56 330 THR A O 1
ATOM 2699 N N . GLY A 1 331 ? 12.324 -0.764 8.244 1.00 81.31 331 GLY A N 1
ATOM 2700 C CA . GLY A 1 331 ? 11.140 -0.601 9.078 1.00 81.31 331 GLY A CA 1
ATOM 2701 C C . GLY A 1 331 ? 9.890 -0.614 8.213 1.00 81.31 331 GLY A C 1
ATOM 2702 O O . GLY A 1 331 ? 9.681 -1.591 7.504 1.00 81.31 331 GLY A O 1
ATOM 2703 N N . ILE A 1 332 ? 9.062 0.431 8.289 1.00 87.25 332 ILE A N 1
ATOM 2704 C CA . ILE A 1 332 ? 7.765 0.487 7.600 1.00 87.25 332 ILE A CA 1
ATOM 2705 C C . ILE A 1 332 ? 7.937 1.093 6.200 1.00 87.25 332 ILE A C 1
ATOM 2707 O O . ILE A 1 332 ? 8.336 2.251 6.079 1.00 87.25 332 ILE A O 1
ATOM 2711 N N . LEU A 1 333 ? 7.624 0.318 5.161 1.00 88.38 333 LEU A N 1
ATOM 2712 C CA . LEU A 1 333 ? 7.848 0.641 3.752 1.00 88.38 333 LEU A CA 1
ATOM 2713 C C . LEU A 1 333 ? 6.608 0.344 2.892 1.00 88.38 333 LEU A C 1
ATOM 2715 O O . LEU A 1 333 ? 5.947 -0.670 3.121 1.00 88.38 333 LEU A O 1
ATOM 2719 N N . PRO A 1 334 ? 6.295 1.189 1.899 1.00 92.00 334 PRO A N 1
ATOM 2720 C CA . PRO A 1 334 ? 5.259 0.909 0.907 1.00 92.00 334 PRO A CA 1
ATOM 2721 C C . PRO A 1 334 ? 5.727 -0.052 -0.201 1.00 92.00 334 PRO A C 1
ATOM 2723 O O . PRO A 1 334 ? 6.818 0.112 -0.741 1.00 92.00 334 PRO A O 1
ATOM 2726 N N . PHE A 1 335 ? 4.871 -1.012 -0.566 1.00 90.25 335 PHE A N 1
ATOM 2727 C CA . PHE A 1 335 ? 4.983 -1.849 -1.769 1.00 90.25 335 PHE A CA 1
ATOM 2728 C C . PHE A 1 335 ? 3.595 -2.174 -2.325 1.00 90.25 335 PHE A C 1
ATOM 2730 O O . PHE A 1 335 ? 2.709 -2.585 -1.570 1.00 90.25 335 PHE A O 1
ATOM 2737 N N . TYR A 1 336 ? 3.376 -2.015 -3.629 1.00 89.06 336 TYR A N 1
ATOM 2738 C CA . TYR A 1 336 ? 2.077 -2.187 -4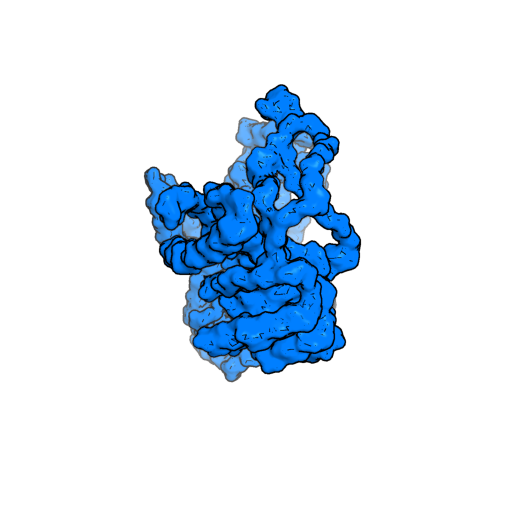.289 1.00 89.06 336 TYR A CA 1
ATOM 2739 C C . TYR A 1 336 ? 0.953 -1.417 -3.582 1.00 89.06 336 TYR A C 1
ATOM 2741 O O . TYR A 1 336 ? -0.142 -1.942 -3.365 1.00 89.06 336 TYR A O 1
ATOM 2749 N N . ASN A 1 337 ? 1.241 -0.191 -3.144 1.00 90.12 337 ASN A N 1
ATOM 2750 C CA . ASN A 1 337 ? 0.369 0.632 -2.300 1.00 90.12 337 ASN A CA 1
ATOM 2751 C C . ASN A 1 337 ? -0.004 0.028 -0.929 1.00 90.12 337 ASN A C 1
ATOM 2753 O O . ASN A 1 337 ? -0.910 0.528 -0.275 1.00 90.12 337 ASN A O 1
ATOM 2757 N N . ASN A 1 338 ? 0.654 -1.030 -0.456 1.00 91.31 338 ASN A N 1
ATOM 2758 C CA . ASN A 1 338 ? 0.453 -1.593 0.882 1.00 91.31 338 ASN A CA 1
ATOM 2759 C C . ASN A 1 338 ? 1.615 -1.186 1.788 1.00 91.31 338 ASN A C 1
ATOM 2761 O O . ASN A 1 338 ? 2.768 -1.226 1.370 1.00 91.31 338 ASN A O 1
ATOM 2765 N N . MET A 1 339 ? 1.330 -0.856 3.046 1.00 91.00 339 MET A N 1
ATOM 2766 C CA . MET A 1 339 ? 2.385 -0.647 4.039 1.00 91.00 339 MET A CA 1
ATOM 2767 C C . MET A 1 339 ? 2.851 -2.005 4.578 1.00 91.00 339 MET A C 1
ATOM 2769 O O . MET A 1 339 ? 2.034 -2.837 4.972 1.00 91.00 339 MET A O 1
ATOM 2773 N N . MET A 1 340 ? 4.160 -2.233 4.606 1.00 91.12 340 MET A N 1
ATOM 2774 C CA . MET A 1 340 ? 4.786 -3.479 5.057 1.00 91.12 340 MET A CA 1
ATOM 2775 C C . MET A 1 340 ? 5.967 -3.188 5.985 1.00 91.12 340 MET A C 1
ATOM 2777 O O . MET A 1 340 ? 6.474 -2.072 6.008 1.00 91.12 340 MET A O 1
ATOM 2781 N N . ILE A 1 341 ? 6.418 -4.179 6.755 1.00 88.31 341 ILE A N 1
ATOM 2782 C CA . ILE A 1 341 ? 7.593 -4.078 7.632 1.00 88.31 341 ILE A CA 1
ATOM 2783 C C . ILE A 1 341 ? 8.709 -5.003 7.141 1.00 88.31 341 ILE A C 1
ATOM 2785 O O . ILE A 1 341 ? 8.428 -6.139 6.757 1.00 88.31 341 ILE A O 1
ATOM 2789 N N . THR A 1 342 ? 9.968 -4.556 7.194 1.00 87.25 342 THR A N 1
ATOM 2790 C CA . THR A 1 342 ? 11.136 -5.415 6.927 1.00 87.25 342 THR A CA 1
ATOM 2791 C C . THR A 1 342 ? 11.292 -6.506 7.994 1.00 87.25 342 THR A C 1
ATOM 2793 O O . THR A 1 342 ? 11.278 -6.232 9.192 1.00 87.25 342 THR A O 1
ATOM 2796 N N . VAL A 1 343 ? 11.427 -7.770 7.579 1.00 89.19 343 VAL A N 1
ATOM 2797 C CA . VAL A 1 343 ? 11.424 -8.923 8.502 1.00 89.19 343 VAL A CA 1
ATOM 2798 C C . VAL A 1 343 ? 12.810 -9.206 9.071 1.00 89.19 343 VAL A C 1
ATOM 2800 O O . VAL A 1 343 ? 12.950 -9.375 10.282 1.00 89.19 343 VAL A O 1
ATOM 2803 N N . ALA A 1 344 ? 13.832 -9.263 8.213 1.00 84.31 344 ALA A N 1
ATOM 2804 C CA . ALA A 1 344 ? 15.162 -9.751 8.575 1.00 84.31 344 ALA A CA 1
ATOM 2805 C C . ALA A 1 344 ? 15.743 -9.015 9.785 1.00 84.31 344 ALA A C 1
ATOM 2807 O O . ALA A 1 344 ? 16.252 -9.634 10.721 1.00 84.31 344 ALA A O 1
ATOM 2808 N N . GLU A 1 345 ? 15.616 -7.693 9.812 1.00 78.62 345 GLU A N 1
ATOM 2809 C CA . GLU A 1 345 ? 16.185 -6.938 10.907 1.00 78.62 345 GLU A CA 1
ATOM 2810 C C . GLU A 1 345 ? 15.365 -7.004 12.208 1.00 78.62 345 GLU A C 1
ATOM 2812 O O . GLU A 1 345 ? 15.929 -6.914 13.300 1.00 78.62 345 GLU A O 1
ATOM 2817 N N . MET A 1 346 ? 14.053 -7.254 12.125 1.00 80.44 346 MET A N 1
ATOM 2818 C CA . MET A 1 346 ? 13.251 -7.559 13.315 1.00 80.44 346 MET A CA 1
ATOM 2819 C C . MET A 1 346 ? 13.709 -8.859 13.983 1.00 80.44 346 MET A C 1
ATOM 2821 O O . MET A 1 346 ? 13.723 -8.936 15.213 1.00 80.44 346 MET A O 1
ATOM 2825 N N . LEU A 1 347 ? 14.103 -9.864 13.192 1.00 83.25 347 LEU A N 1
ATOM 2826 C CA . LEU A 1 347 ? 14.537 -11.169 13.702 1.00 83.25 347 LEU A CA 1
ATOM 2827 C C . LEU A 1 347 ? 15.828 -11.087 14.514 1.00 83.25 347 LEU A C 1
ATOM 2829 O O . LEU A 1 347 ? 15.963 -11.757 15.536 1.00 83.25 347 LEU A O 1
ATOM 2833 N N . ILE A 1 348 ? 16.771 -10.256 14.076 1.00 79.19 348 ILE A N 1
ATOM 2834 C CA . ILE A 1 348 ? 18.105 -10.165 14.685 1.00 79.19 348 ILE A CA 1
ATOM 2835 C C . ILE A 1 348 ? 18.192 -9.149 15.824 1.00 79.19 348 ILE A C 1
ATOM 2837 O O . ILE A 1 348 ? 19.231 -9.067 16.482 1.00 79.19 348 ILE A O 1
ATOM 2841 N N . ARG A 1 349 ? 17.113 -8.403 16.097 1.00 77.25 349 ARG A N 1
ATOM 2842 C CA . ARG A 1 349 ? 17.066 -7.335 17.109 1.00 77.25 349 ARG A CA 1
ATOM 2843 C C . ARG A 1 349 ? 17.568 -7.770 18.492 1.00 77.25 349 ARG A C 1
ATOM 2845 O O . ARG A 1 349 ? 18.183 -6.981 19.202 1.00 77.25 349 ARG A O 1
ATOM 2852 N N . TYR A 1 350 ? 17.315 -9.025 18.866 1.00 77.44 350 TYR A N 1
ATOM 2853 C CA . TYR A 1 350 ? 17.740 -9.629 20.138 1.00 77.44 350 TYR A CA 1
ATOM 2854 C C . TYR A 1 350 ? 18.701 -10.814 19.932 1.00 77.44 350 TYR A C 1
ATOM 2856 O O . TYR A 1 350 ? 18.713 -11.769 20.719 1.00 77.44 350 TYR A O 1
ATOM 2864 N N . GLY A 1 351 ? 19.497 -10.752 18.862 1.00 77.75 351 GLY A N 1
ATOM 2865 C CA . GLY A 1 351 ? 20.314 -11.855 18.362 1.00 77.75 351 GLY A CA 1
ATOM 2866 C C . GLY A 1 351 ? 19.491 -12.876 17.575 1.00 77.75 351 GLY A C 1
ATOM 2867 O O . GLY A 1 351 ? 18.271 -12.913 17.680 1.00 77.75 351 GLY A O 1
ATOM 2868 N N . LEU A 1 352 ? 20.156 -13.725 16.793 1.00 80.69 352 LEU A N 1
ATOM 2869 C CA . LEU A 1 352 ? 19.494 -14.776 16.019 1.00 80.69 352 LEU A CA 1
ATOM 2870 C C . LEU A 1 352 ? 19.304 -16.038 16.875 1.00 80.69 352 LEU A C 1
ATOM 2872 O O . LEU A 1 352 ? 20.219 -16.454 17.584 1.00 80.69 352 LEU A O 1
ATOM 2876 N N . ASN A 1 353 ? 18.128 -16.666 16.799 1.00 79.25 353 ASN A N 1
ATOM 2877 C CA . ASN A 1 353 ? 17.805 -17.943 17.457 1.00 79.25 353 ASN A CA 1
ATOM 2878 C C . ASN A 1 353 ? 17.921 -17.978 18.997 1.00 79.25 353 ASN A C 1
ATOM 2880 O O . ASN A 1 353 ? 17.869 -19.053 19.598 1.00 79.25 353 ASN A O 1
ATOM 2884 N N . THR A 1 354 ? 17.998 -16.825 19.664 1.00 78.56 354 THR A N 1
ATOM 2885 C CA . THR A 1 354 ? 17.963 -16.723 21.133 1.00 78.56 354 THR A CA 1
ATOM 2886 C C . THR A 1 354 ? 16.530 -16.893 21.669 1.00 78.56 354 THR A C 1
ATOM 2888 O O . THR A 1 354 ? 15.579 -16.547 20.960 1.00 78.56 354 THR A O 1
ATOM 2891 N N . PRO A 1 355 ? 16.317 -17.341 22.924 1.00 75.69 355 PRO A N 1
ATOM 2892 C CA . PRO A 1 355 ? 14.978 -17.381 23.527 1.00 75.69 355 PRO A CA 1
ATOM 2893 C C . PRO A 1 355 ? 14.236 -16.036 23.456 1.00 75.69 355 PRO A C 1
ATOM 2895 O O . PRO A 1 355 ? 13.050 -16.002 23.139 1.00 75.69 355 PRO A O 1
ATOM 2898 N N . ARG A 1 356 ? 14.958 -14.918 23.642 1.00 76.06 356 ARG A N 1
ATOM 2899 C CA . ARG A 1 356 ? 14.411 -13.560 23.496 1.00 76.06 356 ARG A CA 1
ATOM 2900 C C . ARG A 1 356 ? 13.962 -13.265 22.065 1.00 76.06 356 ARG A C 1
ATOM 2902 O O . ARG A 1 356 ? 12.838 -12.816 21.874 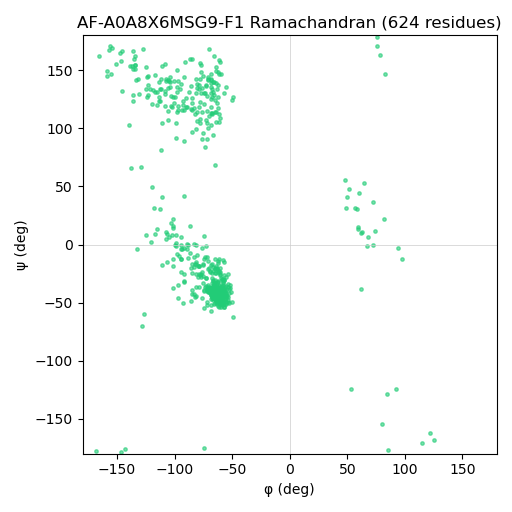1.00 76.06 356 ARG A O 1
ATOM 2909 N N . SER A 1 357 ? 14.785 -13.574 21.060 1.00 80.19 357 SER A N 1
ATOM 2910 C CA . SER A 1 357 ? 14.402 -13.397 19.649 1.00 80.19 357 SER A CA 1
ATOM 2911 C C . SER A 1 357 ? 13.168 -14.222 19.277 1.00 80.19 357 SER A C 1
ATOM 2913 O O . SER A 1 357 ? 12.271 -13.719 18.610 1.00 80.19 357 SER A O 1
ATOM 2915 N N . LYS A 1 358 ? 13.055 -15.452 19.798 1.00 83.50 358 LYS A N 1
ATOM 2916 C CA . LYS A 1 358 ? 11.896 -16.332 19.599 1.00 83.50 358 LYS A CA 1
ATOM 2917 C C . LYS A 1 358 ? 10.631 -15.791 20.261 1.00 83.50 358 LYS A C 1
ATOM 2919 O O . LYS A 1 358 ? 9.585 -15.745 19.621 1.00 83.50 358 LYS A O 1
ATOM 2924 N N . GLY A 1 359 ? 10.733 -15.319 21.504 1.00 81.19 359 GLY A N 1
ATOM 2925 C CA . GLY A 1 359 ? 9.620 -14.666 22.192 1.00 81.19 359 GLY A CA 1
ATOM 2926 C C . GLY A 1 359 ? 9.163 -13.378 21.496 1.00 81.19 359 GLY A C 1
ATOM 2927 O O . GLY A 1 359 ? 7.964 -13.129 21.405 1.00 81.19 359 GLY A O 1
ATOM 2928 N N . PHE A 1 360 ? 10.098 -12.587 20.958 1.00 84.44 360 PHE A N 1
ATOM 2929 C CA . PHE A 1 360 ? 9.785 -11.385 20.179 1.00 84.44 360 PHE A CA 1
ATOM 2930 C C . PHE A 1 360 ? 9.154 -11.713 18.816 1.00 84.44 360 PHE A C 1
ATOM 2932 O O . PHE A 1 360 ? 8.179 -11.080 18.425 1.00 84.44 360 PHE A O 1
ATOM 2939 N N . MET A 1 361 ? 9.644 -12.740 18.111 1.00 86.75 361 MET A N 1
ATOM 2940 C CA . MET A 1 361 ? 9.008 -13.224 16.880 1.00 86.75 361 MET A CA 1
ATOM 2941 C C . MET A 1 361 ? 7.547 -13.590 17.125 1.00 86.75 361 MET A C 1
ATOM 2943 O O . MET A 1 361 ? 6.665 -13.119 16.420 1.00 86.75 361 MET A O 1
ATOM 2947 N N . ILE A 1 362 ? 7.269 -14.376 18.162 1.00 84.12 362 ILE A N 1
ATOM 2948 C CA . ILE A 1 362 ? 5.895 -14.772 18.470 1.00 84.12 362 ILE A CA 1
ATOM 2949 C C . ILE A 1 362 ? 5.035 -13.554 18.825 1.00 84.12 362 ILE A C 1
ATOM 2951 O O . ILE A 1 362 ? 3.885 -13.486 18.399 1.00 84.12 362 ILE A O 1
ATOM 2955 N N . SER A 1 363 ? 5.566 -12.573 19.560 1.00 83.50 363 SER A N 1
ATOM 2956 C CA . SER A 1 363 ? 4.780 -11.390 19.929 1.00 83.50 363 SER A CA 1
ATOM 2957 C C . SER A 1 363 ? 4.422 -10.496 18.735 1.00 83.50 363 SER A C 1
ATOM 2959 O O . SER A 1 363 ? 3.409 -9.802 18.795 1.00 83.50 363 SER A O 1
ATOM 2961 N N . VAL A 1 364 ? 5.202 -10.543 17.650 1.00 84.25 364 VAL A N 1
ATOM 2962 C CA . VAL A 1 364 ? 4.951 -9.793 16.408 1.00 84.25 364 VAL A CA 1
ATOM 2963 C C . VAL A 1 364 ? 4.153 -10.609 15.389 1.00 84.25 364 VAL A C 1
ATOM 2965 O O . VAL A 1 364 ? 3.175 -10.118 14.835 1.00 84.25 364 VAL A O 1
ATOM 2968 N N . PHE A 1 365 ? 4.578 -11.841 15.111 1.00 86.88 365 PHE A N 1
ATOM 2969 C CA . PHE A 1 365 ? 4.052 -12.681 14.031 1.00 86.88 365 PHE A CA 1
ATOM 2970 C C . PHE A 1 365 ? 2.976 -13.668 14.500 1.00 86.88 365 PHE A C 1
ATOM 2972 O O . PHE A 1 365 ? 2.363 -14.340 13.673 1.00 86.88 365 PHE A O 1
ATOM 2979 N N . GLY A 1 366 ? 2.778 -13.816 15.813 1.00 84.19 366 GLY A N 1
ATOM 2980 C CA . GLY A 1 366 ? 1.909 -14.837 16.408 1.00 84.19 366 GLY A CA 1
ATOM 2981 C C . GLY A 1 366 ? 2.469 -16.262 16.329 1.00 84.19 366 GLY A C 1
ATOM 2982 O O . GLY A 1 366 ? 1.825 -17.196 16.795 1.00 84.19 366 GLY A O 1
ATOM 2983 N N . ARG A 1 367 ? 3.654 -16.444 15.736 1.00 85.44 367 ARG A N 1
ATOM 2984 C CA . ARG A 1 367 ? 4.314 -17.735 15.513 1.00 85.44 367 ARG A CA 1
ATOM 2985 C C . ARG A 1 367 ? 5.821 -17.559 15.354 1.00 85.44 367 ARG A C 1
ATOM 2987 O O . ARG A 1 367 ? 6.305 -16.448 15.147 1.00 85.44 367 ARG A O 1
ATOM 2994 N N . LEU A 1 368 ? 6.552 -18.666 15.409 1.00 86.88 368 LEU A N 1
ATOM 2995 C CA . LEU A 1 368 ? 7.942 -18.703 14.962 1.00 86.88 368 LEU A CA 1
ATOM 2996 C C . LEU A 1 368 ? 7.996 -18.710 13.430 1.00 86.88 368 LEU A C 1
ATOM 2998 O O . LEU A 1 368 ? 7.132 -19.301 12.780 1.00 86.88 368 LEU A O 1
ATOM 3002 N N . LEU A 1 369 ? 9.008 -18.046 12.875 1.00 89.12 369 LEU A N 1
ATOM 3003 C CA . LEU A 1 369 ? 9.360 -18.158 11.465 1.00 89.12 369 LEU A CA 1
ATOM 3004 C C . LEU A 1 369 ? 10.507 -19.164 11.357 1.00 89.12 369 LEU A C 1
ATOM 3006 O O . LEU A 1 369 ? 11.585 -18.938 11.904 1.00 89.12 369 LEU A O 1
ATOM 3010 N N . ASP A 1 370 ? 10.239 -20.292 10.713 1.00 85.12 370 ASP A N 1
ATOM 3011 C CA . ASP A 1 370 ? 11.128 -21.447 10.578 1.00 85.12 370 ASP A CA 1
ATOM 3012 C C . ASP A 1 370 ? 11.586 -21.662 9.129 1.00 85.12 370 ASP A C 1
ATOM 3014 O O . ASP A 1 370 ? 11.854 -22.784 8.709 1.00 85.12 370 ASP A O 1
ATOM 3018 N N . ASP A 1 371 ? 11.697 -20.571 8.376 1.00 89.81 371 ASP A N 1
ATOM 3019 C CA . ASP A 1 371 ? 12.203 -20.568 7.009 1.00 89.81 371 ASP A CA 1
ATOM 3020 C C . ASP A 1 371 ? 13.747 -20.489 7.020 1.00 89.81 371 ASP A C 1
ATOM 3022 O O . ASP A 1 371 ? 14.301 -19.501 7.523 1.00 89.81 371 ASP A O 1
ATOM 3026 N N . PRO A 1 372 ? 14.464 -21.524 6.534 1.00 89.94 372 PRO A N 1
ATOM 3027 C CA . PRO A 1 372 ? 15.925 -21.552 6.567 1.00 89.94 372 PRO A CA 1
ATOM 3028 C C . PRO A 1 372 ? 16.574 -20.404 5.790 1.00 89.94 372 PRO A C 1
ATOM 3030 O O . PRO A 1 372 ? 17.541 -19.826 6.288 1.00 89.94 372 PRO A O 1
ATOM 3033 N N . ASP A 1 373 ? 16.019 -20.040 4.633 1.00 89.69 373 ASP A N 1
ATOM 3034 C CA . ASP A 1 373 ? 16.573 -19.012 3.749 1.00 89.69 373 ASP A CA 1
ATOM 3035 C C . ASP A 1 373 ? 16.428 -17.629 4.393 1.00 89.69 373 ASP A C 1
ATOM 3037 O O . ASP A 1 373 ? 17.365 -16.829 4.402 1.00 89.69 373 ASP A O 1
ATOM 3041 N N . LEU A 1 374 ? 15.278 -17.360 5.019 1.00 89.88 374 LEU A N 1
ATOM 3042 C CA . LEU A 1 374 ? 15.059 -16.153 5.815 1.00 89.88 374 LEU A CA 1
ATOM 3043 C C . LEU A 1 374 ? 16.026 -16.069 7.001 1.00 89.88 374 LEU A C 1
ATOM 3045 O O . LEU A 1 374 ? 16.563 -14.996 7.280 1.00 89.88 374 LEU A O 1
ATOM 3049 N N . LEU A 1 375 ? 16.229 -17.168 7.732 1.00 88.94 375 LEU A N 1
ATOM 3050 C CA . LEU A 1 375 ? 17.105 -17.187 8.905 1.00 88.94 375 LEU A CA 1
ATOM 3051 C C . LEU A 1 375 ? 18.579 -17.016 8.518 1.00 88.94 375 LEU A C 1
ATOM 3053 O O . LEU A 1 375 ? 19.302 -16.289 9.204 1.00 88.94 375 LEU A O 1
ATOM 3057 N N . GLU A 1 376 ? 19.017 -17.639 7.424 1.00 88.31 376 GLU A N 1
ATOM 3058 C CA . GLU A 1 376 ? 20.352 -17.449 6.851 1.00 88.31 376 GLU A CA 1
ATOM 3059 C C . GLU A 1 376 ? 20.540 -16.001 6.387 1.00 88.31 376 GLU A C 1
ATOM 3061 O O . GLU A 1 376 ? 21.506 -15.335 6.779 1.00 88.31 376 GLU A O 1
ATOM 3066 N N . TYR A 1 377 ? 19.574 -15.473 5.632 1.00 86.75 377 TYR A N 1
ATOM 3067 C CA . TYR A 1 377 ? 19.580 -14.094 5.165 1.00 86.75 377 TYR A CA 1
ATOM 3068 C C . TYR A 1 377 ? 19.635 -13.098 6.327 1.00 86.75 377 TYR A C 1
ATOM 3070 O O . TYR A 1 377 ? 20.496 -12.217 6.344 1.00 86.75 377 TYR A O 1
ATOM 3078 N N . ALA A 1 378 ? 18.777 -13.257 7.334 1.00 85.31 378 ALA A N 1
ATOM 3079 C CA . ALA A 1 378 ? 18.783 -12.428 8.532 1.00 85.31 378 ALA A CA 1
ATOM 3080 C C . ALA A 1 378 ? 20.125 -12.533 9.274 1.00 85.31 378 ALA A C 1
ATOM 3082 O O . ALA A 1 378 ? 20.709 -11.515 9.647 1.00 85.31 378 ALA A O 1
ATOM 3083 N N . GLY A 1 379 ? 20.668 -13.747 9.411 1.00 81.81 379 GLY A N 1
ATOM 3084 C CA . GLY A 1 379 ? 21.986 -13.993 9.995 1.00 81.81 379 GLY A CA 1
ATOM 3085 C C . GLY A 1 379 ? 23.118 -13.263 9.274 1.00 81.81 379 GLY A C 1
ATOM 3086 O O . GLY A 1 379 ? 23.979 -12.682 9.934 1.00 81.81 379 GLY A O 1
ATOM 3087 N N . SER A 1 380 ? 23.079 -13.194 7.940 1.00 81.00 380 SER A N 1
ATOM 3088 C CA . SER A 1 380 ? 24.081 -12.477 7.135 1.00 81.00 380 SER A CA 1
ATOM 3089 C C . SER A 1 380 ? 24.157 -10.971 7.436 1.00 81.00 380 SER A C 1
ATOM 3091 O O . SER A 1 380 ? 25.188 -10.337 7.206 1.00 81.00 380 SER A O 1
ATOM 3093 N N . LYS A 1 381 ? 23.083 -10.384 7.985 1.00 73.12 381 LYS A N 1
ATOM 3094 C CA . LYS A 1 381 ? 23.002 -8.959 8.355 1.00 73.12 381 LYS A CA 1
ATOM 3095 C C . LYS A 1 381 ? 23.618 -8.652 9.722 1.00 73.12 381 LYS A C 1
ATOM 3097 O O . LYS A 1 381 ? 23.786 -7.480 10.075 1.00 73.12 381 LYS A O 1
ATOM 3102 N N . VAL A 1 382 ? 23.955 -9.672 10.507 1.00 67.88 382 VAL A N 1
ATOM 3103 C CA . VAL A 1 382 ? 24.585 -9.507 11.819 1.00 67.88 382 VAL A CA 1
ATOM 3104 C C . VAL A 1 382 ? 26.088 -9.293 11.626 1.00 67.88 382 VAL A C 1
ATOM 3106 O O . VAL A 1 382 ? 26.851 -10.235 11.433 1.00 67.88 382 VAL A O 1
ATOM 3109 N N . GLN A 1 383 ? 26.538 -8.038 11.684 1.00 58.03 383 GLN A N 1
ATOM 3110 C CA . GLN A 1 383 ? 27.970 -7.722 11.698 1.00 58.03 383 GLN A CA 1
ATOM 3111 C C . GLN A 1 383 ? 28.520 -7.802 13.133 1.00 58.03 383 GLN A C 1
ATOM 3113 O O . GLN A 1 383 ? 28.426 -6.844 13.897 1.00 58.03 383 GLN A O 1
ATOM 3118 N N . GLY A 1 384 ? 29.116 -8.943 13.491 1.00 59.19 384 GLY A N 1
ATOM 3119 C CA . GLY A 1 384 ? 29.803 -9.150 14.775 1.00 59.19 384 GLY A CA 1
ATOM 3120 C C . GLY A 1 384 ? 28.902 -9.579 15.944 1.00 59.19 384 GLY A C 1
ATOM 3121 O O . GLY A 1 384 ? 27.710 -9.820 15.790 1.00 59.19 384 GLY A O 1
ATOM 3122 N N . GLU A 1 385 ? 29.488 -9.716 17.138 1.00 54.97 385 GLU A N 1
ATOM 3123 C CA . GLU A 1 385 ? 28.741 -10.052 18.358 1.00 54.97 385 GLU A CA 1
ATOM 3124 C C . GLU A 1 385 ? 27.939 -8.843 18.859 1.00 54.97 385 GLU A C 1
ATOM 3126 O O . GLU A 1 385 ? 28.493 -7.759 19.054 1.00 54.97 385 GLU A O 1
ATOM 3131 N N . PHE A 1 386 ? 26.651 -9.043 19.147 1.00 57.81 386 PHE A N 1
ATOM 3132 C CA . PHE A 1 386 ? 25.801 -8.033 19.777 1.00 57.81 386 PHE A CA 1
ATOM 3133 C C . PHE A 1 386 ? 26.288 -7.775 21.214 1.00 57.81 386 PHE A C 1
ATOM 3135 O O . PHE A 1 386 ? 25.937 -8.500 22.144 1.00 57.81 386 PHE A O 1
ATOM 3142 N N . LYS A 1 387 ? 27.143 -6.765 21.410 1.00 58.06 387 LYS A N 1
ATOM 3143 C CA . LYS A 1 387 ? 27.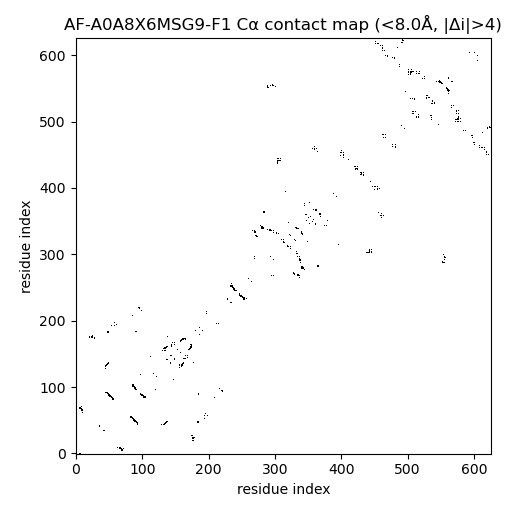636 -6.371 22.738 1.00 58.06 387 LYS A CA 1
ATOM 3144 C C . LYS A 1 387 ? 26.839 -5.181 23.244 1.00 58.06 387 LYS A C 1
ATOM 3146 O O . LYS A 1 387 ? 27.048 -4.055 22.796 1.00 58.06 387 LYS A O 1
ATOM 3151 N N . SER A 1 388 ? 25.930 -5.428 24.186 1.00 63.97 388 SER A N 1
ATOM 3152 C CA . SER A 1 388 ? 25.296 -4.341 24.925 1.00 63.97 388 SER A CA 1
ATOM 3153 C C . SER A 1 388 ? 26.326 -3.659 25.831 1.00 63.97 388 SER A C 1
ATOM 3155 O O . SER A 1 388 ? 27.219 -4.286 26.402 1.00 63.97 388 SER A O 1
ATOM 3157 N N . SER A 1 389 ? 26.224 -2.339 25.938 1.00 71.94 389 SER A N 1
ATOM 3158 C CA . SER A 1 389 ? 26.922 -1.555 26.954 1.00 71.94 389 SER A CA 1
ATOM 3159 C C . SER A 1 389 ? 26.043 -1.416 28.200 1.00 71.94 389 SER A C 1
ATOM 3161 O O . SER A 1 389 ? 24.814 -1.433 28.109 1.00 71.94 389 SER A O 1
ATOM 3163 N N . LEU A 1 390 ? 26.650 -1.159 29.363 1.00 77.50 390 LEU A N 1
ATOM 3164 C CA . LEU A 1 390 ? 25.895 -0.857 30.587 1.00 77.50 390 LEU A CA 1
ATOM 3165 C C . LEU A 1 390 ? 24.905 0.307 30.380 1.00 77.50 390 LEU A C 1
ATOM 3167 O O . LEU A 1 390 ? 23.798 0.294 30.909 1.00 77.50 390 LEU A O 1
ATOM 3171 N N . ILE A 1 391 ? 25.292 1.306 29.582 1.00 77.62 391 ILE A N 1
ATOM 3172 C CA . ILE A 1 391 ? 24.457 2.473 29.272 1.00 77.62 391 ILE A CA 1
ATOM 3173 C C . ILE A 1 391 ? 23.237 2.064 28.438 1.00 77.62 391 ILE A C 1
ATOM 3175 O O . ILE A 1 391 ? 22.123 2.489 28.745 1.00 77.62 391 ILE A O 1
ATOM 3179 N N . SER A 1 392 ? 23.427 1.235 27.407 1.00 73.56 392 SER A N 1
ATOM 3180 C CA . SER A 1 392 ? 22.320 0.747 26.575 1.00 73.56 392 SER A CA 1
ATOM 3181 C C . SER A 1 392 ? 21.375 -0.162 27.360 1.00 73.56 392 SER A C 1
ATOM 3183 O O . SER A 1 392 ? 20.166 -0.061 27.178 1.00 73.56 392 SER A O 1
ATOM 3185 N N . ASP A 1 393 ? 21.895 -0.975 28.283 1.00 78.50 393 ASP A N 1
ATOM 3186 C CA . ASP A 1 393 ? 21.063 -1.832 29.135 1.00 78.50 393 ASP A CA 1
ATOM 3187 C C . ASP A 1 393 ? 20.227 -1.002 30.117 1.00 78.50 393 ASP A C 1
ATOM 3189 O O . ASP A 1 393 ? 19.015 -1.192 30.221 1.00 78.50 393 ASP A O 1
ATOM 3193 N N . LEU A 1 394 ? 20.836 -0.019 30.791 1.00 84.69 394 LEU A N 1
ATOM 3194 C CA . LEU A 1 394 ? 20.110 0.896 31.680 1.00 84.69 394 LEU A CA 1
ATOM 3195 C C . LEU A 1 394 ? 19.029 1.685 30.935 1.00 84.69 394 LEU A C 1
ATOM 3197 O O . LEU A 1 394 ? 17.936 1.885 31.469 1.00 84.69 394 LEU A O 1
ATOM 3201 N N . ARG A 1 395 ? 19.313 2.118 29.702 1.00 82.62 395 ARG A N 1
ATOM 3202 C CA . ARG A 1 395 ? 18.331 2.799 28.854 1.00 82.62 395 ARG A CA 1
ATOM 3203 C C . ARG A 1 395 ? 17.188 1.870 28.459 1.00 82.62 395 ARG A C 1
ATOM 3205 O O . ARG A 1 395 ? 16.043 2.263 28.628 1.00 82.62 395 ARG A O 1
ATOM 3212 N N . TYR A 1 396 ? 17.479 0.644 28.023 1.00 84.06 396 TYR A N 1
ATOM 3213 C CA . TYR A 1 396 ? 16.449 -0.345 27.706 1.00 84.06 396 TYR A CA 1
ATOM 3214 C C . TYR A 1 396 ? 15.486 -0.554 28.882 1.00 84.06 396 TYR A C 1
ATOM 3216 O O . TYR A 1 396 ? 14.275 -0.485 28.699 1.00 84.06 396 TYR A O 1
ATOM 3224 N N . TYR A 1 397 ? 16.000 -0.736 30.104 1.00 88.31 397 TYR A N 1
ATOM 3225 C CA . TYR A 1 397 ? 15.135 -0.891 31.278 1.00 88.31 397 TYR A CA 1
ATOM 3226 C C . TYR A 1 397 ? 14.371 0.387 31.621 1.00 88.31 397 TYR A C 1
ATOM 3228 O O . TYR A 1 397 ? 13.197 0.312 31.980 1.00 88.31 397 TYR A O 1
ATOM 3236 N N . LYS A 1 398 ? 14.998 1.563 31.495 1.00 89.50 398 LYS A N 1
ATOM 3237 C CA . LYS A 1 398 ? 14.291 2.838 31.652 1.00 89.50 398 LYS A CA 1
ATOM 3238 C C . LYS A 1 398 ? 13.101 2.900 30.689 1.00 89.50 398 LYS A C 1
ATOM 3240 O O . LYS A 1 398 ? 11.986 3.147 31.136 1.00 89.50 398 LYS A O 1
ATOM 3245 N N . ASP A 1 399 ? 13.312 2.628 29.410 1.00 87.69 399 ASP A N 1
ATOM 3246 C CA . ASP A 1 399 ? 12.250 2.684 28.407 1.00 87.69 399 ASP A CA 1
ATOM 3247 C C . ASP A 1 399 ? 11.175 1.627 28.713 1.00 87.69 399 ASP A C 1
ATOM 3249 O O . ASP A 1 399 ? 9.996 1.952 28.796 1.00 87.69 399 ASP A O 1
ATOM 3253 N N . LEU A 1 400 ? 11.567 0.393 29.043 1.00 90.56 400 LEU A N 1
ATOM 3254 C CA . LEU A 1 400 ? 10.648 -0.701 29.380 1.00 90.56 400 LEU A CA 1
ATOM 3255 C C . LEU A 1 400 ? 9.675 -0.363 30.525 1.00 90.56 400 LEU A C 1
ATOM 3257 O O . LEU A 1 400 ? 8.514 -0.789 30.508 1.00 90.56 400 LEU A O 1
ATOM 3261 N N . PHE A 1 401 ? 10.125 0.405 31.521 1.00 92.50 401 PHE A N 1
ATOM 3262 C CA . PHE A 1 401 ? 9.293 0.800 32.658 1.00 92.50 401 PHE A CA 1
ATOM 3263 C C . PHE A 1 401 ? 8.566 2.135 32.466 1.00 92.50 401 PHE A C 1
ATOM 3265 O O . PHE A 1 401 ? 7.455 2.276 32.991 1.00 92.50 401 PHE A O 1
ATOM 3272 N N . PHE A 1 402 ? 9.152 3.073 31.716 1.00 92.69 402 PHE A N 1
ATOM 3273 C CA . PHE A 1 402 ? 8.692 4.461 31.596 1.00 92.69 402 PHE A CA 1
ATOM 3274 C C . PHE A 1 402 ? 8.218 4.857 30.182 1.00 92.69 402 PHE A C 1
ATOM 3276 O O . PHE A 1 402 ? 8.018 6.042 29.942 1.00 92.69 402 PHE A O 1
ATOM 3283 N N . PHE A 1 403 ? 7.998 3.910 29.263 1.00 91.06 403 PHE A N 1
ATOM 3284 C CA . PHE A 1 403 ? 7.576 4.182 27.874 1.00 91.06 403 PHE A CA 1
ATOM 3285 C C . PHE A 1 403 ? 6.273 4.985 27.735 1.00 91.06 403 PHE A C 1
ATOM 3287 O O . PHE A 1 403 ? 6.090 5.721 26.775 1.00 91.06 403 PHE A O 1
ATOM 3294 N N . ASP A 1 404 ? 5.337 4.852 28.677 1.00 91.12 404 ASP A N 1
ATOM 3295 C CA . ASP A 1 404 ? 4.072 5.593 28.663 1.00 91.12 404 ASP A CA 1
ATOM 3296 C C . ASP A 1 404 ? 4.141 6.887 29.489 1.00 91.12 404 ASP A C 1
ATOM 3298 O O . ASP A 1 404 ? 3.138 7.585 29.675 1.00 91.12 404 ASP A O 1
ATOM 3302 N N . TYR A 1 405 ? 5.327 7.244 29.994 1.00 91.62 405 TYR A N 1
ATOM 3303 C CA . TYR A 1 405 ? 5.508 8.438 30.803 1.00 91.62 405 TYR A CA 1
ATOM 3304 C C . TYR A 1 405 ? 5.293 9.701 29.962 1.00 91.62 405 TYR A C 1
ATOM 3306 O O . TYR A 1 405 ? 6.077 10.051 29.081 1.00 91.62 405 TYR A O 1
ATOM 3314 N N . GLY A 1 406 ? 4.217 10.424 30.272 1.00 89.69 406 GLY A N 1
ATOM 3315 C CA . GLY A 1 406 ? 3.856 11.666 29.590 1.00 89.69 406 GLY A CA 1
ATOM 3316 C C . GLY A 1 406 ? 2.865 11.500 28.440 1.00 89.69 406 GLY A C 1
ATOM 3317 O O . GLY A 1 406 ? 2.399 12.519 27.937 1.00 89.69 406 GLY A O 1
ATOM 3318 N N . ILE A 1 407 ? 2.450 10.273 28.102 1.00 91.56 407 ILE A N 1
ATOM 3319 C CA . ILE A 1 407 ? 1.500 10.034 27.005 1.00 91.56 407 ILE A CA 1
ATOM 3320 C C . ILE A 1 407 ? 0.170 10.785 27.197 1.00 91.56 407 ILE A C 1
ATOM 3322 O O . ILE A 1 407 ? -0.354 11.376 26.261 1.00 91.56 407 ILE A O 1
ATOM 3326 N N . GLU A 1 408 ? -0.335 10.871 28.431 1.00 90.88 408 GLU A N 1
ATOM 3327 C CA . GLU A 1 408 ? -1.552 11.633 28.756 1.00 90.88 408 GLU A CA 1
ATOM 3328 C C . GLU A 1 408 ? -1.370 13.140 28.528 1.00 90.88 408 GLU A C 1
ATOM 3330 O O . GLU A 1 408 ? -2.278 13.829 28.069 1.00 90.88 408 GLU A O 1
ATOM 3335 N N . LYS A 1 409 ? -0.174 13.668 28.822 1.00 92.44 409 LYS A N 1
ATOM 3336 C CA . LYS A 1 409 ? 0.152 15.078 28.563 1.00 92.44 409 LYS A CA 1
ATOM 3337 C C . LYS A 1 409 ? 0.273 15.335 27.065 1.00 92.44 409 LYS A C 1
ATOM 3339 O O . LYS A 1 409 ? -0.192 16.369 26.594 1.00 92.44 409 LYS A O 1
ATOM 3344 N N . ALA A 1 410 ? 0.868 14.401 26.323 1.00 91.69 410 ALA A N 1
ATOM 3345 C CA . ALA A 1 410 ? 0.932 14.466 24.870 1.00 91.69 410 ALA A CA 1
ATOM 3346 C C . ALA A 1 410 ? -0.477 14.460 24.271 1.00 91.69 410 ALA A C 1
ATOM 3348 O O . ALA A 1 410 ? -0.812 15.375 23.524 1.00 91.69 410 ALA A O 1
ATOM 3349 N N . LYS A 1 411 ? -1.345 13.539 24.708 1.00 89.75 411 LYS A N 1
ATOM 3350 C CA . LYS A 1 411 ? -2.759 13.524 24.321 1.00 89.75 411 LYS A CA 1
ATOM 3351 C C . LYS A 1 411 ? -3.439 14.865 24.586 1.00 89.75 411 LYS A C 1
ATOM 3353 O O . LYS A 1 411 ? -4.066 15.405 23.686 1.00 89.75 411 LYS A O 1
ATOM 3358 N N . GLN A 1 412 ? -3.288 15.437 25.780 1.00 90.44 412 GLN A N 1
ATOM 3359 C CA . GLN A 1 412 ? -3.873 16.747 26.091 1.00 90.44 412 GLN A CA 1
ATOM 3360 C C . GLN A 1 412 ? -3.374 17.854 25.155 1.00 90.44 412 GLN A C 1
ATOM 3362 O O . GLN A 1 412 ? -4.143 18.750 24.818 1.00 90.44 412 GLN A O 1
ATOM 3367 N N . ARG A 1 413 ? -2.108 17.817 24.722 1.00 89.56 413 ARG A N 1
ATOM 3368 C CA . ARG A 1 413 ? -1.599 18.768 23.723 1.00 89.56 413 ARG A CA 1
ATOM 3369 C C . ARG A 1 413 ? -2.243 18.552 22.359 1.00 89.56 413 ARG A C 1
ATOM 3371 O O . ARG A 1 413 ? -2.658 19.536 21.761 1.00 89.56 413 ARG A O 1
ATOM 3378 N N . PHE A 1 414 ? -2.370 17.306 21.904 1.00 88.56 414 PHE A N 1
ATOM 3379 C CA . PHE A 1 414 ? -2.996 16.983 20.618 1.00 88.56 414 PHE A CA 1
ATOM 3380 C C . PHE A 1 414 ? -4.501 17.274 20.597 1.00 88.56 414 PHE A C 1
ATOM 3382 O O . PHE A 1 414 ? -4.990 17.856 19.635 1.00 88.56 414 PHE A O 1
ATOM 3389 N N . ASP A 1 415 ? -5.218 16.992 21.687 1.00 85.25 415 ASP A N 1
ATOM 3390 C CA . ASP A 1 415 ? -6.640 17.332 21.841 1.00 85.25 415 ASP A CA 1
ATOM 3391 C C . ASP A 1 415 ? -6.882 18.853 21.761 1.00 85.25 415 ASP A C 1
ATOM 3393 O O . ASP A 1 415 ? -7.967 19.294 21.385 1.00 85.25 415 ASP A O 1
ATOM 3397 N N . ASN A 1 416 ? -5.870 19.658 22.106 1.00 86.06 416 ASN A N 1
ATOM 3398 C CA . ASN A 1 416 ? -5.901 21.122 22.048 1.00 86.06 416 ASN A CA 1
ATOM 3399 C C . ASN A 1 416 ? -5.049 21.699 20.902 1.00 86.06 416 ASN A C 1
ATOM 3401 O O . ASN A 1 416 ? -4.793 22.910 20.872 1.00 86.06 416 ASN A O 1
ATOM 3405 N N . TYR A 1 417 ? -4.580 20.860 19.977 1.00 85.31 417 TYR A N 1
ATOM 3406 C CA . TYR A 1 417 ? -3.710 21.294 18.893 1.00 85.31 417 TYR A CA 1
ATOM 3407 C C . TYR A 1 417 ? -4.492 22.189 17.926 1.00 85.31 417 TYR A C 1
ATOM 3409 O O . TYR A 1 417 ? -5.565 21.835 17.436 1.00 85.31 417 TYR A O 1
ATOM 3417 N N . HIS A 1 418 ? -3.972 23.393 17.686 1.00 72.94 418 HIS A N 1
ATOM 3418 C CA . HIS A 1 418 ? -4.624 24.382 16.837 1.00 72.94 418 HIS A CA 1
ATOM 3419 C C . HIS A 1 418 ? -4.114 24.258 15.406 1.00 72.94 418 HIS A C 1
ATOM 3421 O O . HIS A 1 418 ? -2.938 24.470 15.128 1.00 72.94 418 HIS A O 1
ATOM 3427 N N . TYR A 1 419 ? -5.026 23.976 14.481 1.00 69.88 419 TYR A N 1
ATOM 3428 C CA . TYR A 1 419 ? -4.712 23.871 13.064 1.00 69.88 419 TYR A CA 1
ATOM 3429 C C . TYR A 1 419 ? -4.458 25.251 12.440 1.00 69.88 419 TYR A C 1
ATOM 3431 O O . TYR A 1 419 ? -5.346 25.862 11.837 1.00 69.88 419 TYR A O 1
ATOM 3439 N N . ASP A 1 420 ? -3.238 25.766 12.554 1.00 60.75 420 ASP A N 1
ATOM 3440 C CA . ASP A 1 420 ? -2.872 27.028 11.904 1.00 60.75 420 ASP A CA 1
ATOM 3441 C C . ASP A 1 420 ? -2.959 26.949 10.367 1.00 60.75 420 ASP A C 1
ATOM 3443 O O . ASP A 1 420 ? -3.202 27.961 9.705 1.00 60.75 420 ASP A O 1
ATOM 3447 N N . PHE A 1 421 ? -2.917 25.739 9.796 1.00 64.38 421 PHE A N 1
ATOM 3448 C CA . PHE A 1 421 ? -3.161 25.476 8.374 1.00 64.38 421 PHE A CA 1
ATOM 3449 C C . PHE A 1 421 ? -4.640 25.511 7.939 1.00 64.38 421 PHE A C 1
ATOM 3451 O O . PHE A 1 421 ? -4.900 25.377 6.746 1.00 64.38 421 PHE A O 1
ATOM 3458 N N . LEU A 1 422 ? -5.615 25.715 8.841 1.00 65.25 422 LEU A N 1
ATOM 3459 C CA . LEU A 1 422 ? -7.037 25.922 8.483 1.00 65.25 422 LEU A CA 1
ATOM 3460 C C . LEU A 1 422 ? -7.417 27.404 8.300 1.00 65.25 422 LEU A C 1
ATOM 3462 O O . LEU A 1 422 ? -8.539 27.717 7.909 1.00 65.25 422 LEU A O 1
ATOM 3466 N N . LYS A 1 423 ? -6.478 28.328 8.535 1.00 71.38 423 LYS A N 1
ATOM 3467 C CA . LYS A 1 423 ? -6.626 29.775 8.293 1.00 71.38 423 LYS A CA 1
ATOM 3468 C C . LYS A 1 423 ? -6.108 30.332 6.939 1.00 71.38 423 LYS A C 1
ATOM 3470 O O . LYS A 1 423 ? -6.247 31.543 6.741 1.00 71.38 423 LYS A O 1
ATOM 3475 N N . PRO A 1 424 ? -5.476 29.568 6.023 1.00 77.88 424 PRO A N 1
ATOM 3476 C CA . PRO A 1 424 ? -4.857 30.118 4.824 1.00 77.88 424 PRO A CA 1
ATOM 3477 C C . PRO A 1 424 ? -5.922 30.591 3.839 1.00 77.88 424 PRO A C 1
ATOM 3479 O O . PRO A 1 424 ? -6.959 29.956 3.655 1.00 77.88 424 PRO A O 1
ATOM 3482 N N . LYS A 1 425 ? -5.648 31.708 3.165 1.00 84.31 425 LYS A N 1
ATOM 3483 C CA . LYS A 1 425 ? -6.569 32.286 2.176 1.00 84.31 425 LYS A CA 1
ATOM 3484 C C . LYS A 1 425 ? -6.331 31.722 0.778 1.00 84.31 425 LYS A C 1
ATOM 3486 O O . LYS A 1 425 ? -7.137 31.948 -0.120 1.00 84.31 425 LYS A O 1
ATOM 3491 N N . THR A 1 426 ? -5.223 31.005 0.583 1.00 89.44 426 THR A N 1
ATOM 3492 C CA . THR A 1 426 ? -4.829 30.428 -0.706 1.00 89.44 426 THR A CA 1
ATOM 3493 C C . THR A 1 426 ? -4.361 28.981 -0.564 1.00 89.44 426 THR A C 1
ATOM 3495 O O . THR A 1 426 ? -3.817 28.584 0.466 1.00 89.44 426 THR A O 1
ATOM 3498 N N . ALA A 1 427 ? -4.487 28.200 -1.642 1.00 88.69 427 ALA A N 1
ATOM 3499 C CA . ALA A 1 427 ? -3.984 26.824 -1.693 1.00 88.69 427 ALA A CA 1
ATOM 3500 C C . ALA A 1 427 ? -2.467 26.735 -1.429 1.00 88.69 427 ALA A C 1
ATOM 3502 O O . ALA A 1 427 ? -1.999 25.801 -0.787 1.00 88.69 427 ALA A O 1
ATOM 3503 N N . LYS A 1 428 ? -1.692 27.737 -1.870 1.00 87.69 428 LYS A N 1
ATOM 3504 C CA . LYS A 1 428 ? -0.239 27.801 -1.640 1.00 87.69 428 LYS A CA 1
ATOM 3505 C C . LYS A 1 428 ? 0.103 27.992 -0.164 1.00 87.69 428 LYS A C 1
ATOM 3507 O O . LYS A 1 428 ? 1.051 27.383 0.326 1.00 87.69 428 LYS A O 1
ATOM 3512 N N . GLU A 1 429 ? -0.635 28.852 0.530 1.00 88.12 429 GLU A N 1
ATOM 3513 C CA . GLU A 1 429 ? -0.481 29.042 1.975 1.00 88.12 429 GLU A CA 1
ATOM 3514 C C . GLU A 1 429 ? -0.884 27.778 2.738 1.00 88.12 429 GLU A C 1
ATOM 3516 O O . GLU A 1 429 ? -0.156 27.375 3.639 1.00 88.12 429 GLU A O 1
ATOM 3521 N N . ALA A 1 430 ? -1.969 27.109 2.327 1.00 85.69 430 ALA A N 1
ATOM 3522 C CA . ALA A 1 430 ? -2.402 25.845 2.922 1.00 85.69 430 ALA A CA 1
ATOM 3523 C C . ALA A 1 430 ? -1.355 24.746 2.772 1.00 85.69 430 ALA A C 1
ATOM 3525 O O . ALA A 1 430 ? -0.961 24.129 3.757 1.00 85.69 430 ALA A O 1
ATOM 3526 N N . PHE A 1 431 ? -0.836 24.563 1.559 1.00 85.19 431 PHE A N 1
ATOM 3527 C CA . PHE A 1 431 ? 0.203 23.578 1.291 1.00 85.19 431 PHE A CA 1
ATOM 3528 C C . PHE A 1 431 ? 1.467 23.837 2.122 1.00 85.19 431 PHE A C 1
ATOM 3530 O O . PHE A 1 431 ? 2.001 22.922 2.740 1.00 85.19 431 PHE A O 1
ATOM 3537 N N . LYS A 1 432 ? 1.920 25.096 2.210 1.00 85.19 432 LYS A N 1
ATOM 3538 C CA . LYS A 1 432 ? 3.066 25.463 3.057 1.00 85.19 432 LYS A CA 1
ATOM 3539 C C . LYS A 1 432 ? 2.813 25.204 4.538 1.00 85.19 432 LYS A C 1
ATOM 3541 O O . LYS A 1 432 ? 3.716 24.745 5.226 1.00 85.19 432 LYS A O 1
ATOM 3546 N N . ALA A 1 433 ? 1.619 25.522 5.027 1.00 84.25 433 ALA A N 1
ATOM 3547 C CA . ALA A 1 433 ? 1.277 25.311 6.424 1.00 84.25 433 ALA A CA 1
ATOM 3548 C C . ALA A 1 433 ? 1.242 23.811 6.766 1.00 84.25 433 ALA A C 1
ATOM 3550 O O . ALA A 1 433 ? 1.819 23.422 7.772 1.00 84.25 433 ALA A O 1
ATOM 3551 N N . ILE A 1 434 ? 0.690 22.967 5.885 1.00 81.94 434 ILE A N 1
ATOM 3552 C CA . ILE A 1 434 ? 0.741 21.502 6.028 1.00 81.94 434 ILE A CA 1
ATOM 3553 C C . ILE A 1 434 ? 2.192 21.010 6.071 1.00 81.94 434 ILE A C 1
ATOM 3555 O O . ILE A 1 434 ? 2.550 20.271 6.982 1.00 81.94 434 ILE A O 1
ATOM 3559 N N . LEU A 1 435 ? 3.042 21.456 5.135 1.00 82.06 435 LEU A N 1
ATOM 3560 C CA . LEU A 1 435 ? 4.458 21.068 5.105 1.00 82.06 435 LEU A CA 1
ATOM 3561 C C . LEU A 1 435 ? 5.213 21.467 6.379 1.00 82.06 435 LEU A C 1
ATOM 3563 O O . LEU A 1 435 ? 6.038 20.700 6.868 1.00 82.06 435 LEU A O 1
ATOM 3567 N N . ASN A 1 436 ? 4.928 22.651 6.921 1.00 83.56 436 ASN A N 1
ATOM 3568 C CA . ASN A 1 436 ? 5.559 23.132 8.149 1.00 83.56 436 ASN A CA 1
ATOM 3569 C C . ASN A 1 436 ? 5.083 22.380 9.401 1.00 83.56 436 ASN A C 1
ATOM 3571 O O . ASN A 1 436 ? 5.799 22.386 10.396 1.00 83.56 436 ASN A O 1
ATOM 3575 N N . SER A 1 437 ? 3.914 21.737 9.345 1.00 81.25 437 SER A N 1
ATOM 3576 C CA . SER A 1 437 ? 3.330 20.968 10.450 1.00 81.25 437 SER A CA 1
ATOM 3577 C C . SER A 1 437 ? 3.562 19.458 10.342 1.00 81.25 437 SER A C 1
ATOM 3579 O O . SER A 1 437 ? 3.106 18.710 11.203 1.00 81.25 437 SER A O 1
ATOM 3581 N N . CYS A 1 438 ? 4.272 18.971 9.315 1.00 75.19 438 CYS A N 1
ATOM 3582 C CA . CYS A 1 438 ? 4.474 17.532 9.102 1.00 75.19 438 CYS A CA 1
ATOM 3583 C C . CYS A 1 438 ? 5.126 16.810 10.295 1.00 75.19 438 CYS A C 1
ATOM 3585 O O . CYS A 1 438 ? 4.840 15.636 10.507 1.00 75.19 438 CYS A O 1
ATOM 3587 N N . SER A 1 439 ? 5.976 17.494 11.067 1.00 82.69 439 SER A N 1
ATOM 3588 C CA . SER A 1 439 ? 6.644 16.937 12.253 1.00 82.69 439 SER A CA 1
ATOM 3589 C C . SER A 1 439 ? 5.904 17.195 13.566 1.00 82.69 439 SER A C 1
ATOM 3591 O O . SER A 1 439 ? 6.336 16.716 14.612 1.00 82.69 439 SER A O 1
ATOM 3593 N N . ASP A 1 440 ? 4.801 17.949 13.555 1.00 85.00 440 ASP A N 1
ATOM 3594 C CA . ASP A 1 440 ? 4.082 18.297 14.790 1.00 85.00 440 ASP A CA 1
ATOM 3595 C C . ASP A 1 440 ? 3.495 17.050 15.471 1.00 85.00 440 ASP A C 1
ATOM 3597 O O . ASP A 1 440 ? 3.330 17.020 16.690 1.00 85.00 440 ASP A O 1
ATOM 3601 N N . PHE A 1 441 ? 3.248 15.992 14.692 1.00 84.31 441 PHE A N 1
ATOM 3602 C CA . PHE A 1 441 ? 2.735 14.704 15.158 1.00 84.31 441 PHE A CA 1
ATOM 3603 C C . PHE A 1 441 ? 3.827 13.665 15.453 1.00 84.31 441 PHE A C 1
ATOM 3605 O O . PHE A 1 441 ? 3.500 12.565 15.904 1.00 84.31 441 PHE A O 1
ATOM 3612 N N . ASP A 1 442 ? 5.114 13.990 15.268 1.00 88.12 442 ASP A N 1
ATOM 3613 C CA . ASP A 1 442 ? 6.220 13.049 15.512 1.00 88.12 442 ASP A CA 1
ATOM 3614 C C . ASP A 1 442 ? 6.213 12.530 16.956 1.00 88.12 442 ASP A C 1
ATOM 3616 O O . ASP A 1 442 ? 6.563 11.381 17.209 1.00 88.12 442 ASP A O 1
ATOM 3620 N N . GLU A 1 443 ? 5.779 13.349 17.920 1.00 89.56 443 GLU A N 1
ATOM 3621 C CA . GLU A 1 443 ? 5.660 12.926 19.317 1.00 89.56 443 GLU A CA 1
ATOM 3622 C C . GLU A 1 443 ? 4.571 11.858 19.519 1.00 89.56 443 GLU A C 1
ATOM 3624 O O . GLU A 1 443 ? 4.789 10.909 20.272 1.00 89.56 443 GLU A O 1
ATOM 3629 N N . ALA A 1 444 ? 3.425 11.963 18.835 1.00 89.31 444 ALA A N 1
ATOM 3630 C CA . ALA A 1 444 ? 2.381 10.936 18.897 1.00 89.31 444 ALA A CA 1
ATOM 3631 C C . ALA A 1 444 ? 2.893 9.611 18.321 1.00 89.31 444 ALA A C 1
ATOM 3633 O O . ALA A 1 444 ? 2.766 8.561 18.951 1.00 89.31 444 ALA A O 1
ATOM 3634 N N . VAL A 1 445 ? 3.551 9.680 17.160 1.00 90.12 445 VAL A N 1
ATOM 3635 C CA . VAL A 1 445 ? 4.141 8.511 16.497 1.00 90.12 445 VAL A CA 1
ATOM 3636 C C . VAL A 1 445 ? 5.254 7.898 17.350 1.00 90.12 445 VAL A C 1
ATOM 3638 O O . VAL A 1 445 ? 5.329 6.677 17.467 1.00 90.12 445 VAL A O 1
ATOM 3641 N N . LEU A 1 446 ? 6.074 8.715 18.020 1.00 90.50 446 LEU A N 1
ATOM 3642 C CA . LEU A 1 446 ? 7.086 8.244 18.968 1.00 90.50 446 LEU A CA 1
ATOM 3643 C C . LEU A 1 446 ? 6.456 7.437 20.105 1.00 90.50 446 LEU A C 1
ATOM 3645 O O . LEU A 1 446 ? 6.864 6.296 20.326 1.00 90.50 446 LEU A O 1
ATOM 3649 N N . TYR A 1 447 ? 5.435 7.978 20.775 1.00 92.75 447 TYR A N 1
ATOM 3650 C CA . TYR A 1 447 ? 4.726 7.251 21.830 1.00 92.75 447 TYR A CA 1
ATOM 3651 C C . TYR A 1 447 ? 4.076 5.968 21.311 1.00 92.75 447 TYR A C 1
ATOM 3653 O O . TYR A 1 447 ? 4.132 4.944 21.993 1.00 92.75 447 TYR A O 1
ATOM 3661 N N . HIS A 1 448 ? 3.504 5.991 20.106 1.00 92.00 448 HIS A N 1
ATOM 3662 C CA . HIS A 1 448 ? 2.932 4.800 19.488 1.00 92.00 448 HIS A CA 1
ATOM 3663 C C . HIS A 1 448 ? 3.982 3.708 19.249 1.00 92.00 448 HIS A C 1
ATOM 3665 O O . HIS A 1 448 ? 3.756 2.541 19.589 1.00 92.00 448 HIS A O 1
ATOM 3671 N N . MET A 1 449 ? 5.163 4.078 18.749 1.00 88.75 449 MET A N 1
ATOM 3672 C CA . MET A 1 449 ? 6.268 3.140 18.552 1.00 88.75 449 MET A CA 1
ATOM 3673 C C . MET A 1 449 ? 6.816 2.608 19.876 1.00 88.75 449 MET A C 1
ATOM 3675 O O . MET A 1 449 ? 7.031 1.403 20.007 1.00 88.75 449 MET A O 1
ATOM 3679 N N . GLU A 1 450 ? 6.993 3.465 20.883 1.00 89.69 450 GLU A N 1
ATOM 3680 C CA . GLU A 1 450 ? 7.451 3.046 22.211 1.00 89.69 450 GLU A CA 1
ATOM 3681 C C . GLU A 1 450 ? 6.451 2.115 22.902 1.00 89.69 450 GLU A C 1
ATOM 3683 O O . GLU A 1 450 ? 6.856 1.097 23.467 1.00 89.69 450 GLU A O 1
ATOM 3688 N N . CYS A 1 451 ? 5.150 2.401 22.824 1.00 92.56 451 CYS A N 1
ATOM 3689 C CA . CYS A 1 451 ? 4.115 1.530 23.376 1.00 92.56 451 CYS A CA 1
ATOM 3690 C C . CYS A 1 451 ? 4.046 0.188 22.637 1.00 92.56 451 CYS A C 1
ATOM 3692 O O . CYS A 1 451 ? 3.939 -0.860 23.276 1.00 92.56 451 CYS A O 1
ATOM 3694 N N . SER A 1 452 ? 4.143 0.199 21.305 1.00 89.88 452 SER A N 1
ATOM 3695 C CA . SER A 1 452 ? 4.114 -1.014 20.477 1.00 89.88 452 SER A CA 1
ATOM 3696 C C . SER A 1 452 ? 5.315 -1.923 20.736 1.00 89.88 452 SER A C 1
ATOM 3698 O O . SER A 1 452 ? 5.159 -3.131 20.942 1.00 89.88 452 SER A O 1
ATOM 3700 N N . GLU A 1 453 ? 6.513 -1.342 20.796 1.00 87.00 453 GLU A N 1
ATOM 3701 C CA . GLU A 1 453 ? 7.742 -2.061 21.119 1.00 87.00 453 GLU A CA 1
ATOM 3702 C C . GLU A 1 453 ? 7.688 -2.641 22.535 1.00 87.00 453 GLU A C 1
ATOM 3704 O O . GLU A 1 453 ? 7.900 -3.838 22.726 1.00 87.00 453 GLU A O 1
ATOM 3709 N N . ASN A 1 454 ? 7.353 -1.826 23.538 1.00 91.00 454 ASN A N 1
ATOM 3710 C CA . ASN A 1 454 ? 7.388 -2.278 24.926 1.00 91.00 454 ASN A CA 1
ATOM 3711 C C . ASN A 1 454 ? 6.249 -3.242 25.271 1.00 91.00 454 ASN A C 1
ATOM 3713 O O . ASN A 1 454 ? 6.453 -4.143 26.084 1.00 91.00 454 ASN A O 1
ATOM 3717 N N . SER A 1 455 ? 5.092 -3.146 24.608 1.00 92.00 455 SER A N 1
ATOM 3718 C CA . SER A 1 455 ? 4.071 -4.199 24.666 1.00 92.00 455 SER A CA 1
ATOM 3719 C C . SER A 1 455 ? 4.630 -5.538 24.175 1.00 92.00 455 SER A C 1
ATOM 3721 O O . SER A 1 455 ? 4.389 -6.570 24.799 1.00 92.00 455 SER A O 1
ATOM 3723 N N . SER A 1 456 ? 5.402 -5.528 23.086 1.00 89.94 456 SER A N 1
ATOM 3724 C CA . SER A 1 456 ? 6.023 -6.732 22.520 1.00 89.94 456 SER A CA 1
ATOM 3725 C C . SER A 1 456 ? 7.135 -7.282 23.424 1.00 89.94 456 SER A C 1
ATOM 3727 O O . SER A 1 456 ? 7.234 -8.498 23.596 1.00 89.94 456 SER A O 1
ATOM 3729 N N . ASN A 1 457 ? 7.915 -6.406 24.068 1.00 90.62 457 ASN A N 1
ATOM 3730 C CA . ASN A 1 457 ? 8.970 -6.784 25.017 1.00 90.62 457 ASN A CA 1
ATOM 3731 C C . ASN A 1 457 ? 8.407 -7.404 26.299 1.00 90.62 457 ASN A C 1
ATOM 3733 O O . ASN A 1 457 ? 8.910 -8.425 26.765 1.00 90.62 457 ASN A O 1
ATOM 3737 N N . TRP A 1 458 ? 7.342 -6.834 26.869 1.00 93.50 458 TRP A N 1
ATOM 3738 C CA . TRP A 1 458 ? 6.687 -7.428 28.035 1.00 93.50 458 TRP A CA 1
ATOM 3739 C C . TRP A 1 458 ? 6.088 -8.801 27.707 1.00 93.50 458 TRP A C 1
ATOM 3741 O O . TRP A 1 458 ? 6.318 -9.760 28.448 1.00 93.50 458 TRP A O 1
ATOM 3751 N N . ASN A 1 459 ? 5.432 -8.928 26.549 1.00 91.38 459 ASN A N 1
ATOM 3752 C CA . ASN A 1 459 ? 4.923 -10.210 26.058 1.00 91.38 459 ASN A CA 1
ATOM 3753 C C . ASN A 1 459 ? 6.044 -11.244 25.860 1.00 91.38 459 ASN A C 1
ATOM 3755 O O . ASN A 1 459 ? 5.866 -12.409 26.211 1.00 91.38 459 ASN A O 1
ATOM 3759 N N . MET A 1 460 ? 7.218 -10.826 25.371 1.00 90.00 460 MET A N 1
ATOM 3760 C CA . MET A 1 460 ? 8.396 -11.691 25.235 1.00 90.00 460 MET A CA 1
ATOM 3761 C C . MET A 1 460 ? 8.823 -12.295 26.583 1.00 90.00 460 MET A C 1
ATOM 3763 O O . MET A 1 460 ? 9.108 -13.493 26.635 1.00 90.00 460 MET A O 1
ATOM 3767 N N . TYR A 1 461 ? 8.852 -11.519 27.676 1.00 91.12 461 TYR A N 1
ATOM 3768 C CA . TYR A 1 461 ? 9.190 -12.053 29.006 1.00 91.12 461 TYR A CA 1
ATOM 3769 C C . TYR A 1 461 ? 8.184 -13.110 29.471 1.00 91.12 461 TYR A C 1
ATOM 3771 O O . TYR A 1 461 ? 8.589 -14.165 29.957 1.00 91.12 461 TYR A O 1
ATOM 3779 N N . MET A 1 462 ? 6.887 -12.858 29.271 1.00 91.12 462 MET A N 1
ATOM 3780 C CA . MET A 1 462 ? 5.832 -13.817 29.607 1.00 91.12 462 MET A CA 1
ATOM 3781 C C . MET A 1 462 ? 5.979 -15.118 28.811 1.00 91.12 462 MET A C 1
ATOM 3783 O O . MET A 1 462 ? 6.024 -16.193 29.406 1.00 91.12 462 MET A O 1
ATOM 3787 N N . PHE A 1 463 ? 6.121 -15.021 27.485 1.00 87.88 463 PHE A N 1
ATOM 3788 C CA . PHE A 1 463 ? 6.313 -16.182 26.614 1.00 87.88 463 PHE A CA 1
ATOM 3789 C C . PHE A 1 463 ? 7.553 -16.988 26.980 1.00 87.88 463 PHE A C 1
ATOM 3791 O O . PHE A 1 463 ? 7.487 -18.213 27.041 1.00 87.88 463 PHE A O 1
ATOM 3798 N N . THR A 1 464 ? 8.670 -16.312 27.253 1.00 86.62 464 THR A N 1
ATOM 3799 C CA . THR A 1 464 ? 9.918 -16.982 27.637 1.00 86.62 464 THR A CA 1
ATOM 3800 C C . THR A 1 464 ? 9.719 -17.774 28.928 1.00 86.62 464 THR A C 1
ATOM 3802 O O . THR A 1 464 ? 10.088 -18.940 28.982 1.00 86.62 464 THR A O 1
ATOM 3805 N N . THR A 1 465 ? 9.049 -17.199 29.934 1.00 90.25 465 THR A N 1
ATOM 3806 C CA . THR A 1 465 ? 8.765 -17.903 31.197 1.00 90.25 465 THR A CA 1
ATOM 3807 C C . THR A 1 465 ? 7.846 -19.113 31.013 1.00 90.25 465 THR A C 1
ATOM 3809 O O . THR A 1 465 ? 8.095 -20.158 31.612 1.00 90.25 465 THR A O 1
ATOM 3812 N N . LEU A 1 466 ? 6.792 -18.998 30.196 1.00 90.19 466 LEU A N 1
ATOM 3813 C CA . LEU A 1 466 ? 5.898 -20.125 29.899 1.00 90.19 466 LEU A CA 1
ATOM 3814 C C . LEU A 1 466 ? 6.640 -21.238 29.146 1.00 90.19 466 LEU A C 1
ATOM 3816 O O . LEU A 1 466 ? 6.531 -22.409 29.503 1.00 90.19 466 LEU A O 1
ATOM 3820 N N . CYS A 1 467 ? 7.446 -20.869 28.150 1.00 86.50 467 CYS A N 1
ATOM 3821 C CA . CYS A 1 467 ? 8.239 -21.815 27.374 1.00 86.50 467 CYS A CA 1
ATOM 3822 C C . CYS A 1 467 ? 9.296 -22.521 28.231 1.00 86.50 467 CYS A C 1
ATOM 3824 O O . CYS A 1 467 ? 9.480 -23.725 28.088 1.00 86.50 467 CYS A O 1
ATOM 3826 N N . GLU A 1 468 ? 9.987 -21.809 29.124 1.00 88.31 468 GLU A N 1
ATOM 3827 C CA . GLU A 1 468 ? 10.966 -22.409 30.039 1.00 88.31 468 GLU A CA 1
ATOM 3828 C C . GLU A 1 468 ? 10.305 -23.388 31.016 1.00 88.31 468 GLU A C 1
ATOM 3830 O O . GLU A 1 468 ? 10.874 -24.437 31.310 1.00 88.31 468 GLU A O 1
ATOM 3835 N N . ALA A 1 469 ? 9.092 -23.081 31.489 1.00 89.75 469 ALA A N 1
ATOM 3836 C CA . ALA A 1 469 ? 8.336 -23.973 32.366 1.00 89.75 469 ALA A CA 1
ATOM 3837 C C . ALA A 1 469 ? 7.847 -25.241 31.643 1.00 89.75 469 ALA A C 1
ATOM 3839 O O . ALA A 1 469 ? 7.826 -26.316 32.239 1.00 89.75 469 ALA A O 1
ATOM 3840 N N . LYS A 1 470 ? 7.465 -25.126 30.365 1.00 89.19 470 LYS A N 1
ATOM 3841 C CA . LYS A 1 470 ? 6.987 -26.248 29.545 1.00 89.19 470 LYS A CA 1
ATOM 3842 C C . LYS A 1 470 ? 8.125 -27.090 28.947 1.00 89.19 470 LYS A C 1
ATOM 3844 O O . LYS A 1 470 ? 7.999 -28.306 28.849 1.00 89.19 470 LYS A O 1
ATOM 3849 N N . GLY A 1 471 ? 9.230 -26.450 28.562 1.00 84.62 471 GLY A N 1
ATOM 3850 C CA . GLY A 1 471 ? 10.391 -27.045 27.889 1.00 84.62 471 GLY A CA 1
ATOM 3851 C C . GLY A 1 471 ? 10.410 -26.884 26.360 1.00 84.62 471 GLY A C 1
ATOM 3852 O O . GLY A 1 471 ? 11.447 -27.116 25.740 1.00 84.62 471 GLY A O 1
ATOM 3853 N N . ASN A 1 472 ? 9.305 -26.469 25.737 1.00 81.94 472 ASN A N 1
ATOM 3854 C CA . ASN A 1 472 ? 9.167 -26.255 24.292 1.00 81.94 472 ASN A CA 1
ATOM 3855 C C . ASN A 1 472 ? 8.057 -25.230 23.971 1.00 81.94 472 ASN A C 1
ATOM 3857 O O . ASN A 1 472 ? 7.280 -24.849 24.844 1.00 81.94 472 ASN A O 1
ATOM 3861 N N . PHE A 1 473 ? 7.986 -24.793 22.707 1.00 79.75 473 PHE A N 1
ATOM 3862 C CA . PHE A 1 473 ? 6.879 -23.985 22.183 1.00 79.75 473 PHE A CA 1
ATOM 3863 C C . PHE A 1 473 ? 5.807 -24.900 21.578 1.00 79.75 473 PHE A C 1
ATOM 3865 O O . PHE A 1 473 ? 6.077 -25.580 20.588 1.00 79.75 473 PHE A O 1
ATOM 3872 N N . ASP A 1 474 ? 4.603 -24.907 22.151 1.00 85.38 474 ASP A N 1
ATOM 3873 C CA . ASP A 1 474 ? 3.452 -25.670 21.658 1.00 85.38 474 ASP A CA 1
ATOM 3874 C C . ASP A 1 474 ? 2.116 -24.942 21.906 1.00 85.38 474 ASP A C 1
ATOM 3876 O O . ASP A 1 474 ? 2.078 -23.812 22.402 1.00 85.38 474 ASP A O 1
ATOM 3880 N N . ASN A 1 475 ? 1.009 -25.584 21.522 1.00 88.25 475 ASN A N 1
ATOM 3881 C CA . ASN A 1 475 ? -0.341 -25.025 21.637 1.00 88.25 475 ASN A CA 1
ATOM 3882 C C . ASN A 1 475 ? -0.736 -24.670 23.078 1.00 88.25 475 ASN A C 1
ATOM 3884 O O . ASN A 1 475 ? -1.496 -23.719 23.260 1.00 88.25 475 ASN A O 1
ATOM 3888 N N . ASP A 1 476 ? -0.205 -25.369 24.086 1.00 90.81 476 ASP A N 1
ATOM 3889 C CA . ASP A 1 476 ? -0.502 -25.077 25.491 1.00 90.81 476 ASP A CA 1
ATOM 3890 C C . ASP A 1 476 ? 0.094 -23.721 25.881 1.00 90.81 476 ASP A C 1
ATOM 3892 O O . ASP A 1 476 ? -0.590 -22.891 26.476 1.00 90.81 476 ASP A O 1
ATOM 3896 N N . VAL A 1 477 ? 1.339 -23.450 25.468 1.00 88.69 477 VAL A N 1
ATOM 3897 C CA . VAL A 1 477 ? 2.001 -22.154 25.695 1.00 88.69 477 VAL A CA 1
ATOM 3898 C C . VAL A 1 477 ? 1.227 -21.012 25.028 1.00 88.69 477 VAL A C 1
ATOM 3900 O O . VAL A 1 477 ? 1.029 -19.965 25.649 1.00 88.69 477 VAL A O 1
ATOM 3903 N N . TYR A 1 478 ? 0.767 -21.199 23.785 1.00 88.12 478 TYR A N 1
ATOM 3904 C CA . TYR A 1 478 ? -0.030 -20.186 23.078 1.00 88.12 478 TYR A CA 1
ATOM 3905 C C . TYR A 1 478 ? -1.387 -19.941 23.751 1.00 88.12 478 TYR A C 1
ATOM 3907 O O . TYR A 1 478 ? -1.785 -18.787 23.924 1.00 88.12 478 TYR A O 1
ATOM 3915 N N . SER A 1 479 ? -2.079 -21.011 24.152 1.00 89.75 479 SER A N 1
ATOM 3916 C CA . SER A 1 479 ? -3.372 -20.937 24.838 1.00 89.75 479 SER A CA 1
ATOM 3917 C C . SER A 1 479 ? -3.250 -20.217 26.181 1.00 89.75 479 SER A C 1
ATOM 3919 O O . SER A 1 479 ? -3.999 -19.282 26.462 1.00 89.75 479 SER A O 1
ATOM 3921 N N . ASP A 1 480 ? -2.261 -20.590 26.989 1.00 91.31 480 ASP A N 1
ATOM 3922 C CA . ASP A 1 480 ? -2.028 -19.999 28.306 1.00 91.31 480 ASP A CA 1
ATOM 3923 C C . ASP A 1 480 ? -1.639 -18.522 28.219 1.00 91.31 480 ASP A C 1
ATOM 3925 O O . ASP A 1 480 ? -2.134 -17.697 28.991 1.00 91.31 480 ASP A O 1
ATOM 3929 N N . PHE A 1 481 ? -0.797 -18.158 27.247 1.00 89.44 481 PHE A N 1
ATOM 3930 C CA . PHE A 1 481 ? -0.465 -16.762 26.973 1.00 89.44 481 PHE A CA 1
ATOM 3931 C C . PHE A 1 481 ? -1.712 -15.938 26.617 1.00 89.44 481 PHE A C 1
ATOM 3933 O O . PHE A 1 481 ? -1.916 -14.849 27.164 1.00 89.44 481 PHE A O 1
ATOM 3940 N N . ALA A 1 482 ? -2.572 -16.462 25.737 1.00 87.62 482 ALA A N 1
ATOM 3941 C CA . ALA A 1 482 ? -3.816 -15.798 25.361 1.00 87.62 482 ALA A CA 1
ATOM 3942 C C . ALA A 1 482 ? -4.746 -15.615 26.572 1.00 87.62 482 ALA A C 1
ATOM 3944 O O . ALA A 1 482 ? -5.244 -14.508 26.794 1.00 87.62 482 ALA A O 1
ATOM 3945 N N . SER A 1 483 ? -4.918 -16.651 27.400 1.00 87.69 483 SER A N 1
ATOM 3946 C CA . SER A 1 483 ? -5.718 -16.598 28.632 1.00 87.69 483 SER A CA 1
ATOM 3947 C C . SER A 1 483 ? -5.204 -15.549 29.621 1.00 87.69 483 SER A C 1
ATOM 3949 O O . SER A 1 483 ? -5.985 -14.777 30.179 1.00 87.69 483 SER A O 1
ATOM 3951 N N . LEU A 1 484 ? -3.883 -15.444 29.792 1.00 88.69 484 LEU A N 1
ATOM 3952 C CA . LEU A 1 484 ? -3.264 -14.445 30.666 1.00 88.69 484 LEU A CA 1
ATOM 3953 C C . LEU A 1 484 ? -3.553 -13.004 30.206 1.00 88.69 484 LEU A C 1
ATOM 3955 O O . LEU A 1 484 ? -3.821 -12.129 31.040 1.00 88.69 484 LEU A O 1
ATOM 3959 N N . LEU A 1 485 ? -3.549 -12.743 28.896 1.00 84.50 485 LEU A N 1
ATOM 3960 C CA . LEU A 1 485 ? -3.845 -11.416 28.340 1.00 84.50 485 LEU A CA 1
ATOM 3961 C C . LEU A 1 485 ? -5.345 -11.102 28.223 1.00 84.50 485 LEU A C 1
ATOM 3963 O O . LEU A 1 485 ? -5.718 -9.927 28.274 1.00 84.50 485 LEU A O 1
ATOM 3967 N N . ALA A 1 486 ? -6.208 -12.117 28.111 1.00 77.75 486 ALA A N 1
ATOM 3968 C CA . ALA A 1 486 ? -7.639 -11.971 27.825 1.00 77.75 486 ALA A CA 1
ATOM 3969 C C . ALA A 1 486 ? -8.430 -11.154 28.864 1.00 77.75 486 ALA A C 1
ATOM 3971 O O . ALA A 1 486 ? -9.515 -10.649 28.551 1.00 77.75 486 ALA A O 1
ATOM 3972 N N . THR A 1 487 ? -7.903 -11.007 30.085 1.00 65.50 487 THR A N 1
ATOM 3973 C CA . THR A 1 487 ? -8.570 -10.302 31.191 1.00 65.50 487 THR A CA 1
ATOM 3974 C C . THR A 1 487 ? -8.040 -8.878 31.424 1.00 65.50 487 THR A C 1
ATOM 3976 O O . THR A 1 487 ? -8.167 -8.352 32.528 1.00 65.50 487 THR A O 1
ATOM 3979 N N . SER A 1 488 ? -7.404 -8.239 30.436 1.00 63.47 488 SER A N 1
ATOM 3980 C CA . SER A 1 488 ? -7.057 -6.814 30.546 1.00 63.47 488 SER A CA 1
ATOM 3981 C C . SER A 1 488 ? -8.323 -5.951 30.464 1.00 63.47 488 SER A C 1
ATOM 3983 O O . SER A 1 488 ? -8.817 -5.688 29.369 1.00 63.47 488 SER A O 1
ATOM 3985 N N . SER A 1 489 ? -8.839 -5.495 31.608 1.00 59.50 489 SER A N 1
ATOM 3986 C CA . SER A 1 489 ? -9.838 -4.417 31.677 1.00 59.50 489 SER A CA 1
ATOM 3987 C C . SER A 1 489 ? -9.254 -3.117 31.094 1.00 59.50 489 SER A C 1
ATOM 3989 O O . SER A 1 489 ? -8.052 -2.884 31.198 1.00 59.50 489 SER A O 1
ATOM 3991 N N . ASP A 1 490 ? -10.072 -2.280 30.449 1.00 69.31 490 ASP A N 1
ATOM 3992 C CA . ASP A 1 490 ? -9.701 -0.946 29.926 1.00 69.31 490 ASP A CA 1
ATOM 3993 C C . ASP A 1 490 ? -8.794 -0.890 28.680 1.00 69.31 490 ASP A C 1
ATOM 3995 O O . ASP A 1 490 ? -7.942 -0.009 28.550 1.00 69.31 490 ASP A O 1
ATOM 3999 N N . VAL A 1 491 ? -8.966 -1.807 27.729 1.00 77.75 491 VAL A N 1
ATOM 4000 C CA . VAL A 1 491 ? -8.350 -1.674 26.397 1.00 77.75 491 VAL A CA 1
ATOM 4001 C C . VAL A 1 491 ? -9.252 -0.810 25.503 1.00 77.75 491 VAL A C 1
ATOM 4003 O O . VAL A 1 491 ? -10.405 -1.175 25.279 1.00 77.75 491 VAL A O 1
ATOM 4006 N N . GLU A 1 492 ? -8.742 0.307 24.962 1.00 77.69 492 GLU A N 1
ATOM 4007 C CA . GLU A 1 492 ? -9.542 1.297 24.206 1.00 77.69 492 GLU A CA 1
ATOM 4008 C C . GLU A 1 492 ? -10.347 0.650 23.062 1.00 77.69 492 GLU A C 1
ATOM 4010 O O . GLU A 1 492 ? -11.570 0.785 23.005 1.00 77.69 492 GLU A O 1
ATOM 4015 N N . SER A 1 493 ? -9.692 -0.151 22.215 1.00 76.69 493 SER A N 1
ATOM 4016 C CA . SER A 1 493 ? -10.333 -0.877 21.109 1.00 76.69 493 SER A CA 1
ATOM 4017 C C . SER A 1 493 ? -11.391 -1.891 21.570 1.00 76.69 493 SER A C 1
ATOM 4019 O O . SER A 1 493 ? -12.381 -2.096 20.869 1.00 76.69 493 SER A O 1
ATOM 4021 N N . ALA A 1 494 ? -11.232 -2.497 22.753 1.00 78.31 494 ALA A N 1
ATOM 4022 C CA . ALA A 1 494 ? -12.198 -3.453 23.307 1.00 78.31 494 ALA A CA 1
ATOM 4023 C C . ALA A 1 494 ? -13.448 -2.766 23.885 1.00 78.31 494 ALA A C 1
ATOM 4025 O O . ALA A 1 494 ? -14.514 -3.379 23.948 1.00 78.31 494 ALA A O 1
ATOM 4026 N N . ASN A 1 495 ? -13.338 -1.488 24.261 1.00 80.12 495 ASN A N 1
ATOM 4027 C CA . ASN A 1 495 ? -14.451 -0.703 24.793 1.00 80.12 495 ASN A CA 1
ATOM 4028 C C . ASN A 1 495 ? -15.399 -0.199 23.696 1.00 80.12 495 ASN A C 1
ATOM 4030 O O . ASN A 1 495 ? -16.576 0.031 23.965 1.00 80.12 495 ASN A O 1
ATOM 4034 N N . VAL A 1 496 ? -14.924 -0.047 22.456 1.00 87.88 496 VAL A N 1
ATOM 4035 C CA . VAL A 1 496 ? -15.726 0.502 21.350 1.00 87.88 496 VAL A CA 1
ATOM 4036 C C . VAL A 1 496 ? -16.940 -0.372 20.989 1.00 87.88 496 VAL A C 1
ATOM 4038 O O . VAL A 1 496 ? -18.042 0.178 20.918 1.00 87.88 496 VAL A O 1
ATOM 4041 N N . PRO A 1 497 ? -16.818 -1.706 20.821 1.00 87.94 497 PRO A N 1
ATOM 4042 C CA . PRO A 1 497 ? -17.978 -2.571 20.604 1.00 87.94 497 PRO A CA 1
ATOM 4043 C C . PRO A 1 497 ? -18.995 -2.513 21.749 1.00 87.94 497 PRO A C 1
ATOM 4045 O O . PRO A 1 497 ? -20.194 -2.430 21.491 1.00 87.94 497 PRO A O 1
ATOM 4048 N N . GLN A 1 498 ? -18.528 -2.491 23.004 1.00 85.94 498 GLN A N 1
ATOM 4049 C CA . GLN A 1 498 ? -19.412 -2.373 24.166 1.00 85.94 498 GLN A CA 1
ATOM 4050 C C . GLN A 1 498 ? -20.145 -1.027 24.169 1.00 85.94 498 GLN A C 1
ATOM 4052 O O . GLN A 1 498 ? -21.358 -0.987 24.345 1.00 85.94 498 GLN A O 1
ATOM 4057 N N . ALA A 1 499 ? -19.441 0.072 23.893 1.00 89.94 499 ALA A N 1
ATOM 4058 C CA . ALA A 1 499 ? -20.045 1.395 23.802 1.00 89.94 499 ALA A CA 1
ATOM 4059 C C . ALA A 1 499 ? -21.077 1.488 22.661 1.00 89.94 499 ALA A C 1
ATOM 4061 O O . ALA A 1 499 ? -22.111 2.134 22.828 1.00 89.94 499 ALA A O 1
ATOM 4062 N N . MET A 1 500 ? -20.849 0.818 21.523 1.00 92.12 500 MET A N 1
ATOM 4063 C CA . MET A 1 500 ? -21.858 0.699 20.461 1.00 92.12 500 MET A CA 1
ATOM 4064 C C . MET A 1 500 ? -23.075 -0.116 20.914 1.00 92.12 500 MET A C 1
ATOM 4066 O O . MET A 1 500 ? -24.206 0.306 20.669 1.00 92.12 500 MET A O 1
ATOM 4070 N N . GLN A 1 501 ? -22.867 -1.247 21.597 1.00 91.81 501 GLN A N 1
ATOM 4071 C CA . GLN A 1 501 ? -23.963 -2.061 22.130 1.00 91.81 501 GLN A CA 1
ATOM 4072 C C . GLN A 1 501 ? -24.798 -1.268 23.145 1.00 91.81 501 GLN A C 1
ATOM 4074 O O . GLN A 1 501 ? -26.023 -1.286 23.071 1.00 91.81 501 GLN A O 1
ATOM 4079 N N . ASP A 1 502 ? -24.164 -0.484 24.018 1.00 91.75 502 ASP A N 1
ATOM 4080 C CA . ASP A 1 502 ? -24.849 0.366 24.999 1.00 91.75 502 ASP A CA 1
ATOM 4081 C C . ASP A 1 502 ? -25.730 1.446 24.348 1.00 91.75 502 ASP A C 1
ATOM 4083 O O . ASP A 1 502 ? -26.749 1.859 24.924 1.00 91.75 502 ASP A O 1
ATOM 4087 N N . VAL A 1 503 ? -25.331 1.941 23.170 1.00 95.25 503 VAL A N 1
ATOM 4088 C CA . VAL A 1 503 ? -26.144 2.845 22.345 1.00 95.25 503 VAL A CA 1
ATOM 4089 C C . VAL A 1 503 ? -27.305 2.068 21.724 1.00 95.25 503 VAL A C 1
ATOM 4091 O O . VAL A 1 503 ? -28.450 2.492 21.871 1.00 95.25 503 VAL A O 1
ATOM 4094 N N . ALA A 1 504 ? -27.042 0.920 21.095 1.00 95.38 504 ALA A N 1
ATOM 4095 C CA . ALA A 1 504 ? -28.060 0.082 20.456 1.00 95.38 504 ALA A CA 1
ATOM 4096 C C . ALA A 1 504 ? -29.147 -0.384 21.442 1.00 95.38 504 ALA A C 1
ATOM 4098 O O . ALA A 1 504 ? -30.342 -0.260 21.168 1.00 95.38 504 ALA A O 1
ATOM 4099 N N . ASP A 1 505 ? -28.750 -0.833 22.631 1.00 94.00 505 ASP A N 1
ATOM 4100 C CA . ASP A 1 505 ? -29.663 -1.250 23.693 1.00 94.00 505 ASP A CA 1
ATOM 4101 C C . ASP A 1 505 ? -30.535 -0.086 24.172 1.00 94.00 505 ASP A C 1
ATOM 4103 O O . ASP A 1 505 ? -31.722 -0.262 24.461 1.00 94.00 505 ASP A O 1
ATOM 4107 N N . GLN A 1 506 ? -29.975 1.128 24.233 1.00 96.06 506 GLN A N 1
ATOM 4108 C CA . GLN A 1 506 ? -30.753 2.312 24.582 1.00 96.06 506 GLN A CA 1
ATOM 4109 C C . GLN A 1 506 ? -31.724 2.716 23.467 1.00 96.06 506 GLN A C 1
ATOM 4111 O O . GLN A 1 506 ? -32.843 3.123 23.764 1.00 96.06 506 GLN A O 1
ATOM 4116 N N . ILE A 1 507 ? -31.342 2.568 22.196 1.00 96.31 507 ILE A N 1
ATOM 4117 C CA . ILE A 1 507 ? -32.236 2.818 21.056 1.00 96.31 507 ILE A CA 1
ATOM 4118 C C . ILE A 1 507 ? -33.473 1.916 21.135 1.00 96.31 507 ILE A C 1
ATOM 4120 O O . ILE A 1 507 ? -34.600 2.396 20.992 1.00 96.31 507 ILE A O 1
ATOM 4124 N N . VAL A 1 508 ? -33.275 0.626 21.427 1.00 95.12 508 VAL A N 1
ATOM 4125 C CA . VAL A 1 508 ? -34.378 -0.332 21.593 1.00 95.12 508 VAL A CA 1
ATOM 4126 C C . VAL A 1 508 ? -35.303 0.079 22.740 1.00 95.12 508 VAL A C 1
ATOM 4128 O O . VAL A 1 508 ? -36.519 -0.014 22.585 1.00 95.12 508 VAL A O 1
ATOM 4131 N N . LYS A 1 509 ? -34.758 0.578 23.857 1.00 95.31 509 LYS A N 1
ATOM 4132 C CA . LYS A 1 509 ? -35.555 1.081 24.991 1.00 95.31 509 LYS A CA 1
ATOM 4133 C C . LYS A 1 509 ? -36.353 2.341 24.648 1.00 95.31 509 LYS A C 1
ATOM 4135 O O . LYS A 1 509 ? -37.478 2.481 25.116 1.00 95.31 509 LYS A O 1
ATOM 4140 N N . ASP A 1 510 ? -35.786 3.239 23.845 1.00 96.31 510 ASP A N 1
ATOM 4141 C CA . ASP A 1 510 ? -36.378 4.556 23.597 1.00 96.31 510 ASP A CA 1
ATOM 4142 C C . ASP A 1 510 ? -37.436 4.545 22.484 1.00 96.31 510 ASP A C 1
ATOM 4144 O O . ASP A 1 510 ? -38.440 5.250 22.589 1.00 96.31 510 ASP A O 1
ATOM 4148 N N . ILE A 1 511 ? -37.225 3.787 21.400 1.00 95.38 511 ILE A N 1
ATOM 4149 C CA . ILE A 1 511 ? -38.137 3.789 20.236 1.00 95.38 511 ILE A CA 1
ATOM 4150 C C . ILE A 1 511 ? -38.524 2.402 19.720 1.00 95.38 511 ILE A C 1
ATOM 4152 O O . ILE A 1 511 ? -39.369 2.316 18.829 1.00 95.38 511 ILE A O 1
ATOM 4156 N N . GLY A 1 512 ? -37.960 1.334 20.285 1.00 94.06 512 GLY A N 1
ATOM 4157 C CA . GLY A 1 512 ? -38.209 -0.040 19.859 1.00 94.06 512 GLY A CA 1
ATOM 4158 C C . GLY A 1 512 ? -37.359 -0.467 18.660 1.00 94.06 512 GLY A C 1
ATOM 4159 O O . GLY A 1 512 ? -37.063 0.320 17.759 1.00 94.06 512 GLY A O 1
ATOM 4160 N N . LYS A 1 513 ? -36.993 -1.756 18.639 1.00 94.25 513 LYS A N 1
ATOM 4161 C CA . LYS A 1 513 ? -36.199 -2.374 17.564 1.00 94.25 513 LYS A CA 1
ATOM 4162 C C . LYS A 1 513 ? -36.862 -2.205 16.197 1.00 94.25 513 LYS A C 1
ATOM 4164 O O . LYS A 1 513 ? -36.238 -1.684 15.285 1.00 94.25 513 LYS A O 1
ATOM 4169 N N . GLU A 1 514 ? -38.125 -2.613 16.070 1.00 93.94 514 GLU A N 1
ATOM 4170 C CA . GLU A 1 514 ? -38.845 -2.629 14.787 1.00 93.94 514 GLU A CA 1
ATOM 4171 C C . GLU A 1 514 ? -38.897 -1.244 14.142 1.00 93.94 514 GLU A C 1
ATOM 4173 O O . GLU A 1 514 ? -38.585 -1.090 12.962 1.00 93.94 514 GLU A O 1
ATOM 4178 N N . LYS A 1 515 ? -39.211 -0.218 14.941 1.00 94.50 515 LYS A N 1
ATOM 4179 C CA . LYS A 1 515 ? -39.261 1.163 14.467 1.00 94.50 515 LYS A CA 1
ATOM 4180 C C . LYS A 1 515 ? -37.890 1.632 13.997 1.00 94.50 515 LYS A C 1
ATOM 4182 O O . LYS A 1 515 ? -37.796 2.156 12.895 1.00 94.50 515 LYS A O 1
ATOM 4187 N N . PHE A 1 516 ? -36.838 1.426 14.788 1.00 96.06 516 PHE A N 1
ATOM 4188 C CA . PHE A 1 516 ? -35.493 1.860 14.408 1.00 96.06 516 PHE A CA 1
ATOM 4189 C C . PHE A 1 516 ? -34.952 1.124 13.175 1.00 96.06 516 PHE A C 1
ATOM 4191 O O . PHE A 1 516 ? -34.376 1.752 12.290 1.00 96.06 516 PHE A O 1
ATOM 4198 N N . SER A 1 517 ? -35.184 -0.187 13.078 1.00 93.81 517 SER A N 1
ATOM 4199 C CA . SER A 1 517 ? -34.800 -0.992 11.913 1.00 93.81 517 SER A CA 1
ATOM 4200 C C . SER A 1 517 ? -35.585 -0.629 10.646 1.00 93.81 517 SER A C 1
ATOM 4202 O O . SER A 1 517 ? -35.102 -0.894 9.552 1.00 93.81 517 SER A O 1
ATOM 4204 N N . SER A 1 518 ? -36.777 -0.032 10.772 1.00 94.75 518 SER A N 1
ATOM 4205 C CA . SER A 1 518 ? -37.578 0.427 9.625 1.00 94.75 518 SER A CA 1
ATOM 4206 C C . SER A 1 518 ? -37.167 1.798 9.075 1.00 94.75 518 SER A C 1
ATOM 4208 O O . SER A 1 518 ? -37.569 2.149 7.966 1.00 94.75 518 SER A O 1
ATOM 4210 N N . LEU A 1 519 ? -36.400 2.585 9.838 1.00 95.94 519 LEU A N 1
ATOM 4211 C CA . LEU A 1 519 ? -35.919 3.891 9.389 1.00 95.94 519 LEU A CA 1
ATOM 4212 C C . LEU A 1 519 ? -34.847 3.723 8.307 1.00 95.94 519 LEU A C 1
ATOM 4214 O O . LEU A 1 519 ? -34.002 2.829 8.387 1.00 95.94 519 LEU A O 1
ATOM 4218 N N . SER A 1 520 ? -34.848 4.635 7.333 1.00 95.94 520 SER A N 1
ATOM 4219 C CA . SER A 1 520 ? -33.705 4.802 6.434 1.00 95.94 520 SER A CA 1
ATOM 4220 C C . SER A 1 520 ? -32.455 5.193 7.235 1.00 95.94 520 SER A C 1
ATOM 4222 O O . SER A 1 520 ? -32.567 5.740 8.336 1.00 95.94 520 SER A O 1
ATOM 4224 N N . GLU A 1 521 ? -31.261 4.936 6.692 1.00 94.44 521 GLU A N 1
ATOM 4225 C CA . GLU A 1 521 ? -29.998 5.329 7.339 1.00 94.44 521 GLU A CA 1
ATOM 4226 C C . GLU A 1 521 ? -29.980 6.847 7.627 1.00 94.44 521 GLU A C 1
ATOM 4228 O O . GLU A 1 521 ? -29.590 7.263 8.716 1.00 94.44 521 GLU A O 1
ATOM 4233 N N . GLU A 1 522 ? -30.508 7.663 6.706 1.00 95.56 522 GLU A N 1
ATOM 4234 C CA . GLU A 1 522 ? -30.621 9.121 6.848 1.00 95.56 522 GLU A CA 1
ATOM 4235 C C . GLU A 1 522 ? -31.621 9.555 7.929 1.00 95.56 522 GLU A C 1
ATOM 4237 O O . GLU A 1 522 ? -31.329 10.451 8.725 1.00 95.56 522 GLU A O 1
ATOM 4242 N N . ASP A 1 523 ? -32.798 8.928 7.998 1.00 96.88 523 ASP A N 1
ATOM 4243 C CA . ASP A 1 523 ? -33.799 9.269 9.015 1.00 96.88 523 ASP A CA 1
ATOM 4244 C C . ASP A 1 523 ? -33.361 8.818 10.412 1.00 96.88 523 ASP A C 1
ATOM 4246 O O . ASP A 1 523 ? -33.580 9.531 11.398 1.00 96.88 523 ASP A O 1
ATOM 4250 N N . ALA A 1 524 ? -32.723 7.649 10.505 1.00 96.88 524 ALA A N 1
ATOM 4251 C CA . ALA A 1 524 ? -32.152 7.127 11.740 1.00 96.88 524 ALA A CA 1
ATOM 4252 C C . ALA A 1 524 ? -31.009 8.015 12.243 1.00 96.88 524 ALA A C 1
ATOM 4254 O O . ALA A 1 524 ? -30.995 8.377 13.423 1.00 96.88 524 ALA A O 1
ATOM 4255 N N . GLU A 1 525 ? -30.095 8.420 11.356 1.00 96.25 525 GLU A N 1
ATOM 4256 C CA . GLU A 1 525 ? -29.040 9.385 11.663 1.00 96.25 525 GLU A CA 1
ATOM 4257 C C . GLU A 1 525 ? -29.636 10.696 12.175 1.00 96.25 525 GLU A C 1
ATOM 4259 O O . GLU A 1 525 ? -29.303 11.147 13.274 1.00 96.25 525 GLU A O 1
ATOM 4264 N N . LYS A 1 526 ? -30.558 11.292 11.410 1.00 96.75 526 LYS A N 1
ATOM 4265 C CA . LYS A 1 526 ? -31.202 12.554 11.773 1.00 96.75 526 LYS A CA 1
ATOM 4266 C C . LYS A 1 526 ? -31.860 12.453 13.143 1.00 96.75 526 LYS A C 1
ATOM 4268 O O . LYS A 1 526 ? -31.669 13.334 13.981 1.00 96.75 526 LYS A O 1
ATOM 4273 N N . TRP A 1 527 ? -32.588 11.367 13.402 1.00 97.25 527 TRP A N 1
ATOM 4274 C CA . TRP A 1 527 ? -33.204 11.129 14.702 1.00 97.25 527 TRP A CA 1
ATOM 4275 C C . TRP A 1 527 ? -32.159 11.038 15.821 1.00 97.25 527 TRP A C 1
ATOM 4277 O O . TRP A 1 527 ? -32.303 11.731 16.825 1.00 97.25 527 TRP A O 1
ATOM 4287 N N . LEU A 1 528 ? -31.086 10.261 15.655 1.00 97.12 528 LEU A N 1
ATOM 4288 C CA . LEU A 1 528 ? -30.018 10.142 16.658 1.00 97.12 528 LEU A CA 1
ATOM 4289 C C . LEU A 1 528 ? -29.313 11.482 16.925 1.00 97.12 528 LEU A C 1
ATOM 4291 O O . LEU A 1 528 ? -28.998 11.807 18.073 1.00 97.12 528 LEU A O 1
ATOM 4295 N N . GLN A 1 529 ? -29.123 12.299 15.890 1.00 95.88 529 GLN A N 1
ATOM 4296 C CA . GLN A 1 529 ? -28.493 13.613 16.005 1.00 95.88 529 GLN A CA 1
ATOM 4297 C C . GLN A 1 529 ? -29.398 14.639 16.700 1.00 95.88 529 GLN A C 1
ATOM 4299 O O . GLN A 1 529 ? -28.915 15.399 17.538 1.00 95.88 529 GLN A O 1
ATOM 4304 N N . THR A 1 530 ? -30.706 14.657 16.419 1.00 96.25 530 THR A N 1
ATOM 4305 C CA . THR A 1 530 ? -31.604 15.723 16.910 1.00 96.25 530 THR A CA 1
ATOM 4306 C C . THR A 1 530 ? -32.460 15.339 18.112 1.00 96.25 530 THR A C 1
ATOM 4308 O O . THR A 1 530 ? -32.999 16.216 18.783 1.00 96.25 530 THR A O 1
ATOM 4311 N N . SER A 1 531 ? -32.632 14.046 18.389 1.00 95.25 531 SER A N 1
ATOM 4312 C CA . SER A 1 531 ? -33.530 13.589 19.449 1.00 95.25 531 SER A CA 1
ATOM 4313 C C . SER A 1 531 ? -33.014 13.958 20.844 1.00 95.25 531 SER A C 1
ATOM 4315 O O . SER A 1 531 ? -31.811 13.901 21.137 1.00 95.25 531 SER A O 1
ATOM 4317 N N . THR A 1 532 ? -33.955 14.309 21.720 1.00 96.19 532 THR A N 1
ATOM 4318 C CA . THR A 1 532 ? -33.741 14.548 23.156 1.00 96.19 532 THR A CA 1
ATOM 4319 C C . THR A 1 532 ? -33.762 13.255 23.976 1.00 96.19 532 THR A C 1
ATOM 4321 O O . THR A 1 532 ? -33.592 13.302 25.193 1.00 96.19 532 THR A O 1
ATOM 4324 N N . SER A 1 533 ? -33.955 12.107 23.318 1.00 97.06 533 SER A N 1
ATOM 4325 C CA . SER A 1 533 ? -33.903 10.777 23.922 1.00 97.06 533 SER A CA 1
ATOM 4326 C C . SER A 1 533 ? -32.524 10.466 24.518 1.00 97.06 533 SER A C 1
ATOM 4328 O O . SER A 1 533 ? -31.505 11.057 24.135 1.00 97.06 533 SER A O 1
ATOM 4330 N N . LEU A 1 534 ? -32.471 9.508 25.449 1.00 97.44 534 LEU A N 1
ATOM 4331 C CA . LEU A 1 534 ? -31.204 9.080 26.039 1.00 97.44 534 LEU A CA 1
ATOM 4332 C C . LEU A 1 534 ? -30.321 8.397 24.986 1.00 97.44 534 LEU A C 1
ATOM 4334 O O . LEU A 1 534 ? -29.105 8.576 25.003 1.00 97.44 534 LEU A O 1
ATOM 4338 N N . ALA A 1 535 ? -30.922 7.680 24.037 1.00 96.69 535 ALA A N 1
ATOM 4339 C CA . ALA A 1 535 ? -30.251 7.110 22.877 1.00 96.69 535 ALA A CA 1
ATOM 4340 C C . ALA A 1 535 ? -29.576 8.187 22.017 1.00 96.69 535 ALA A C 1
ATOM 4342 O O . ALA A 1 535 ? -28.394 8.058 21.704 1.00 96.69 535 ALA A O 1
ATOM 4343 N N . GLY A 1 536 ? -30.286 9.278 21.700 1.00 97.00 536 GLY A N 1
ATOM 4344 C CA . GLY A 1 536 ? -29.719 10.401 20.949 1.00 97.00 536 GLY A CA 1
ATOM 4345 C C . GLY A 1 536 ? -28.564 11.068 21.700 1.00 97.00 536 GLY A C 1
ATOM 4346 O O . GLY A 1 536 ? -27.505 11.331 21.129 1.00 97.00 536 GLY A O 1
ATOM 4347 N N . TYR A 1 537 ? -28.709 11.271 23.015 1.00 97.81 537 TYR A N 1
ATOM 4348 C CA . TYR A 1 537 ? -27.614 11.766 23.853 1.00 97.81 537 TYR A CA 1
ATOM 4349 C C . TYR A 1 537 ? -26.396 10.829 23.834 1.00 97.81 537 TYR A C 1
ATOM 4351 O O . TYR A 1 537 ? -25.284 11.289 23.569 1.00 97.81 537 TYR A O 1
ATOM 4359 N N . LYS A 1 538 ? -26.589 9.525 24.076 1.00 97.19 538 LYS A N 1
ATOM 4360 C CA . LYS A 1 538 ? -25.506 8.530 24.086 1.00 97.19 538 LYS A CA 1
ATOM 4361 C C . LYS A 1 538 ? -24.806 8.431 22.734 1.00 97.19 538 LYS A C 1
ATOM 4363 O O . LYS A 1 538 ? -23.582 8.391 22.704 1.00 97.19 538 LYS A O 1
ATOM 4368 N N . PHE A 1 539 ? -25.553 8.455 21.632 1.00 97.44 539 PHE A N 1
ATOM 4369 C CA . PHE A 1 539 ? -24.987 8.461 20.285 1.00 97.44 539 PHE A CA 1
ATOM 4370 C C . PHE A 1 539 ? -24.089 9.682 20.050 1.00 97.44 539 PHE A C 1
ATOM 4372 O O . PHE A 1 539 ? -22.954 9.536 19.605 1.00 97.44 539 PHE A O 1
ATOM 4379 N N . ARG A 1 540 ? -24.537 10.887 20.425 1.00 97.06 540 ARG A N 1
ATOM 4380 C CA . ARG A 1 540 ? -23.705 12.097 20.304 1.00 97.06 540 ARG A CA 1
ATOM 4381 C C . ARG A 1 540 ? -22.459 12.045 21.190 1.00 97.06 540 ARG A C 1
ATOM 4383 O O . ARG A 1 540 ? -21.404 12.515 20.771 1.00 97.06 540 ARG A O 1
ATOM 4390 N N . GLN A 1 541 ? -22.542 11.454 22.386 1.00 96.62 541 GLN A N 1
ATOM 4391 C CA . GLN A 1 541 ? -21.355 11.212 23.220 1.00 96.62 541 GLN A CA 1
ATOM 4392 C C . GLN A 1 541 ? -20.410 10.183 22.589 1.00 96.62 541 GLN A C 1
ATOM 4394 O O . GLN A 1 541 ? -19.196 10.381 22.617 1.00 96.62 541 GLN A O 1
ATOM 4399 N N . PHE A 1 542 ? -20.953 9.127 21.976 1.00 95.75 542 PHE A N 1
ATOM 4400 C CA . PHE A 1 542 ? -20.171 8.143 21.235 1.00 95.75 542 PHE A CA 1
ATOM 4401 C C . PHE A 1 542 ? -19.427 8.802 20.072 1.00 95.75 542 PHE A C 1
ATOM 4403 O O . PHE A 1 542 ? -18.214 8.665 19.991 1.00 95.75 542 PHE A O 1
ATOM 4410 N N . ILE A 1 543 ? -20.105 9.588 19.229 1.00 95.94 543 ILE A N 1
ATOM 4411 C CA . ILE A 1 543 ? -19.463 10.335 18.136 1.00 95.94 543 ILE A CA 1
ATOM 4412 C C . ILE A 1 543 ? -18.421 11.319 18.675 1.00 95.94 543 ILE A C 1
ATOM 4414 O O . ILE A 1 543 ? -17.324 11.410 18.135 1.00 95.94 543 ILE A O 1
ATOM 4418 N N . LYS A 1 544 ? -18.701 12.022 19.776 1.00 93.62 544 LYS A N 1
ATOM 4419 C CA . LYS A 1 544 ? -17.717 12.928 20.381 1.00 93.62 544 LYS A CA 1
ATOM 4420 C C . LYS A 1 544 ? -16.446 12.194 20.821 1.00 93.62 544 LYS A C 1
ATOM 4422 O O . LYS A 1 544 ? -15.356 12.742 20.684 1.00 93.62 544 LYS A O 1
ATOM 4427 N N . ARG A 1 545 ? -16.576 10.983 21.369 1.00 90.69 545 ARG A N 1
ATOM 4428 C CA . ARG A 1 545 ? -15.437 10.206 21.875 1.00 90.69 545 ARG A CA 1
ATOM 4429 C C . ARG A 1 545 ? -14.728 9.399 20.787 1.00 90.69 545 ARG A C 1
ATOM 4431 O O . ARG A 1 545 ? -13.507 9.380 20.773 1.00 90.69 545 ARG A O 1
ATOM 4438 N N . HIS A 1 546 ? -15.472 8.751 19.898 1.00 92.75 546 HIS A N 1
ATOM 4439 C CA . HIS A 1 546 ? -14.983 7.752 18.942 1.00 92.75 546 HIS A CA 1
ATOM 4440 C C . HIS A 1 546 ? -15.235 8.129 17.479 1.00 92.75 546 HIS A C 1
ATOM 4442 O O . HIS A 1 546 ? -14.897 7.364 16.587 1.00 92.75 546 HIS A O 1
ATOM 4448 N N . GLY A 1 547 ? -15.805 9.300 17.198 1.00 93.50 547 GLY A N 1
ATOM 4449 C CA . GLY A 1 547 ? -16.122 9.732 15.836 1.00 93.50 547 GLY A CA 1
ATOM 4450 C C . GLY A 1 547 ? -14.900 9.895 14.935 1.00 93.50 547 GLY A C 1
ATOM 4451 O O . GLY A 1 547 ? -15.045 9.824 13.728 1.00 93.50 547 GLY A O 1
ATOM 4452 N N . HIS A 1 548 ? -13.698 10.056 15.489 1.00 90.44 548 HIS A N 1
ATOM 4453 C CA . HIS A 1 548 ? -12.453 10.087 14.713 1.00 90.44 548 HIS A CA 1
ATOM 4454 C C . HIS A 1 548 ? -12.049 8.710 14.148 1.00 90.44 548 HIS A C 1
ATOM 4456 O O . HIS A 1 548 ? -11.149 8.636 13.320 1.00 90.44 548 HIS A O 1
ATOM 4462 N N . ARG A 1 549 ? -12.698 7.622 14.584 1.00 91.62 549 ARG A N 1
ATOM 4463 C CA . ARG A 1 549 ? -12.395 6.245 14.173 1.00 91.62 549 ARG A CA 1
ATOM 4464 C C . ARG A 1 549 ? -13.126 5.840 12.891 1.00 91.62 549 ARG A C 1
ATOM 4466 O O . ARG A 1 549 ? -14.131 6.448 12.511 1.00 91.62 549 ARG A O 1
ATOM 4473 N N . CYS A 1 550 ? -12.613 4.806 12.227 1.00 89.69 550 CYS A N 1
ATOM 4474 C CA . CYS A 1 550 ? -13.188 4.188 11.026 1.00 89.69 550 CYS A CA 1
ATOM 4475 C C . CYS A 1 550 ? -12.509 2.854 10.690 1.00 89.69 550 CYS A C 1
ATOM 4477 O O . CYS A 1 550 ? -11.620 2.388 11.387 1.00 89.69 550 CYS A O 1
ATOM 4479 N N . LEU A 1 551 ? -12.912 2.217 9.592 1.00 84.25 551 LEU A N 1
ATOM 4480 C CA . LEU A 1 551 ? -12.078 1.184 8.983 1.00 84.25 551 LEU A CA 1
ATOM 4481 C C . LEU A 1 551 ? -10.872 1.860 8.305 1.00 84.25 551 LEU A C 1
ATOM 4483 O O . LEU A 1 551 ? -11.074 2.843 7.600 1.00 84.25 551 LEU A O 1
ATOM 4487 N N . ARG A 1 552 ? -9.658 1.307 8.465 1.00 87.19 552 ARG A N 1
ATOM 4488 C CA . ARG A 1 552 ? -8.388 1.874 7.944 1.00 87.19 552 ARG A CA 1
ATOM 4489 C C . ARG A 1 552 ? -8.021 3.226 8.570 1.00 87.19 552 ARG A C 1
ATOM 4491 O O . ARG A 1 552 ? -7.754 4.192 7.860 1.00 87.19 552 ARG A O 1
ATOM 4498 N N . GLU A 1 553 ? -7.991 3.278 9.900 1.00 88.00 553 GLU A N 1
ATOM 4499 C CA . GLU A 1 553 ? -7.813 4.509 10.698 1.00 88.00 553 GLU A CA 1
ATOM 4500 C C . GLU A 1 553 ? -6.527 5.284 10.387 1.00 88.00 553 GLU A C 1
ATOM 4502 O O . GLU A 1 553 ? -6.486 6.496 10.563 1.00 88.00 553 GLU A O 1
ATOM 4507 N N . PHE A 1 554 ? -5.488 4.600 9.905 1.00 88.81 554 PHE A N 1
ATOM 4508 C CA . PHE A 1 554 ? -4.194 5.216 9.603 1.00 88.81 554 PHE A CA 1
ATOM 4509 C C . PHE A 1 554 ? -4.135 5.847 8.204 1.00 88.81 554 PHE A C 1
ATOM 4511 O O . PHE A 1 554 ? -3.254 6.665 7.940 1.00 88.81 554 PHE A O 1
ATOM 4518 N N . ASP A 1 555 ? -5.056 5.500 7.299 1.00 91.56 555 ASP A N 1
ATOM 4519 C CA . ASP A 1 555 ? -5.151 6.180 6.009 1.00 91.56 555 ASP A CA 1
ATOM 4520 C C . ASP A 1 555 ? -5.953 7.471 6.183 1.00 91.56 555 ASP A C 1
ATOM 4522 O O . ASP A 1 555 ? -7.161 7.451 6.407 1.00 91.56 555 ASP A O 1
ATOM 4526 N N . VAL A 1 556 ? -5.284 8.614 6.035 1.00 88.62 556 VAL A N 1
ATOM 4527 C CA . VAL A 1 556 ? -5.891 9.948 6.182 1.00 88.62 556 VAL A CA 1
ATOM 4528 C C . VAL A 1 556 ? -7.012 10.233 5.173 1.00 88.62 556 VAL A C 1
ATOM 4530 O O . VAL A 1 556 ? -7.744 11.208 5.328 1.00 88.62 556 VAL A O 1
ATOM 4533 N N . LYS A 1 557 ? -7.158 9.405 4.129 1.00 91.19 557 LYS A N 1
ATOM 4534 C CA . LYS A 1 557 ? -8.279 9.468 3.181 1.00 91.19 557 LYS A CA 1
ATOM 4535 C C . LYS A 1 557 ? -9.545 8.769 3.702 1.00 91.19 557 LYS A C 1
ATOM 4537 O O . LYS A 1 557 ? -10.618 8.957 3.124 1.00 91.19 557 LYS A O 1
ATOM 4542 N N . SER A 1 558 ? -9.442 7.953 4.749 1.00 92.06 558 SER A N 1
ATOM 4543 C CA . SER A 1 558 ? -10.567 7.204 5.308 1.00 92.06 558 SER A CA 1
ATOM 4544 C C . SER A 1 558 ? -11.640 8.130 5.879 1.00 92.06 558 SER A C 1
ATOM 4546 O O . SER A 1 558 ? -11.357 9.137 6.527 1.00 92.06 558 SER A O 1
ATOM 4548 N N . ILE A 1 559 ? -12.903 7.777 5.637 1.00 92.94 559 ILE A N 1
ATOM 4549 C CA . ILE A 1 559 ? -14.051 8.542 6.129 1.00 92.94 559 ILE A CA 1
ATOM 4550 C C . ILE A 1 559 ? -14.369 8.077 7.550 1.00 92.94 559 ILE A C 1
ATOM 4552 O O . ILE A 1 559 ? -14.725 6.918 7.773 1.00 92.94 559 ILE A O 1
ATOM 4556 N N . THR A 1 560 ? -14.237 8.994 8.505 1.00 94.94 560 THR A N 1
ATOM 4557 C CA . THR A 1 560 ? -14.472 8.734 9.930 1.00 94.94 560 THR A CA 1
ATOM 4558 C C . THR A 1 560 ? -15.961 8.710 10.278 1.00 94.94 560 THR A C 1
ATOM 4560 O O . THR A 1 560 ? -16.770 9.346 9.599 1.00 94.94 560 THR A O 1
ATOM 4563 N N . TRP A 1 561 ? -16.348 8.030 11.364 1.00 94.88 561 TRP A N 1
ATOM 4564 C CA . TRP A 1 561 ? -17.749 8.006 11.825 1.00 94.88 561 TRP A CA 1
ATOM 4565 C C . TRP A 1 561 ? -18.302 9.394 12.175 1.00 94.88 561 TRP A C 1
ATOM 4567 O O . TRP A 1 561 ? -19.508 9.608 12.142 1.00 94.88 561 TRP A O 1
ATOM 4577 N N . GLY A 1 562 ? -17.435 10.335 12.540 1.00 94.88 562 GLY A N 1
ATOM 4578 C CA . GLY A 1 562 ? -17.791 11.723 12.806 1.00 94.88 562 GLY A CA 1
ATOM 4579 C C . GLY A 1 562 ? -18.001 12.543 11.534 1.00 94.88 562 GLY A C 1
ATOM 4580 O O . GLY A 1 562 ? -18.747 13.517 11.578 1.00 94.88 562 GLY A O 1
ATOM 4581 N N . MET A 1 563 ? -17.370 12.158 10.419 1.00 94.94 563 MET A N 1
ATOM 4582 C CA . MET A 1 563 ? -17.578 12.779 9.104 1.00 94.94 563 MET A CA 1
ATOM 4583 C C . MET A 1 563 ? -18.819 12.222 8.406 1.00 94.94 563 MET A C 1
ATOM 4585 O O . MET A 1 563 ? -19.604 12.996 7.866 1.00 94.94 563 MET A O 1
ATOM 4589 N N . ASP A 1 564 ? -18.990 10.898 8.428 1.00 95.19 564 ASP A N 1
ATOM 4590 C CA . ASP A 1 564 ? -20.165 10.203 7.900 1.00 95.19 564 ASP A CA 1
ATOM 4591 C C . ASP A 1 564 ? -20.562 9.045 8.840 1.00 95.19 564 ASP A C 1
ATOM 4593 O O . ASP A 1 564 ? -19.922 7.985 8.852 1.00 95.19 564 ASP A O 1
ATOM 4597 N N . PRO A 1 565 ? -21.618 9.219 9.653 1.00 94.50 565 PRO A N 1
ATOM 4598 C CA . PRO A 1 565 ? -22.047 8.208 10.607 1.00 94.50 565 PRO A CA 1
ATOM 4599 C C . PRO A 1 565 ? -22.913 7.104 9.985 1.00 94.50 565 PRO A C 1
ATOM 4601 O O . PRO A 1 565 ? -23.315 6.204 10.724 1.00 94.50 565 PRO A O 1
ATOM 4604 N N . LYS A 1 566 ? -23.224 7.109 8.679 1.00 92.19 566 LYS A N 1
ATOM 4605 C CA . LYS A 1 566 ? -24.172 6.145 8.080 1.00 92.19 566 LYS A CA 1
ATOM 4606 C C . LYS A 1 566 ? -23.786 4.689 8.328 1.00 92.19 566 LYS A C 1
ATOM 4608 O O . LYS A 1 566 ? -24.619 3.880 8.739 1.00 92.19 566 LYS A O 1
ATOM 4613 N N . LEU A 1 567 ? -22.500 4.360 8.175 1.00 91.31 567 LEU A N 1
ATOM 4614 C CA . LEU A 1 567 ? -21.992 3.018 8.483 1.00 91.31 567 LEU A CA 1
ATOM 4615 C C . LEU A 1 567 ? -22.199 2.650 9.958 1.00 91.31 567 LEU A C 1
ATOM 4617 O O . LEU A 1 567 ? -22.590 1.524 10.258 1.00 91.31 567 LEU A O 1
ATOM 4621 N N . LEU A 1 568 ? -21.985 3.594 10.878 1.00 94.12 568 LEU A N 1
ATOM 4622 C CA . LEU A 1 568 ? -22.239 3.384 12.303 1.00 94.12 568 LEU A CA 1
ATOM 4623 C C . LEU A 1 568 ? -23.735 3.184 12.578 1.00 94.12 568 LEU A C 1
ATOM 4625 O O . LEU A 1 568 ? -24.099 2.281 13.324 1.00 94.12 568 LEU A O 1
ATOM 4629 N N . VAL A 1 569 ? -24.611 3.977 11.958 1.00 95.69 569 VAL A N 1
ATOM 4630 C CA . VAL A 1 569 ? -26.071 3.839 12.092 1.00 95.69 569 VAL A CA 1
ATOM 4631 C C . VAL A 1 569 ? -26.527 2.454 11.647 1.00 95.69 569 VAL A C 1
ATOM 4633 O O . VAL A 1 569 ? -27.256 1.783 12.377 1.00 95.69 569 VAL A O 1
ATOM 4636 N N . LYS A 1 570 ? -26.027 1.980 10.505 1.00 94.19 570 LYS A N 1
ATOM 4637 C CA . LYS A 1 570 ? -26.300 0.631 10.007 1.00 94.19 570 LYS A CA 1
ATOM 4638 C C . LYS A 1 570 ? -25.835 -0.457 10.976 1.00 94.19 570 LYS A C 1
ATOM 4640 O O . LYS A 1 570 ? -26.552 -1.429 11.215 1.00 94.19 570 LYS A O 1
ATOM 4645 N N . LEU A 1 571 ? -24.653 -0.295 11.574 1.00 93.44 571 LEU A N 1
ATOM 4646 C CA . LEU A 1 571 ? -24.164 -1.208 12.612 1.00 93.44 571 LEU A CA 1
ATOM 4647 C C . LEU A 1 571 ? -25.086 -1.205 13.837 1.00 93.44 571 LEU A C 1
ATOM 4649 O O . LEU A 1 571 ? -25.450 -2.273 14.322 1.00 93.44 571 LEU A O 1
ATOM 4653 N N . LEU A 1 572 ? -25.531 -0.035 14.296 1.00 95.12 572 LEU A N 1
ATOM 4654 C CA . LEU A 1 572 ? -26.473 0.079 15.412 1.00 95.12 572 LEU A CA 1
ATOM 4655 C C . LEU A 1 572 ? -27.826 -0.573 15.097 1.00 95.12 572 LEU A C 1
ATOM 4657 O O . LEU A 1 572 ? -28.406 -1.206 15.976 1.00 95.12 572 LEU A O 1
ATOM 4661 N N . GLN A 1 573 ? -28.322 -0.468 13.859 1.00 94.62 573 GLN A N 1
ATOM 4662 C CA . GLN A 1 573 ? -29.552 -1.145 13.427 1.00 94.62 573 GLN A CA 1
ATOM 4663 C C . GLN A 1 573 ? -29.413 -2.670 13.483 1.00 94.62 573 GLN A C 1
ATOM 4665 O O . GLN A 1 573 ? -30.356 -3.351 13.884 1.00 94.62 573 GLN A O 1
ATOM 4670 N N . ASN A 1 574 ? -28.235 -3.197 13.139 1.00 92.31 574 ASN A N 1
ATOM 4671 C CA . ASN A 1 574 ? -27.938 -4.626 13.238 1.00 92.31 574 ASN A CA 1
ATOM 4672 C C . ASN A 1 574 ? -27.782 -5.094 14.694 1.00 92.31 574 ASN A C 1
ATOM 4674 O O . ASN A 1 574 ? -28.234 -6.185 15.033 1.00 92.31 574 ASN A O 1
ATOM 4678 N N . LEU A 1 575 ? -27.166 -4.275 15.554 1.00 91.62 575 LEU A N 1
ATOM 4679 C CA . LEU A 1 575 ? -26.973 -4.568 16.982 1.00 91.62 575 LEU A CA 1
ATOM 4680 C C . LEU A 1 575 ? -28.258 -4.408 17.813 1.00 91.62 575 LEU A C 1
ATOM 4682 O O . LEU A 1 575 ? -28.355 -4.905 18.940 1.00 91.62 575 LEU A O 1
ATOM 4686 N N . ALA A 1 576 ? -29.260 -3.700 17.286 1.00 88.56 576 ALA A N 1
ATOM 4687 C CA . ALA A 1 576 ? -30.520 -3.471 17.973 1.00 88.56 576 ALA A CA 1
ATOM 4688 C C . ALA A 1 576 ? -31.234 -4.805 18.270 1.00 88.56 576 ALA A C 1
ATOM 4690 O O . ALA A 1 576 ? -31.783 -5.481 17.395 1.00 88.56 576 ALA A O 1
ATOM 4691 N N . GLY A 1 577 ? -31.259 -5.178 19.550 1.00 77.44 577 GLY A N 1
ATOM 4692 C CA . GLY A 1 577 ? -31.923 -6.388 20.033 1.00 77.44 577 GLY A CA 1
ATOM 4693 C C . GLY A 1 577 ? -31.110 -7.674 19.869 1.00 77.44 577 GLY A C 1
ATOM 4694 O O . GLY A 1 577 ? -31.709 -8.747 19.852 1.00 77.44 577 GLY A O 1
ATOM 4695 N N . THR A 1 578 ? -29.781 -7.584 19.748 1.00 82.00 578 THR A N 1
ATOM 4696 C CA . THR A 1 578 ? -28.857 -8.736 19.782 1.00 82.00 578 THR A CA 1
ATOM 4697 C C . THR A 1 578 ? -28.149 -8.909 21.129 1.00 82.00 578 THR A C 1
ATOM 4699 O O . THR A 1 578 ? -27.155 -9.631 21.195 1.00 82.00 578 THR A O 1
ATOM 4702 N N . SER A 1 579 ? -28.619 -8.240 22.189 1.00 69.69 579 SER A N 1
ATOM 4703 C CA . SER A 1 579 ? -27.924 -8.168 23.479 1.00 69.69 579 SER A CA 1
ATOM 4704 C C . SER A 1 579 ? -27.483 -9.552 23.989 1.00 69.69 579 SER A C 1
ATOM 4706 O O . SER A 1 579 ? -28.268 -10.499 24.087 1.00 69.69 579 SER A O 1
ATOM 4708 N N . LYS A 1 580 ? -26.190 -9.652 24.307 1.00 59.28 580 LYS A N 1
ATOM 4709 C CA . LYS A 1 580 ? -25.634 -10.665 25.200 1.00 59.28 580 LYS A CA 1
ATOM 4710 C C . LYS A 1 580 ? -25.093 -9.915 26.407 1.00 59.28 580 LYS A C 1
ATOM 4712 O O . LYS A 1 580 ? -24.214 -9.072 26.254 1.00 59.28 580 LYS A O 1
ATOM 4717 N N . GLU A 1 581 ? -25.605 -10.217 27.595 1.00 48.44 581 GLU A N 1
ATOM 4718 C CA . GLU A 1 581 ? -24.977 -9.774 28.839 1.00 48.44 581 GLU A CA 1
ATOM 4719 C C . GLU A 1 581 ? -23.567 -10.376 28.908 1.00 48.44 581 GLU A C 1
ATOM 4721 O O . GLU A 1 581 ? -23.404 -11.571 29.146 1.00 48.44 581 GLU A O 1
ATOM 4726 N N . SER A 1 582 ? -22.530 -9.572 28.679 1.00 50.69 582 SER A N 1
ATOM 4727 C CA . SER A 1 582 ? -21.155 -9.973 28.971 1.00 50.69 582 SER A CA 1
ATOM 4728 C C . SER A 1 582 ? -20.616 -9.146 30.127 1.00 50.69 582 SER A C 1
ATOM 4730 O O . SER A 1 582 ? -19.878 -8.182 29.938 1.00 50.69 582 SER A O 1
ATOM 4732 N N . SER A 1 583 ? -20.955 -9.536 31.356 1.00 46.75 583 SER A N 1
ATOM 4733 C CA . SER A 1 583 ? -20.161 -9.123 32.510 1.00 46.75 583 SER A CA 1
ATOM 4734 C C . SER A 1 583 ? -18.882 -9.966 32.524 1.00 46.75 583 SER A C 1
ATOM 4736 O O . SER A 1 583 ? -18.861 -11.058 33.094 1.00 46.75 583 SER A O 1
ATOM 4738 N N . LYS A 1 584 ? -17.807 -9.504 31.876 1.00 55.00 584 LYS A N 1
ATOM 4739 C CA . LYS A 1 584 ? -16.482 -10.078 32.144 1.00 55.00 584 LYS A CA 1
ATOM 4740 C C . LYS A 1 584 ? -16.095 -9.683 33.571 1.00 55.00 584 LYS A C 1
ATOM 4742 O O . LYS A 1 584 ? -15.745 -8.533 33.818 1.00 55.00 584 LYS A O 1
ATOM 4747 N N . LYS A 1 585 ? -16.214 -10.616 34.521 1.00 53.72 585 LYS A N 1
ATOM 4748 C CA . LYS A 1 585 ? -15.558 -10.487 35.828 1.00 53.72 585 LYS A CA 1
ATOM 4749 C C . LYS A 1 585 ? -14.052 -10.616 35.605 1.00 53.72 585 LYS A C 1
ATOM 4751 O O . LYS A 1 585 ? -13.620 -11.473 34.843 1.00 53.72 585 LYS A O 1
ATOM 4756 N N . GLU A 1 586 ? -13.263 -9.753 36.237 1.00 60.88 586 GLU A N 1
ATOM 4757 C CA . GLU A 1 586 ? -11.821 -9.973 36.329 1.00 60.88 586 GLU A CA 1
ATOM 4758 C C . GLU A 1 586 ? -11.571 -11.151 37.268 1.00 60.88 586 GLU A C 1
ATOM 4760 O O . GLU A 1 586 ? -11.788 -11.051 38.479 1.00 60.88 586 GLU A O 1
ATOM 4765 N N . ASP A 1 587 ? -11.121 -12.270 36.710 1.00 65.75 587 ASP A N 1
ATOM 4766 C CA . ASP A 1 587 ? -10.644 -13.386 37.511 1.00 65.75 587 ASP A CA 1
ATOM 4767 C C . ASP A 1 587 ? -9.360 -12.988 38.246 1.00 65.75 587 ASP A C 1
ATOM 4769 O O . ASP A 1 587 ? -8.481 -12.297 37.717 1.00 65.75 587 ASP A O 1
ATOM 4773 N N . SER A 1 588 ? -9.242 -13.416 39.505 1.00 80.94 588 SER A N 1
ATOM 4774 C CA . SER A 1 588 ? -8.014 -13.207 40.275 1.00 80.94 588 SER A CA 1
ATOM 4775 C C . SER A 1 588 ? -6.827 -13.879 39.572 1.00 80.94 588 SER A C 1
ATOM 4777 O O . SER A 1 588 ? -6.980 -14.954 38.994 1.00 80.94 588 SER A O 1
ATOM 4779 N N . ILE A 1 589 ? -5.625 -13.297 39.666 1.00 83.19 589 ILE A N 1
ATOM 4780 C CA . ILE A 1 589 ? -4.409 -13.874 39.053 1.00 83.19 589 ILE A CA 1
ATOM 4781 C C . ILE A 1 589 ? -4.191 -15.330 39.501 1.00 83.19 589 ILE A C 1
ATOM 4783 O O . ILE A 1 589 ? -3.741 -16.156 38.713 1.00 83.19 589 ILE A O 1
ATOM 4787 N N . ASP A 1 590 ? -4.549 -15.658 40.744 1.00 84.25 590 ASP A N 1
ATOM 4788 C CA . ASP A 1 590 ? -4.444 -17.017 41.276 1.00 84.25 590 ASP A CA 1
ATOM 4789 C C . ASP A 1 590 ? -5.420 -18.005 40.636 1.00 84.25 590 ASP A C 1
ATOM 4791 O O . ASP A 1 590 ? -5.031 -19.142 40.370 1.00 84.25 590 ASP A O 1
ATOM 4795 N N . ALA A 1 591 ? -6.647 -17.568 40.338 1.00 84.88 591 ALA A N 1
ATOM 4796 C CA . ALA A 1 591 ? -7.609 -18.374 39.590 1.00 84.88 591 ALA A CA 1
ATOM 4797 C C . ALA A 1 591 ? -7.088 -18.646 38.173 1.00 84.88 591 ALA A C 1
ATOM 4799 O O . ALA A 1 591 ? -6.981 -19.803 37.776 1.00 84.88 591 ALA A O 1
ATOM 4800 N N . ILE A 1 592 ? -6.614 -17.605 37.479 1.00 85.62 592 ILE A N 1
ATOM 4801 C CA . ILE A 1 592 ? -6.045 -17.741 36.131 1.00 85.62 592 ILE A CA 1
ATOM 4802 C C . ILE A 1 592 ? -4.862 -18.720 36.140 1.00 85.62 592 ILE A C 1
ATOM 4804 O O . ILE A 1 592 ? -4.798 -19.615 35.309 1.00 85.62 592 ILE A O 1
ATOM 4808 N N . PHE A 1 593 ? -3.945 -18.609 37.110 1.00 90.31 593 PHE A N 1
ATOM 4809 C CA . PHE A 1 593 ? -2.796 -19.517 37.229 1.00 90.31 593 PHE A CA 1
ATOM 4810 C C . PHE A 1 593 ? -3.167 -20.970 37.527 1.00 90.31 593 PHE A C 1
ATOM 4812 O O . PHE A 1 593 ? -2.353 -21.856 37.269 1.00 90.31 593 PHE A O 1
ATOM 4819 N N . SER A 1 594 ? -4.334 -21.219 38.122 1.00 86.94 594 SER A N 1
ATOM 4820 C CA . SER A 1 594 ? -4.816 -22.577 38.387 1.00 86.94 594 SER A CA 1
ATOM 4821 C C . SER A 1 594 ? -5.431 -23.251 37.159 1.00 86.94 594 SER A C 1
ATOM 4823 O O . SER A 1 594 ? -5.504 -24.474 37.124 1.00 86.94 594 SER A O 1
ATOM 4825 N N . GLU A 1 595 ? -5.812 -22.462 36.154 1.00 89.38 595 GLU A N 1
ATOM 4826 C CA . GLU A 1 595 ? -6.447 -22.913 34.911 1.00 89.38 595 GLU A CA 1
ATOM 4827 C C . GLU A 1 595 ? -5.458 -23.044 33.741 1.00 89.38 595 GLU A C 1
ATOM 4829 O O . GLU A 1 595 ? -5.847 -23.443 32.645 1.00 89.38 595 GLU A O 1
ATOM 4834 N N . LEU A 1 596 ? -4.180 -22.716 33.960 1.00 92.12 596 LEU A N 1
ATOM 4835 C CA . LEU A 1 596 ? -3.134 -22.845 32.945 1.00 92.12 596 LEU A CA 1
ATOM 4836 C C . LEU A 1 596 ? -2.789 -24.313 32.677 1.00 92.12 596 LEU A C 1
ATOM 4838 O O . LEU A 1 596 ? -2.680 -25.125 33.599 1.00 92.12 596 LEU A O 1
ATOM 4842 N N . ASN A 1 597 ? -2.545 -24.626 31.409 1.00 93.50 597 ASN A N 1
ATOM 4843 C CA . ASN A 1 597 ? -2.117 -25.946 30.954 1.00 93.50 597 ASN A CA 1
ATOM 4844 C C . ASN A 1 597 ? -0.635 -26.208 31.279 1.00 93.50 597 ASN A C 1
ATOM 4846 O O . ASN A 1 597 ? -0.232 -27.340 31.559 1.00 93.50 597 ASN A O 1
ATOM 4850 N N . VAL A 1 598 ? 0.195 -25.163 31.256 1.00 92.19 598 VAL A N 1
ATOM 4851 C CA . VAL A 1 598 ? 1.624 -25.209 31.561 1.00 92.19 598 VAL A CA 1
ATOM 4852 C C . VAL A 1 598 ? 1.829 -25.270 33.080 1.00 92.19 598 VAL A C 1
ATOM 4854 O O . VAL A 1 598 ? 1.432 -24.353 33.807 1.00 92.19 598 VAL A O 1
ATOM 4857 N N . PRO A 1 599 ? 2.515 -26.304 33.602 1.00 90.94 599 PRO A N 1
ATOM 4858 C CA . PRO A 1 599 ? 2.758 -26.427 35.032 1.00 90.94 599 PRO A CA 1
ATOM 4859 C C . PRO A 1 599 ? 3.806 -25.407 35.494 1.00 90.94 599 PRO A C 1
ATOM 4861 O O . PRO A 1 599 ? 5.003 -25.547 35.251 1.00 90.94 599 PRO A O 1
ATOM 4864 N N . LEU A 1 600 ? 3.362 -24.371 36.204 1.00 93.00 600 LEU A N 1
ATOM 4865 C CA . LEU A 1 600 ? 4.251 -23.318 36.696 1.00 93.00 600 LEU A CA 1
ATOM 4866 C C . LEU A 1 600 ? 4.860 -23.647 38.063 1.00 93.00 600 LEU A C 1
ATOM 4868 O O . LEU A 1 600 ? 4.145 -23.922 39.033 1.00 93.00 600 LEU A O 1
ATOM 4872 N N . SER A 1 601 ? 6.182 -23.488 38.171 1.00 93.25 601 SER A N 1
ATOM 4873 C CA . SER A 1 601 ? 6.887 -23.492 39.458 1.00 93.25 601 SER A CA 1
ATOM 4874 C C . SER A 1 601 ? 6.485 -22.293 40.330 1.00 93.25 601 SER A C 1
ATOM 4876 O O . SER A 1 601 ? 5.983 -21.281 39.832 1.00 93.25 601 SER A O 1
ATOM 4878 N N . PHE A 1 602 ? 6.760 -22.359 41.638 1.00 92.12 602 PHE A N 1
ATOM 4879 C CA . PHE A 1 602 ? 6.539 -21.221 42.541 1.00 92.12 602 PHE A CA 1
ATOM 4880 C C . PHE A 1 602 ? 7.272 -19.955 42.065 1.00 92.12 602 PHE A C 1
ATOM 4882 O O . PHE A 1 602 ? 6.676 -18.881 42.012 1.00 92.12 602 PHE A O 1
ATOM 4889 N N . MET A 1 603 ? 8.530 -20.091 41.630 1.00 92.75 603 MET A N 1
ATOM 4890 C CA . MET A 1 603 ? 9.328 -18.969 41.124 1.00 92.75 603 MET A CA 1
ATOM 4891 C C . MET A 1 603 ? 8.743 -18.381 39.836 1.00 92.75 603 MET A C 1
ATOM 4893 O O . MET A 1 603 ? 8.639 -17.160 39.716 1.00 92.75 603 MET A O 1
ATOM 4897 N N . SER A 1 604 ? 8.290 -19.232 38.909 1.00 92.75 604 SER A N 1
ATOM 4898 C CA . SER A 1 604 ? 7.635 -18.800 37.666 1.00 92.75 604 SER A CA 1
ATOM 4899 C C . SER A 1 604 ? 6.341 -18.035 37.961 1.00 92.75 604 SER A C 1
ATOM 4901 O O . SER A 1 604 ? 6.112 -16.977 37.382 1.00 92.75 604 SER A O 1
ATOM 4903 N N . LYS A 1 605 ? 5.528 -18.504 38.920 1.00 93.88 605 LYS A N 1
ATOM 4904 C CA . LYS A 1 605 ? 4.316 -17.793 39.368 1.00 93.88 605 LYS A CA 1
ATOM 4905 C C . LYS A 1 605 ? 4.648 -16.431 39.984 1.00 93.88 605 LYS A C 1
ATOM 4907 O O . LYS A 1 605 ? 3.984 -15.445 39.670 1.00 93.88 605 LYS A O 1
ATOM 4912 N N . CYS A 1 606 ? 5.675 -16.348 40.832 1.00 93.75 606 CYS A N 1
ATOM 4913 C CA . CYS A 1 606 ? 6.127 -15.077 41.408 1.00 93.75 606 CYS A CA 1
ATOM 4914 C C . CYS A 1 606 ? 6.583 -14.087 40.329 1.00 93.75 606 CYS A C 1
ATOM 4916 O O . CYS A 1 606 ? 6.202 -12.919 40.373 1.00 93.75 606 CYS A O 1
ATOM 4918 N N . TYR A 1 607 ? 7.348 -14.552 39.342 1.00 94.94 607 TYR A N 1
ATOM 4919 C CA . TYR A 1 607 ? 7.804 -13.710 38.240 1.00 94.94 607 TYR A CA 1
ATOM 4920 C C . TYR A 1 607 ? 6.642 -13.252 37.346 1.00 94.94 607 TYR A C 1
ATOM 4922 O O . TYR A 1 607 ? 6.512 -12.063 37.054 1.00 94.94 607 TYR A O 1
ATOM 4930 N N . LEU A 1 608 ? 5.721 -14.153 36.990 1.00 93.94 608 LEU A N 1
ATOM 4931 C CA . LEU A 1 608 ? 4.548 -13.808 36.184 1.00 93.94 608 LEU A CA 1
ATOM 4932 C C . LEU A 1 608 ? 3.593 -12.843 36.896 1.00 93.94 608 LEU A C 1
ATOM 4934 O O . LEU A 1 608 ? 3.005 -11.999 36.228 1.00 93.94 608 LEU A O 1
ATOM 4938 N N . ARG A 1 609 ? 3.485 -12.871 38.234 1.00 93.56 609 ARG A N 1
ATOM 4939 C CA . ARG A 1 609 ? 2.739 -11.843 38.995 1.00 93.56 609 ARG A CA 1
ATOM 4940 C C . ARG A 1 609 ? 3.288 -10.434 38.779 1.00 93.56 609 ARG A C 1
ATOM 4942 O O . ARG A 1 609 ? 2.525 -9.475 38.843 1.00 93.56 609 ARG A O 1
ATOM 4949 N N . PHE A 1 610 ? 4.587 -10.306 38.526 1.00 93.94 610 PHE A N 1
ATOM 4950 C CA . PHE A 1 610 ? 5.219 -9.031 38.207 1.00 93.94 610 PHE A CA 1
ATOM 4951 C C . PHE A 1 610 ? 5.075 -8.668 36.722 1.00 93.94 610 PHE A C 1
ATOM 4953 O O . PHE A 1 610 ? 4.760 -7.524 36.400 1.00 93.94 610 PHE A O 1
ATOM 4960 N N . VAL A 1 611 ? 5.266 -9.634 35.819 1.00 93.88 611 VAL A N 1
ATOM 4961 C CA . VAL A 1 611 ? 5.257 -9.417 34.360 1.00 93.88 611 VAL A CA 1
ATOM 4962 C C . VAL A 1 611 ? 3.849 -9.194 33.801 1.00 93.88 611 VAL A C 1
ATOM 4964 O O . VAL A 1 611 ? 3.652 -8.337 32.940 1.00 93.88 611 VAL A O 1
ATOM 4967 N N . LEU A 1 612 ? 2.848 -9.929 34.289 1.00 92.25 612 LEU A N 1
ATOM 4968 C CA . LEU A 1 612 ? 1.481 -9.901 33.762 1.00 92.25 612 LEU A CA 1
ATOM 4969 C C . LEU A 1 612 ? 0.835 -8.501 33.799 1.00 92.25 612 LEU A C 1
ATOM 4971 O O . LEU A 1 612 ? 0.336 -8.063 32.758 1.00 92.25 612 LEU A O 1
ATOM 4975 N N . PRO A 1 613 ? 0.876 -7.745 34.917 1.00 91.38 613 PRO A N 1
ATOM 4976 C CA . PRO A 1 613 ? 0.372 -6.371 34.939 1.00 91.38 613 PRO A CA 1
ATOM 4977 C C . PRO A 1 613 ? 1.052 -5.459 33.913 1.00 91.38 613 PRO A C 1
ATOM 4979 O O . PRO A 1 613 ? 0.407 -4.570 33.357 1.00 91.38 613 PRO A O 1
ATOM 4982 N N . GLN A 1 614 ? 2.337 -5.689 33.631 1.00 93.38 614 GLN A N 1
ATOM 4983 C CA . GLN A 1 614 ? 3.093 -4.900 32.661 1.00 93.38 614 GLN A CA 1
ATOM 4984 C C . GLN A 1 614 ? 2.707 -5.237 31.222 1.00 93.38 614 GLN A C 1
ATOM 4986 O O . GLN A 1 614 ? 2.536 -4.322 30.422 1.00 93.38 614 GLN A O 1
ATOM 4991 N N . CYS A 1 615 ? 2.469 -6.514 30.911 1.00 91.88 615 CYS A N 1
ATOM 4992 C CA . CYS A 1 615 ? 1.945 -6.926 29.606 1.00 91.88 615 CYS A CA 1
ATOM 4993 C C . CYS A 1 615 ? 0.576 -6.287 29.344 1.00 91.88 615 CYS A C 1
ATOM 4995 O O . CYS A 1 615 ? 0.364 -5.664 28.306 1.00 91.88 615 CYS A O 1
ATOM 4997 N N . ARG A 1 616 ? -0.329 -6.342 30.333 1.00 90.88 616 ARG A N 1
ATOM 4998 C CA . ARG A 1 616 ? -1.650 -5.694 30.253 1.00 90.88 616 ARG A CA 1
ATOM 4999 C C . ARG A 1 616 ? -1.537 -4.173 30.115 1.00 90.88 616 ARG A C 1
ATOM 5001 O O . ARG A 1 616 ? -2.238 -3.575 29.305 1.00 90.88 616 ARG A O 1
ATOM 5008 N N . ARG A 1 617 ? -0.626 -3.523 30.855 1.00 91.31 617 ARG A N 1
ATOM 5009 C CA . ARG A 1 617 ? -0.317 -2.088 30.680 1.00 91.31 617 ARG A CA 1
ATOM 5010 C C . ARG A 1 617 ? 0.170 -1.788 29.260 1.00 91.31 617 ARG A C 1
ATOM 5012 O O . ARG A 1 617 ? -0.329 -0.842 28.660 1.00 91.31 617 ARG A O 1
ATOM 5019 N N . GLY A 1 618 ? 1.087 -2.597 28.730 1.00 91.50 618 GLY A N 1
ATOM 5020 C CA . GLY A 1 618 ? 1.611 -2.483 27.369 1.00 91.50 618 GLY A CA 1
ATOM 5021 C C . GLY A 1 618 ? 0.507 -2.524 26.319 1.00 91.50 618 GLY A C 1
ATOM 5022 O O . GLY A 1 618 ? 0.399 -1.592 25.527 1.00 91.50 618 GLY A O 1
ATOM 5023 N N . VAL A 1 619 ? -0.373 -3.530 26.379 1.00 89.19 619 VAL A N 1
ATOM 5024 C CA . VAL A 1 619 ? -1.512 -3.659 25.454 1.00 89.19 619 VAL A CA 1
ATOM 5025 C C . VAL A 1 619 ? -2.425 -2.432 25.530 1.00 89.19 619 VAL A C 1
ATOM 5027 O O . VAL A 1 619 ? -2.726 -1.834 24.501 1.00 89.19 619 VAL A O 1
ATOM 5030 N N . ARG A 1 620 ? -2.813 -1.994 26.736 1.00 90.12 620 ARG A N 1
ATOM 5031 C CA . ARG A 1 620 ? -3.682 -0.814 26.910 1.00 90.12 620 ARG A CA 1
ATOM 5032 C C . ARG A 1 620 ? -3.074 0.456 26.337 1.00 90.12 620 ARG A C 1
ATOM 5034 O O . ARG A 1 620 ? -3.747 1.195 25.628 1.00 90.12 620 ARG A O 1
ATOM 5041 N N . ARG A 1 621 ? -1.800 0.713 26.636 1.00 91.56 621 ARG A N 1
ATOM 5042 C CA . ARG A 1 621 ? -1.103 1.920 26.175 1.00 91.56 621 ARG A CA 1
ATOM 5043 C C . ARG A 1 621 ? -0.827 1.888 24.676 1.00 91.56 621 ARG A C 1
ATOM 5045 O O . ARG A 1 621 ? -0.949 2.917 24.021 1.00 91.56 621 ARG A O 1
ATOM 5052 N N . ARG A 1 622 ? -0.543 0.712 24.112 1.00 90.44 622 ARG A N 1
ATOM 5053 C CA . ARG A 1 622 ? -0.452 0.523 22.661 1.00 90.44 622 ARG A CA 1
ATOM 5054 C C . ARG A 1 622 ? -1.768 0.873 21.973 1.00 90.44 622 ARG A C 1
ATOM 5056 O O . ARG A 1 622 ? -1.746 1.661 21.043 1.00 90.44 622 ARG A O 1
ATOM 5063 N N . GLU A 1 623 ? -2.897 0.354 22.450 1.00 89.44 623 GLU A N 1
ATOM 5064 C CA . GLU A 1 623 ? -4.207 0.680 21.863 1.00 89.44 623 GLU A CA 1
ATOM 5065 C C . GLU A 1 623 ? -4.629 2.140 22.080 1.00 89.44 623 GLU A C 1
ATOM 5067 O O . GLU A 1 623 ? -5.342 2.679 21.252 1.00 89.44 623 GLU A O 1
ATOM 5072 N N . PHE A 1 624 ? -4.190 2.788 23.161 1.00 89.31 624 PHE A N 1
ATOM 5073 C CA . PHE A 1 624 ? -4.454 4.211 23.415 1.00 89.31 624 PHE A CA 1
ATOM 5074 C C . PHE A 1 624 ? -3.581 5.168 22.581 1.00 89.31 624 PHE A C 1
ATOM 5076 O O . PHE A 1 624 ? -3.952 6.320 22.381 1.00 89.31 624 PHE A O 1
ATOM 5083 N N . SER A 1 625 ? -2.379 4.728 22.195 1.00 90.19 625 SER A N 1
ATOM 5084 C CA . SER A 1 625 ? -1.426 5.517 21.394 1.00 90.19 625 SER A CA 1
ATOM 5085 C C . SER A 1 625 ? -1.660 5.408 19.890 1.00 90.19 625 SER A C 1
ATOM 5087 O O . SER A 1 625 ? -1.139 6.244 19.156 1.00 90.19 625 SER A O 1
ATOM 5089 N N . LYS A 1 626 ? -2.368 4.358 19.455 1.00 87.94 626 LYS A N 1
ATOM 5090 C CA . LYS A 1 626 ? -3.008 4.310 18.137 1.00 87.94 626 LYS A CA 1
ATOM 5091 C C . LYS A 1 626 ? -4.052 5.420 18.077 1.00 87.94 626 LYS A C 1
ATOM 5093 O O . LYS A 1 626 ? -4.093 6.098 17.032 1.00 87.94 626 LYS A O 1
#

Secondary structure (DSSP, 8-state):
-GGGTPEEEE--------HHHHHHHHHHHHHHHHHHHTTSS-GGGEEEEEEEEEETT----TTT-EEEESS---PPPP--SS--EEEEEEEEETTEEEEEEEE-SS--HHHHHHHIIIIIHHHHHHTT-STT-EEE--S-GGGGSHHHHHHHHHHHTT-EEETTHHHHSSS-EEPPTT-GGG-HIIIIIHHHHHHHHHHT---SHHHHHHHHHHHHHT--HHHHHHHHHHHTS-EEEEEEEETTEEEEEEEEE-TTSSPPPHHHHHHTTPPPPSSTT--EE-TTHHHHS-SPPPHHHHHHHHHHHHHHHHHHHHHH----TTTT-SSS--SEEEETTEEEEESHHHHHBTBSS-HHHHHHHHHHHSS----HHHHHHHHHT--S-----HHHHHHHHHHHHHTTTTHHHHHHHHHT---GGGS-SSHHHHHHHHHHTTTTTHHHHHHHHHHHHHHHHHHHHHHHHHHHHHSS--HHHHHHHHHHHTT-S--HHHHHHHHHHHHHHHHHHHH-HHHHHHS-HHHHHHHHHH--SHHHHHHHHHHHHHTT--TTTT-TTSPPTTT--HHHHHHHHHHTT-----------HHHHHHS-SS---HHHHHHHHHHHHHHHHHHHHHHHH-

Organism: Nephila pilipes (NCBI:txid299642)

InterPro domains:
  IPR002192 Pyruvate phosphate dikinase, AMP/ATP-binding [PF01326] (222-267)
  IPR036397 Ribonuclease H superfamily [G3DSA:3.30.420.10] (9-236)
  IPR038717 Tc1-like transposase, DDE domain [PF13358] (46-203)
  IPR051549 Phosphoenolpyruvate Utilizing Enzyme [PTHR43615] (224-626)

Nearest PDB structures (foldseek):
  5cr4-assembly1_A  TM=7.134E-01  e=6.301E-07  synthetic construct
  4r79-assembly1_B  TM=8.045E-01  e=2.405E-05  Drosophila mauritiana
  6par-assembly3_E  TM=2.634E-01  e=9.467E+00  Novosphingobium aromaticivorans DSM 12444
  7a0g-assembly1_FFF  TM=2.061E-01  e=5.738E+00  Serratia marcescens

Mean predicted aligned error: 17.44 Å

Radius of gyration: 38.29 Å; Cα contacts (8 Å, |Δi|>4): 761; chains: 1; bounding box: 69×59×112 Å

Sequence (626 aa):
MKELELSPYKIQVTQPLKEDHTQRRSEFAQLMLEKLQTGEIDVKKIWFSDEAYFTLDGHLNKQNYRYWGRERLEITVVRSLHPKKFLVWCATSSHGVFGPIFIDGTLSAANYRKFLDEEFIPFLHGHDLVQGHWFMQDGARPHRTADVFEVLNEHFSDRIIGLDYPSHFQGGIEWPPYSPDLNPCDYYLSGYLKSKVLQTSPTNLPELKTAITTAVDTIDSEACSRIERFYKSSRDIEWGILNDEIYILQSRPVTNASSETDFEIKHEFDAPLRCEHEYFTVANVGEVMPGATSPLGIEVLTKSFSNVLKRQAFEKGIVDNLFQSKYFLTGILPFYNNMMITVAEMLIRYGLNTPRSKGFMISVFGRLLDDPDLLEYAGSKVQGEFKSSLISDLRYYKDLFFFDYGIEKAKQRFDNYHYDFLKPKTAKEAFKAILNSCSDFDEAVLYHMECSENSSNWNMYMFTTLCEAKGNFDNDVYSDFASLLATSSDVESANVPQAMQDVADQIVKDIGKEKFSSLSEEDAEKWLQTSTSLAGYKFRQFIKRHGHRCLREFDVKSITWGMDPKLLVKLLQNLAGTSKESSKKEDSIDAIFSELNVPLSFMSKCYLRFVLPQCRRGVRRREFSK

pLDDT: mean 81.77, std 13.78, range [38.88, 97.81]

Solvent-accessible surface area (backbone atoms only — not comparable to full-atom values): 35648 Å² total; per-residue (Å²): 92,81,91,72,64,42,46,81,42,64,78,77,88,76,80,90,77,50,72,69,44,54,50,46,42,51,53,40,52,52,50,51,50,51,33,46,73,72,59,79,41,57,78,67,36,34,37,36,38,46,76,44,79,48,46,64,88,56,76,87,60,58,90,78,49,69,48,74,35,82,62,90,82,90,80,87,80,92,68,77,94,78,65,64,63,45,36,34,36,40,35,40,38,70,90,33,73,50,66,72,42,78,48,83,80,73,89,39,38,70,61,52,38,46,45,40,67,72,48,53,52,52,52,29,58,75,66,66,55,40,75,92,23,32,44,35,45,63,71,51,76,43,61,59,37,68,75,35,46,51,58,48,36,76,67,36,49,53,32,36,33,20,34,66,44,48,80,78,42,92,49,45,38,62,40,42,71,96,48,52,87,79,34,61,37,61,69,40,50,52,55,52,42,52,55,49,31,52,73,71,59,39,90,49,71,69,48,41,52,53,37,48,44,54,42,52,78,66,62,64,57,59,61,61,54,50,52,30,64,71,64,74,45,63,65,47,71,43,67,49,72,59,93,95,39,82,41,80,75,42,77,40,73,47,72,73,84,73,50,73,47,76,64,52,66,44,46,69,68,40,57,78,72,91,54,98,85,72,53,72,36,44,64,72,43,38,78,46,42,62,59,72,45,50,72,68,19,51,56,52,49,44,52,42,52,50,54,39,51,46,49,50,38,62,71,57,64,51,88,45,73,53,65,68,49,91,87,45,86,63,50,72,41,38,47,69,42,22,61,29,30,50,42,40,58,65,48,43,72,58,40,74,91,32,69,63,20,49,20,41,38,28,56,55,66,74,39,79,86,88,52,66,68,58,52,51,56,28,53,70,63,56,86,70,82,92,74,81,47,74,68,44,50,55,46,51,53,49,43,65,75,47,44,68,70,57,50,70,59,50,48,55,47,59,79,64,57,74,67,72,47,77,70,49,92,44,72,70,51,28,52,49,38,48,63,74,45,60,65,74,54,35,64,53,53,40,42,25,50,42,19,46,50,39,21,30,52,37,40,16,56,53,47,41,54,45,27,65,54,60,71,56,91,50,70,52,50,56,51,39,52,48,60,70,56,70,64,51,80,82,32,53,74,70,45,50,63,54,55,48,46,60,29,14,52,34,38,33,73,74,66,32,44,70,56,56,60,68,42,51,59,67,57,43,45,50,44,36,73,70,40,89,47,70,30,16,50,46,44,52,50,44,39,72,75,51,8,84,42,50,78,40,64,70,27,76,81,48,73,19,39,60,80,52,43,54,69,56,46,50,49,35,47,68,46,33,83,63,84,69,94,74,82,80,72,77,72,52,72,67,59,55,65,71,70,42,76,55,69,68,49,74,67,54,49,59,51,45,66,60,44,51,62,49,27,42,48,18,54,28,47,26,50,65,42,102

Foldseek 3Di:
DVVVLWDKDFDDDADDDDPVLVVLVVVQVVVVVVCVVVVVADQQQEKFKDKDKAFLVADDPRVPDIDIDNDDDDDDDDDDPDTDIWIFMWIDHLVAIDDRDTDDDDDALVVVLVCVVVPVVVVCVVVVSQPSHAYEDEADPSCPDLSNLVSVCVRNNQRYEYACSCVNHPHHHHHRHRCLVVGCVRPPVNSQLSVQLVVQSDNDDVSSVVSSVVSRVLPDSVVLVVVCVVVVAHWDWDWDDDPSDIGTPDIDGPPVVPPDDPVCVQCVFFFDDPDPPWDKACFVVCQQAPDAFDPVLSVLCCVLLQVLVLVCCVVLPQPQLQNPDPPGHAAWTDHSRGTIHTDLSLQCVVHHPDLLSQLLCCLRVVHDDPDPVSSVVSVVSDDDDRDDDPVSVVVVVCLLVCLCPCVVVVVVCVVVPDQPLVPDPDPVSNVVSCVVCSCVCSVLSNSLVSLSVSLSNLSSVLLSLLCVLQVHDDPLSSVLSCLLQVQLPQAPVVVLVVLLLVLLQQCCVFPRLVVLLPDDLVRNVVCLCPPPGPSSVSVVVSCVVQQLDDRSSSRPPDHGCNNPVSVSSVVSSVSRPVDDDDPPDRDDLVVSLVPRPRDHDPVSSVVCVVSSVSSSVSSRSSSVSD